Protein AF-A0A822AMG1-F1 (afdb_monomer)

Structure (mmCIF, N/CA/C/O backbone):
data_AF-A0A822AMG1-F1
#
_entry.id   AF-A0A822AMG1-F1
#
loop_
_atom_site.group_PDB
_atom_site.id
_atom_site.type_symbol
_atom_site.label_atom_id
_atom_site.label_alt_id
_atom_site.label_comp_id
_atom_site.label_asym_id
_atom_site.label_entity_id
_atom_site.label_seq_id
_atom_site.pdbx_PDB_ins_code
_atom_site.Cartn_x
_atom_site.Cartn_y
_atom_site.Cartn_z
_atom_site.occupancy
_atom_site.B_iso_or_equiv
_atom_site.auth_seq_id
_atom_site.auth_comp_id
_atom_site.auth_asym_id
_atom_site.auth_atom_id
_atom_site.pdbx_PDB_model_num
ATOM 1 N N . GLU A 1 1 ? -16.770 47.067 -19.781 1.00 32.56 1 GLU A N 1
ATOM 2 C CA . GLU A 1 1 ? -16.637 47.433 -21.204 1.00 32.56 1 GLU A CA 1
ATOM 3 C C . GLU A 1 1 ? -15.926 46.312 -21.953 1.00 32.56 1 GLU A C 1
ATOM 5 O O . GLU A 1 1 ? -15.001 45.724 -21.411 1.00 32.56 1 GLU A O 1
ATOM 10 N N . SER A 1 2 ? -16.459 45.997 -23.138 1.00 27.38 2 SER A N 1
ATOM 11 C CA . SER A 1 2 ? -15.936 45.142 -24.218 1.00 27.38 2 SER A CA 1
ATOM 12 C C . SER A 1 2 ? -15.485 43.704 -23.918 1.00 27.38 2 SER A C 1
ATOM 14 O O . SER A 1 2 ? -14.316 43.423 -23.672 1.00 27.38 2 SER A O 1
ATOM 16 N N . LEU A 1 3 ? -16.433 42.788 -24.149 1.00 31.56 3 LEU A N 1
ATOM 17 C CA . LEU A 1 3 ? -16.215 41.540 -24.885 1.00 31.56 3 LEU A CA 1
ATOM 18 C C . LEU A 1 3 ? -15.601 41.833 -26.266 1.00 31.56 3 LEU A C 1
ATOM 20 O O . LEU A 1 3 ? -16.131 42.688 -26.973 1.00 31.56 3 LEU A O 1
ATOM 24 N N . ASN A 1 4 ? -14.554 41.099 -26.656 1.00 28.36 4 ASN A N 1
ATOM 25 C CA . ASN A 1 4 ? -14.276 40.698 -28.044 1.00 28.36 4 ASN A CA 1
ATOM 26 C C . ASN A 1 4 ? -13.097 39.709 -28.115 1.00 28.36 4 ASN A C 1
ATOM 28 O O . ASN A 1 4 ? -12.000 40.031 -27.671 1.00 28.36 4 ASN A O 1
ATOM 32 N N . GLY A 1 5 ? -13.318 38.546 -28.744 1.00 26.19 5 GLY A N 1
ATOM 33 C CA . GLY A 1 5 ? -12.238 37.749 -29.346 1.00 26.19 5 GLY A CA 1
ATOM 34 C C . GLY A 1 5 ? -12.096 36.288 -28.906 1.00 26.19 5 GLY A C 1
ATOM 35 O O . GLY A 1 5 ? -11.012 35.883 -28.503 1.00 26.19 5 GLY A O 1
ATOM 36 N N . PHE A 1 6 ? -13.148 35.473 -29.030 1.00 30.33 6 PHE A N 1
ATOM 37 C CA . PHE A 1 6 ? -12.982 34.022 -29.162 1.00 30.33 6 PHE A CA 1
ATOM 38 C C . PHE A 1 6 ? -12.288 33.707 -30.493 1.00 30.33 6 PHE A C 1
ATOM 40 O O . PHE A 1 6 ? -12.712 34.201 -31.538 1.00 30.33 6 PHE A O 1
ATOM 47 N N . GLY A 1 7 ? -11.284 32.829 -30.447 1.00 35.44 7 GLY A N 1
ATOM 48 C CA . GLY A 1 7 ? -10.796 32.093 -31.611 1.00 35.44 7 GLY A CA 1
ATOM 49 C C . GLY A 1 7 ? -9.282 32.127 -31.808 1.00 35.44 7 GLY A C 1
ATOM 50 O O . GLY A 1 7 ? -8.781 32.873 -32.642 1.00 35.44 7 GLY A O 1
ATOM 51 N N . SER A 1 8 ? -8.550 31.238 -31.138 1.00 31.98 8 SER A N 1
ATOM 52 C CA . SER A 1 8 ? -7.319 30.700 -31.721 1.00 31.98 8 SER A CA 1
ATOM 53 C C . SER A 1 8 ? -7.193 29.214 -31.391 1.00 31.98 8 SER A C 1
ATOM 55 O O . SER A 1 8 ? -7.257 28.784 -30.243 1.00 31.98 8 SER A O 1
ATOM 57 N N . ASN A 1 9 ? -7.109 28.424 -32.459 1.00 30.86 9 ASN A N 1
ATOM 58 C CA . ASN A 1 9 ? -6.930 26.982 -32.437 1.00 30.86 9 ASN A CA 1
ATOM 59 C C . ASN A 1 9 ? -5.741 26.590 -31.550 1.00 30.86 9 ASN A C 1
ATOM 61 O O . ASN A 1 9 ? -4.617 27.041 -31.776 1.00 30.86 9 ASN A O 1
ATOM 65 N N . ILE A 1 10 ? -5.980 25.686 -30.602 1.00 33.00 10 ILE A N 1
ATOM 66 C CA . ILE A 1 10 ? -4.935 24.977 -29.863 1.00 33.00 10 ILE A CA 1
ATOM 67 C C . ILE A 1 10 ? -4.386 23.889 -30.798 1.00 33.00 10 ILE A C 1
ATOM 69 O O . ILE A 1 10 ? -4.770 22.727 -30.724 1.00 33.00 10 ILE A O 1
ATOM 73 N N . TYR A 1 11 ? -3.523 24.284 -31.734 1.00 30.52 11 TYR A N 1
ATOM 74 C CA . TYR A 1 11 ? -2.562 23.366 -32.347 1.00 30.52 11 TYR A CA 1
ATOM 75 C C . TYR A 1 11 ? -1.271 23.404 -31.520 1.00 30.52 11 TYR A C 1
ATOM 77 O O . TYR A 1 11 ? -0.898 24.480 -31.038 1.00 30.52 11 TYR A O 1
ATOM 85 N N . PRO A 1 12 ? -0.565 22.270 -31.348 1.00 29.86 12 PRO A N 1
ATOM 86 C CA . PRO A 1 12 ? 0.750 22.283 -30.724 1.00 29.86 12 PRO A CA 1
ATOM 87 C C . PRO A 1 12 ? 1.659 23.228 -31.516 1.00 29.86 12 PRO A C 1
ATOM 89 O O . PRO A 1 12 ? 1.780 23.123 -32.738 1.00 29.86 12 PRO A O 1
ATOM 92 N N . LYS A 1 13 ? 2.251 24.204 -30.820 1.00 33.03 13 LYS A N 1
ATOM 93 C CA . LYS A 1 13 ? 3.171 25.169 -31.428 1.00 33.03 13 LYS A CA 1
ATOM 94 C C . LYS A 1 13 ? 4.336 24.408 -32.083 1.00 33.03 13 LYS A C 1
ATOM 96 O O . LYS A 1 13 ? 4.853 23.472 -31.473 1.00 33.03 13 LYS A O 1
ATOM 101 N N . PRO A 1 14 ? 4.766 24.785 -33.299 1.00 33.12 14 PRO A N 1
ATOM 102 C CA . PRO A 1 14 ? 5.894 24.135 -33.951 1.00 33.12 14 PRO A CA 1
ATOM 103 C C . PRO A 1 14 ? 7.179 24.307 -33.128 1.00 33.12 14 PRO A C 1
ATOM 105 O O . PRO A 1 14 ? 7.428 25.374 -32.569 1.00 33.12 14 PRO A O 1
ATOM 108 N N . PHE A 1 15 ? 7.979 23.238 -33.097 1.00 37.53 15 PHE A N 1
ATOM 109 C CA . PHE A 1 15 ? 9.296 23.057 -32.464 1.00 37.53 15 PHE A CA 1
ATOM 110 C C . PHE A 1 15 ? 10.329 24.150 -32.836 1.00 37.53 15 PHE A C 1
ATOM 112 O O . PHE A 1 15 ? 11.282 23.894 -33.569 1.00 37.53 15 PHE A O 1
ATOM 119 N N . LYS A 1 16 ? 10.156 25.393 -32.378 1.00 40.72 16 LYS A N 1
ATOM 120 C CA . LYS A 1 16 ? 11.138 26.475 -32.599 1.00 40.72 16 LYS A CA 1
ATOM 121 C C . LYS A 1 16 ? 11.795 27.012 -31.333 1.00 40.72 16 LYS A C 1
ATOM 123 O O . LYS A 1 16 ? 12.896 27.538 -31.439 1.00 40.72 16 LYS A O 1
ATOM 128 N N . ASP A 1 17 ? 11.202 26.787 -30.163 1.00 35.66 17 ASP A N 1
ATOM 129 C CA . ASP A 1 17 ? 11.677 27.411 -28.918 1.00 35.66 17 ASP A CA 1
ATOM 130 C C . ASP A 1 17 ? 12.359 26.433 -27.942 1.00 35.66 17 ASP A C 1
ATOM 132 O O . ASP A 1 17 ? 12.728 26.810 -26.834 1.00 35.66 17 ASP A O 1
ATOM 136 N N . SER A 1 18 ? 12.577 25.175 -28.337 1.00 36.09 18 SER A N 1
ATOM 137 C CA . SER A 1 18 ? 13.352 24.214 -27.546 1.00 36.09 18 SER A CA 1
ATOM 138 C C . SER A 1 18 ? 14.831 24.266 -27.941 1.00 36.09 18 SER A C 1
ATOM 140 O O . SER A 1 18 ? 15.247 23.654 -28.929 1.00 36.09 18 SER A O 1
ATOM 142 N N . THR A 1 19 ? 15.635 25.000 -27.173 1.00 33.28 19 THR A N 1
ATOM 143 C CA . THR A 1 19 ? 17.098 25.031 -27.299 1.00 33.28 19 THR A CA 1
ATOM 144 C C . THR A 1 19 ? 17.702 23.731 -26.775 1.00 33.28 19 THR A C 1
ATOM 146 O O . THR A 1 19 ? 18.125 23.635 -25.624 1.00 33.28 19 THR A O 1
ATOM 149 N N . PHE A 1 20 ? 17.741 22.709 -27.624 1.00 42.66 20 PHE A N 1
ATOM 150 C CA . PHE A 1 20 ? 18.570 21.534 -27.391 1.00 42.66 20 PHE A CA 1
ATOM 151 C C . PHE A 1 20 ? 20.014 21.868 -27.776 1.00 42.66 20 PHE A C 1
ATOM 153 O O . PHE A 1 20 ? 20.277 22.277 -28.907 1.00 42.66 20 PHE A O 1
ATOM 160 N N . TRP A 1 21 ? 20.959 21.693 -26.852 1.00 41.09 21 TRP A N 1
ATOM 161 C CA . TRP A 1 21 ? 22.372 22.043 -27.058 1.00 41.09 21 TRP A CA 1
ATOM 162 C C . TRP A 1 21 ? 23.033 21.277 -28.221 1.00 41.09 21 TRP A C 1
ATOM 164 O O . TRP A 1 21 ? 23.986 21.766 -28.811 1.00 41.09 21 TRP A O 1
ATOM 174 N N . PHE A 1 22 ? 22.488 20.122 -28.621 1.00 45.12 22 PHE A N 1
ATOM 175 C CA . PHE A 1 22 ? 22.944 19.361 -29.793 1.00 45.12 22 PHE A CA 1
ATOM 176 C C . PHE A 1 22 ? 22.361 19.856 -31.135 1.00 45.12 22 PHE A C 1
ATOM 178 O O . PHE A 1 22 ? 22.780 19.389 -32.190 1.00 45.12 22 PHE A O 1
ATOM 185 N N . ILE A 1 23 ? 21.405 20.799 -31.116 1.00 39.16 23 ILE A N 1
ATOM 186 C CA . ILE A 1 23 ? 20.860 21.491 -32.305 1.00 39.16 23 ILE A CA 1
ATOM 187 C C . ILE A 1 23 ? 21.518 22.872 -32.492 1.00 39.16 23 ILE A C 1
ATOM 189 O O . ILE A 1 23 ? 21.322 23.510 -33.530 1.00 39.16 23 ILE A O 1
ATOM 193 N N . GLN A 1 24 ? 22.335 23.341 -31.537 1.00 37.34 24 GLN A N 1
ATOM 194 C CA . GLN A 1 24 ? 23.147 24.547 -31.721 1.00 37.34 24 GLN A CA 1
ATOM 195 C C . GLN A 1 24 ? 24.214 24.294 -32.793 1.00 37.34 24 GLN A C 1
ATOM 197 O O . GLN A 1 24 ? 25.348 23.917 -32.518 1.00 37.34 24 GLN A O 1
ATOM 202 N N . ASN A 1 25 ? 23.810 24.511 -34.045 1.00 40.53 25 ASN A N 1
ATOM 203 C CA . ASN A 1 25 ? 24.706 24.750 -35.161 1.00 40.53 25 ASN A CA 1
ATOM 204 C C . ASN A 1 25 ? 25.676 25.857 -34.743 1.00 40.53 25 ASN A C 1
ATOM 206 O O . ASN A 1 25 ? 25.241 26.966 -34.420 1.00 40.53 25 ASN A O 1
ATOM 210 N N . SER A 1 26 ? 26.964 25.524 -34.748 1.00 39.38 26 SER A N 1
ATOM 211 C CA . SER A 1 26 ? 28.070 26.451 -34.561 1.00 39.38 26 SER A CA 1
ATOM 212 C C . SER A 1 26 ? 27.891 27.692 -35.438 1.00 39.38 26 SER A C 1
ATOM 214 O O . SER A 1 26 ? 27.369 27.635 -36.557 1.00 39.38 26 SER A O 1
ATOM 216 N N . GLU A 1 27 ? 28.336 28.834 -34.918 1.00 41.59 27 GLU A N 1
ATOM 217 C CA . GLU A 1 27 ? 28.282 30.157 -35.554 1.00 41.59 27 GLU A CA 1
ATOM 218 C C . GLU A 1 27 ? 28.915 30.208 -36.964 1.00 41.59 27 GLU A C 1
ATOM 220 O O . GLU A 1 27 ? 28.645 31.127 -37.733 1.00 41.59 27 GLU A O 1
ATOM 225 N N . GLU A 1 28 ? 29.634 29.161 -37.368 1.00 42.75 28 GLU A N 1
ATOM 226 C CA . GLU A 1 28 ? 30.243 28.960 -38.688 1.00 42.75 28 GLU A CA 1
ATOM 227 C C . GLU A 1 28 ? 29.242 28.910 -39.857 1.00 42.75 28 GLU A C 1
ATOM 229 O O . GLU A 1 28 ? 29.636 29.061 -41.014 1.00 42.75 28 GLU A O 1
ATOM 234 N N . ARG A 1 29 ? 27.936 28.715 -39.608 1.00 40.31 29 ARG A N 1
ATOM 235 C CA . ARG A 1 29 ? 26.927 28.722 -40.688 1.00 40.31 29 ARG A CA 1
ATOM 236 C C . ARG A 1 29 ? 26.403 30.110 -41.063 1.00 40.31 29 ARG A C 1
ATOM 238 O O . ARG A 1 29 ? 25.792 30.226 -42.124 1.00 40.31 29 ARG A O 1
ATOM 245 N N . LYS A 1 30 ? 26.618 31.145 -40.238 1.00 39.34 30 LYS A N 1
ATOM 246 C CA . LYS A 1 30 ? 26.177 32.517 -40.562 1.00 39.34 30 LYS A CA 1
ATOM 247 C C . LYS A 1 30 ? 27.134 33.241 -41.508 1.00 39.34 30 LYS A C 1
ATOM 249 O O . LYS A 1 30 ? 26.650 33.943 -42.385 1.00 39.34 30 LYS A O 1
ATOM 254 N N . GLU A 1 31 ? 28.438 32.974 -41.437 1.00 39.34 31 GLU A N 1
ATOM 255 C CA . GLU A 1 31 ? 29.403 33.529 -42.405 1.00 39.34 31 GLU A CA 1
ATOM 256 C C . GLU A 1 31 ? 29.196 32.992 -43.835 1.00 39.34 31 GLU A C 1
ATOM 258 O O . GLU A 1 31 ? 29.574 33.635 -44.805 1.00 39.34 31 GLU A O 1
ATOM 263 N N . LEU A 1 32 ? 28.538 31.839 -44.003 1.00 39.50 32 LEU A N 1
ATOM 264 C CA . LEU A 1 32 ? 28.356 31.198 -45.314 1.00 39.50 32 LEU A CA 1
ATOM 265 C C . LEU A 1 32 ? 27.082 31.609 -46.072 1.00 39.50 32 LEU A C 1
ATOM 267 O O . LEU A 1 32 ? 26.924 31.220 -47.229 1.00 39.50 32 LEU A O 1
ATOM 271 N N . LEU A 1 33 ? 26.173 32.363 -45.445 1.00 37.38 33 LEU A N 1
ATOM 272 C CA . LEU A 1 33 ? 24.979 32.914 -46.107 1.00 37.38 33 LEU A CA 1
ATOM 273 C C . LEU A 1 33 ? 25.184 34.354 -46.600 1.00 37.38 33 LEU A C 1
ATOM 275 O O . LEU A 1 33 ? 24.430 34.801 -47.461 1.00 37.38 33 LEU A O 1
ATOM 279 N N . GLU A 1 34 ? 26.207 35.057 -46.107 1.00 38.41 34 GLU A N 1
ATOM 280 C CA . GLU A 1 34 ? 26.533 36.420 -46.555 1.00 38.41 34 GLU A CA 1
ATOM 281 C C . GLU A 1 34 ? 27.352 36.442 -47.862 1.00 38.41 34 GLU A C 1
ATOM 283 O O . GLU A 1 34 ? 27.285 37.414 -48.608 1.00 38.41 34 GLU A O 1
ATOM 288 N N . ASP A 1 35 ? 28.018 35.341 -48.231 1.00 35.69 35 ASP A N 1
ATOM 2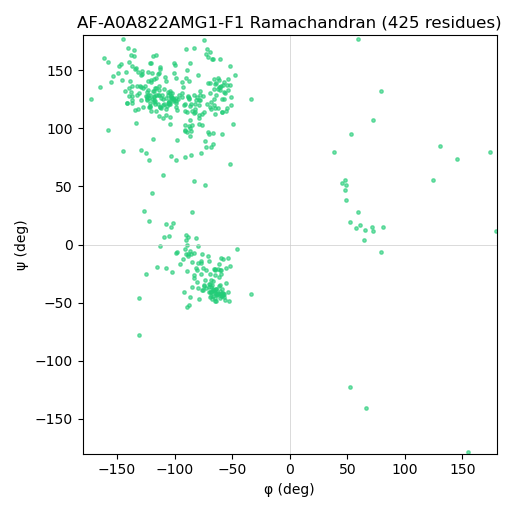89 C CA . ASP A 1 35 ? 28.857 35.262 -49.443 1.00 35.69 35 ASP A CA 1
ATOM 290 C C . ASP A 1 35 ? 28.110 34.836 -50.728 1.00 35.69 35 ASP A C 1
ATOM 292 O O . ASP A 1 35 ? 28.723 34.625 -51.781 1.00 35.69 35 ASP A O 1
ATOM 296 N N . THR A 1 36 ? 26.778 34.708 -50.690 1.00 38.50 36 THR A N 1
ATOM 297 C CA . THR A 1 36 ? 25.970 34.365 -51.882 1.00 38.50 36 THR A CA 1
ATOM 298 C C . THR A 1 36 ? 25.462 35.550 -52.704 1.00 38.50 36 THR A C 1
ATOM 300 O O . THR A 1 36 ? 24.821 35.321 -53.729 1.00 38.50 36 THR A O 1
ATOM 303 N N . ASP A 1 37 ? 25.834 36.784 -52.359 1.00 40.06 37 ASP A N 1
ATOM 304 C CA . ASP A 1 37 ? 25.578 37.968 -53.188 1.00 40.06 37 ASP A CA 1
ATOM 305 C C . ASP A 1 37 ? 26.844 38.415 -53.932 1.00 40.06 37 ASP A C 1
ATOM 307 O O . ASP A 1 37 ? 27.470 39.424 -53.622 1.00 40.06 37 ASP A O 1
ATOM 311 N N . LEU A 1 38 ? 27.206 37.686 -54.989 1.00 35.44 38 LEU A N 1
ATOM 312 C CA . LEU A 1 38 ? 28.063 38.232 -56.045 1.00 35.44 38 LEU A CA 1
ATOM 313 C C . LEU A 1 38 ? 27.372 38.086 -57.400 1.00 35.44 38 LEU A C 1
ATOM 315 O O . LEU A 1 38 ? 27.659 37.198 -58.208 1.00 35.44 38 LEU A O 1
ATOM 319 N N . LEU A 1 39 ? 26.440 39.018 -57.610 1.00 34.44 39 LEU A N 1
ATOM 320 C CA . LEU A 1 39 ? 25.999 39.483 -58.918 1.00 34.44 39 LEU A CA 1
ATOM 321 C C . LEU A 1 39 ? 27.201 39.947 -59.754 1.00 34.44 39 LEU A C 1
ATOM 323 O O . LEU A 1 39 ? 28.180 40.509 -59.265 1.00 34.44 39 LEU A O 1
ATOM 327 N N . GLU A 1 40 ? 27.104 39.651 -61.041 1.00 33.69 40 GLU A N 1
ATOM 328 C CA . GLU A 1 40 ? 28.143 39.769 -62.052 1.00 33.69 40 GLU A CA 1
ATOM 329 C C . GLU A 1 40 ? 28.667 41.202 -62.235 1.00 33.69 40 GLU A C 1
ATOM 331 O O . GLU A 1 40 ? 27.899 42.129 -62.478 1.00 33.69 40 GLU A O 1
ATOM 336 N N . ILE A 1 41 ? 29.996 41.360 -62.267 1.00 34.19 41 ILE A N 1
ATOM 337 C CA . ILE A 1 41 ? 30.632 42.420 -63.057 1.00 34.19 41 ILE A CA 1
ATOM 338 C C . ILE A 1 41 ? 31.511 41.771 -64.126 1.00 34.19 41 ILE A C 1
ATOM 340 O O . ILE A 1 41 ? 32.416 40.968 -63.879 1.00 34.19 41 ILE A O 1
ATOM 344 N N . THR A 1 42 ? 31.154 42.123 -65.351 1.00 42.66 42 THR A N 1
ATOM 345 C CA . THR A 1 42 ? 31.641 41.676 -66.646 1.00 42.66 42 THR A CA 1
ATOM 346 C C . THR A 1 42 ? 33.151 41.854 -66.780 1.00 42.66 42 THR A C 1
ATOM 348 O O . THR A 1 42 ? 33.650 42.970 -66.858 1.00 42.66 42 THR A O 1
ATOM 351 N N . THR A 1 43 ? 33.892 40.753 -66.898 1.00 35.34 43 THR A N 1
ATOM 352 C CA . THR A 1 43 ? 35.219 40.762 -67.530 1.00 35.34 43 THR A CA 1
ATOM 353 C C . THR A 1 43 ? 35.352 39.543 -68.439 1.00 35.34 43 THR A C 1
ATOM 355 O O . THR A 1 43 ? 35.096 38.398 -68.040 1.00 35.34 43 THR A O 1
ATOM 358 N N . GLY A 1 44 ? 35.661 39.826 -69.706 1.00 44.03 44 GLY A N 1
ATOM 359 C CA . GLY A 1 44 ? 35.692 38.879 -70.814 1.00 44.03 44 GLY A CA 1
ATOM 360 C C . GLY A 1 44 ? 36.797 37.838 -70.680 1.00 44.03 44 GLY A C 1
ATOM 361 O O . GLY A 1 44 ? 37.922 38.053 -71.119 1.00 44.03 44 GLY A O 1
ATOM 362 N N . LEU A 1 45 ? 36.444 36.673 -70.138 1.00 41.53 45 LEU A N 1
ATOM 363 C CA . LEU A 1 45 ? 37.189 35.428 -70.316 1.00 41.53 45 LEU A CA 1
ATOM 364 C C . LEU A 1 45 ? 36.241 34.314 -70.793 1.00 41.53 45 LEU A C 1
ATOM 366 O O . LEU A 1 45 ? 35.077 34.311 -70.383 1.00 41.53 45 LEU A O 1
ATOM 370 N N . PRO A 1 46 ? 36.713 33.359 -71.623 1.00 42.25 46 PRO A N 1
ATOM 371 C CA . PRO A 1 46 ? 35.850 32.410 -72.326 1.00 42.25 46 PRO A CA 1
ATOM 372 C C . PRO A 1 46 ? 35.063 31.498 -71.375 1.00 42.25 46 PRO A C 1
ATOM 374 O O . PRO A 1 46 ? 35.619 30.898 -70.450 1.00 42.25 46 PRO A O 1
ATOM 377 N N . SER A 1 47 ? 33.767 31.362 -71.656 1.00 53.66 47 SER A N 1
ATOM 378 C CA . SER A 1 47 ? 32.716 30.782 -70.808 1.00 53.66 47 SER A CA 1
ATOM 379 C C . SER A 1 47 ? 32.904 29.319 -70.374 1.00 53.66 47 SER A C 1
ATOM 381 O O . SER A 1 47 ? 32.217 28.867 -69.464 1.00 53.66 47 SER A O 1
ATOM 383 N N . GLN A 1 48 ? 33.850 28.571 -70.949 1.00 49.19 48 GLN A N 1
ATOM 384 C CA . GLN A 1 48 ? 34.080 27.166 -70.581 1.00 49.19 48 GLN A CA 1
ATOM 385 C C . GLN A 1 48 ? 34.907 27.005 -69.290 1.00 49.19 48 GLN A C 1
ATOM 387 O O . GLN A 1 48 ? 34.561 26.186 -68.441 1.00 49.19 48 GLN A O 1
ATOM 392 N N . LYS A 1 49 ? 35.919 27.853 -69.043 1.00 45.97 49 LYS A N 1
ATOM 393 C CA . LYS A 1 49 ? 36.768 27.743 -67.833 1.00 45.97 49 LYS A CA 1
ATOM 394 C C . LYS A 1 49 ? 36.073 28.200 -66.542 1.00 45.97 49 LYS A C 1
ATOM 396 O O . LYS A 1 49 ? 36.361 27.664 -65.475 1.00 45.97 49 LYS A O 1
ATOM 401 N N . LYS A 1 50 ? 35.142 29.163 -66.616 1.00 44.62 50 LYS A N 1
ATOM 402 C CA . LYS A 1 50 ? 34.369 29.638 -65.446 1.00 44.62 50 LYS A CA 1
ATOM 403 C C . LYS A 1 50 ? 33.365 28.588 -64.949 1.00 44.62 50 LYS A C 1
ATOM 405 O O . LYS A 1 50 ? 33.208 28.440 -63.739 1.00 44.62 50 LYS A O 1
ATOM 410 N N . ASN A 1 51 ? 32.746 27.827 -65.853 1.00 49.78 51 ASN A N 1
ATOM 411 C CA . ASN A 1 51 ? 31.823 26.751 -65.484 1.00 49.78 51 ASN A CA 1
ATOM 412 C C . ASN A 1 51 ? 32.556 25.538 -64.897 1.00 49.78 51 ASN A C 1
ATOM 414 O O . ASN A 1 51 ? 32.095 24.985 -63.902 1.00 49.78 51 ASN A O 1
ATOM 418 N N . GLU A 1 52 ? 33.738 25.192 -65.415 1.00 49.69 52 GLU A N 1
ATOM 419 C CA . GLU A 1 52 ? 34.574 24.132 -64.838 1.00 49.69 52 GLU A CA 1
ATOM 420 C C . GLU A 1 52 ? 35.127 24.484 -63.449 1.00 49.69 52 GLU A C 1
ATOM 422 O O . GLU A 1 52 ? 35.171 23.616 -62.579 1.00 49.69 52 GLU A O 1
ATOM 427 N N . LEU A 1 53 ? 35.527 25.740 -63.196 1.00 50.41 53 LEU A N 1
ATOM 428 C CA . LEU A 1 53 ? 35.968 26.164 -61.859 1.00 50.41 53 LEU A CA 1
ATOM 429 C C . LEU A 1 53 ? 34.813 26.197 -60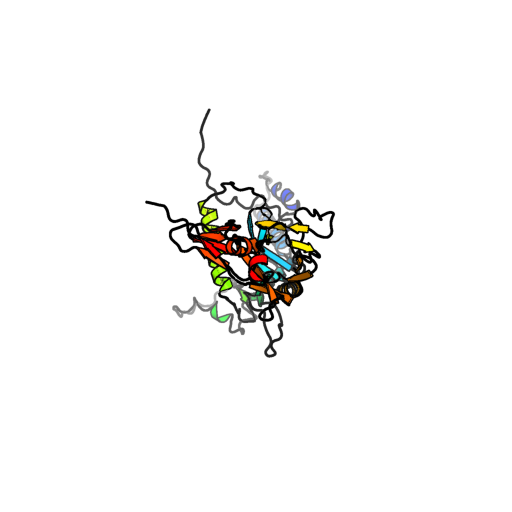.850 1.00 50.41 53 LEU A C 1
ATOM 431 O O . LEU A 1 53 ? 34.995 25.727 -59.728 1.00 50.41 53 LEU A O 1
ATOM 435 N N . LYS A 1 54 ? 33.625 26.676 -61.248 1.00 50.09 54 LYS A N 1
ATOM 436 C CA . LYS A 1 54 ? 32.423 26.648 -60.398 1.00 50.09 54 LYS A CA 1
ATOM 437 C C . LYS A 1 54 ? 31.963 25.211 -60.116 1.00 50.09 54 LYS A C 1
ATOM 439 O O . LYS A 1 54 ? 31.634 24.903 -58.976 1.00 50.09 54 LYS A O 1
ATOM 444 N N . GLN A 1 55 ? 32.012 24.306 -61.100 1.00 52.41 55 GLN A N 1
ATOM 445 C CA . GLN A 1 55 ? 31.714 22.882 -60.893 1.00 52.41 55 GLN A CA 1
ATOM 446 C C . GLN A 1 55 ? 32.771 22.181 -60.032 1.00 52.41 55 GLN A C 1
ATOM 448 O O . GLN A 1 55 ? 32.396 21.445 -59.126 1.00 52.41 55 GLN A O 1
ATOM 453 N N . LYS A 1 56 ? 34.069 22.461 -60.220 1.00 51.34 56 LYS A N 1
ATOM 454 C CA . LYS A 1 56 ? 35.147 21.917 -59.373 1.00 51.34 56 LYS A CA 1
ATOM 455 C C . LYS A 1 56 ? 35.105 22.456 -57.942 1.00 51.34 56 LYS A C 1
ATOM 457 O O . LYS A 1 56 ? 35.415 21.710 -57.024 1.00 51.34 56 LYS A O 1
ATOM 462 N N . GLN A 1 57 ? 34.719 23.713 -57.717 1.00 51.97 57 GLN A N 1
ATOM 463 C CA . GLN A 1 57 ? 34.546 24.277 -56.369 1.00 51.97 57 GLN A CA 1
ATOM 464 C C . GLN A 1 57 ? 33.267 23.771 -55.687 1.00 51.97 57 GLN A C 1
ATOM 466 O O . GLN A 1 57 ? 33.292 23.480 -54.491 1.00 51.97 57 GLN A O 1
ATOM 471 N N . LYS A 1 58 ? 32.177 23.569 -56.439 1.00 49.12 58 LYS A N 1
ATOM 472 C CA . LYS A 1 58 ? 30.949 22.928 -55.941 1.00 49.12 58 LYS A CA 1
ATOM 473 C C . LYS A 1 58 ? 31.178 21.440 -55.634 1.00 49.12 58 LYS A C 1
ATOM 475 O O . LYS A 1 58 ? 30.776 20.971 -54.582 1.00 49.12 58 LYS A O 1
ATOM 480 N N . GLN A 1 59 ? 31.923 20.718 -56.473 1.00 47.75 59 GLN A N 1
ATOM 481 C CA . GLN A 1 59 ? 32.348 19.338 -56.201 1.00 47.75 59 GLN A CA 1
ATOM 482 C C . GLN A 1 59 ? 33.329 19.246 -55.028 1.00 47.75 59 GLN A C 1
ATOM 484 O O . GLN A 1 59 ? 33.186 18.348 -54.211 1.00 47.75 59 GLN A O 1
ATOM 489 N N . LYS A 1 60 ? 34.276 20.185 -54.882 1.00 47.47 60 LYS A N 1
ATOM 490 C CA . LYS A 1 60 ? 35.199 20.225 -53.733 1.00 47.47 60 LYS A CA 1
ATOM 491 C C . LYS A 1 60 ? 34.507 20.578 -52.419 1.00 47.47 60 LYS A C 1
ATOM 493 O O . LYS A 1 60 ? 34.886 20.031 -51.393 1.00 47.47 60 LYS A O 1
ATOM 498 N N . SER A 1 61 ? 33.511 21.465 -52.427 1.00 47.47 61 SER A N 1
ATOM 499 C CA . SER A 1 61 ? 32.703 21.753 -51.233 1.00 47.47 61 SER A CA 1
ATOM 500 C C . SER A 1 61 ? 31.813 20.562 -50.879 1.00 47.47 61 SER A C 1
ATOM 502 O O . SER A 1 61 ? 31.861 20.117 -49.741 1.00 47.47 61 SER A O 1
ATOM 504 N N . ILE A 1 62 ? 31.127 19.946 -51.850 1.00 48.81 62 ILE A N 1
ATOM 505 C CA . ILE A 1 62 ? 30.360 18.702 -51.646 1.00 48.81 62 ILE A CA 1
ATOM 506 C C . ILE A 1 62 ? 31.260 17.563 -51.120 1.00 48.81 62 ILE A C 1
ATOM 508 O O . ILE A 1 62 ? 30.892 16.907 -50.152 1.00 48.81 62 ILE A O 1
ATOM 512 N N . GLN A 1 63 ? 32.471 17.382 -51.660 1.00 46.28 63 GLN A N 1
ATOM 513 C CA . GLN A 1 63 ? 33.461 16.413 -51.155 1.00 46.28 63 GLN A CA 1
ATOM 514 C C . GLN A 1 63 ? 34.000 16.761 -49.759 1.00 46.28 63 GLN A C 1
ATOM 516 O O . GLN A 1 63 ? 34.315 15.868 -48.979 1.00 46.28 63 GLN A O 1
ATOM 521 N N . LYS A 1 64 ? 34.102 18.049 -49.410 1.00 44.34 64 LYS A N 1
ATOM 522 C CA . LYS A 1 64 ? 34.504 18.491 -48.066 1.00 44.34 64 LYS A CA 1
ATOM 523 C C . LYS A 1 64 ? 33.421 18.169 -47.027 1.00 44.34 64 LYS A C 1
ATOM 525 O O . LYS A 1 64 ? 33.764 17.798 -45.911 1.00 44.34 64 LYS A O 1
ATOM 530 N N . TYR A 1 65 ? 32.141 18.234 -47.407 1.00 46.00 65 TYR A N 1
ATOM 531 C CA . TYR A 1 65 ? 31.015 17.830 -46.553 1.00 46.00 65 TYR A CA 1
ATOM 532 C C . TYR A 1 65 ? 30.771 16.312 -46.522 1.00 46.00 65 TYR A C 1
ATOM 534 O O . TYR A 1 65 ? 30.214 15.824 -45.546 1.00 46.00 65 TYR A O 1
ATOM 542 N N . GLN A 1 66 ? 31.228 15.555 -47.527 1.00 49.69 66 GLN A N 1
ATOM 543 C CA . GLN A 1 66 ? 31.197 14.082 -47.516 1.00 49.69 66 GLN A CA 1
ATOM 544 C C . GLN A 1 66 ? 32.176 13.446 -46.511 1.00 49.69 66 GLN A C 1
ATOM 546 O O . GLN A 1 66 ? 32.037 12.268 -46.209 1.00 49.69 66 GLN A O 1
ATOM 551 N N . ASN A 1 67 ? 33.137 14.209 -45.977 1.00 49.25 67 ASN A N 1
ATOM 552 C CA . ASN A 1 67 ? 34.175 13.709 -45.064 1.00 49.25 67 ASN A CA 1
ATOM 553 C C . ASN A 1 67 ? 33.966 14.093 -43.588 1.00 49.25 67 ASN A C 1
ATOM 555 O O . ASN A 1 67 ? 34.848 13.853 -42.766 1.00 49.25 67 ASN A O 1
ATOM 559 N N . LEU A 1 68 ? 32.833 14.701 -43.228 1.00 57.06 68 LEU A N 1
ATOM 560 C CA . LEU A 1 68 ? 32.492 14.931 -41.824 1.00 57.06 68 LEU A CA 1
ATOM 561 C C . LEU A 1 68 ? 31.771 13.689 -41.297 1.00 57.06 68 LEU A C 1
ATOM 563 O O . LEU A 1 68 ? 30.581 13.509 -41.550 1.00 57.06 68 LEU A O 1
ATOM 567 N N . SER A 1 69 ? 32.500 12.831 -40.581 1.00 70.06 69 SER A N 1
ATOM 568 C CA . SER A 1 69 ? 31.913 11.713 -39.842 1.00 70.06 69 SER A CA 1
ATOM 569 C C . SER A 1 69 ? 30.915 12.260 -38.824 1.00 70.06 69 SER A C 1
ATOM 571 O O . SER A 1 69 ? 31.294 12.986 -37.901 1.00 70.06 69 SER A O 1
ATOM 573 N N . GLN A 1 70 ? 29.638 11.947 -39.010 1.00 84.75 70 GLN A N 1
ATOM 574 C CA . GLN A 1 70 ? 28.597 12.299 -38.050 1.00 84.75 70 GLN A CA 1
ATOM 575 C C . GLN A 1 70 ? 28.508 11.175 -37.035 1.00 84.75 70 GLN A C 1
ATOM 577 O O . GLN A 1 70 ? 28.364 10.022 -37.427 1.00 84.75 70 GLN A O 1
ATOM 582 N N . GLN A 1 71 ? 28.599 11.493 -35.749 1.00 86.75 71 GLN A N 1
ATOM 583 C CA . GLN A 1 71 ? 28.502 10.502 -34.686 1.00 86.75 71 GLN A CA 1
ATOM 584 C C . GLN A 1 71 ? 27.758 11.094 -33.491 1.00 86.75 71 GLN A C 1
ATOM 586 O O . GLN A 1 71 ? 28.046 12.206 -33.050 1.00 86.75 71 GLN A O 1
ATOM 591 N N . LEU A 1 72 ? 26.793 10.339 -32.974 1.00 87.94 72 LEU A N 1
ATOM 592 C CA . LEU A 1 72 ? 26.049 10.622 -31.756 1.00 87.94 72 LEU A CA 1
ATOM 593 C C . LEU A 1 72 ? 26.131 9.385 -30.872 1.00 87.94 72 LEU A C 1
ATOM 595 O O . LEU A 1 72 ? 25.655 8.316 -31.245 1.00 87.94 72 LEU A O 1
ATOM 599 N N . ILE A 1 73 ? 26.726 9.552 -29.696 1.00 90.75 73 ILE A N 1
ATOM 600 C CA . ILE A 1 73 ? 26.779 8.522 -28.665 1.00 90.75 73 ILE A CA 1
ATOM 601 C C . ILE A 1 73 ? 25.929 9.009 -27.500 1.00 90.75 73 ILE A C 1
ATOM 603 O O . ILE A 1 73 ? 26.214 10.041 -26.890 1.00 90.75 73 ILE A O 1
ATOM 607 N N . VAL A 1 74 ? 24.879 8.258 -27.199 1.00 91.06 74 VAL A N 1
ATOM 608 C CA . VAL A 1 74 ? 24.006 8.464 -26.050 1.00 91.06 74 VAL A CA 1
ATOM 609 C C . VAL A 1 74 ? 24.254 7.328 -25.073 1.00 91.06 74 VAL A C 1
ATOM 611 O O . VAL A 1 74 ? 24.148 6.156 -25.427 1.00 91.06 74 VAL A O 1
ATOM 614 N N . ASN A 1 75 ? 24.583 7.686 -23.837 1.00 91.75 75 ASN A N 1
ATOM 615 C CA . ASN A 1 75 ? 24.710 6.741 -22.741 1.00 91.75 75 ASN A CA 1
ATOM 616 C C . ASN A 1 75 ? 23.983 7.309 -21.521 1.00 91.75 75 ASN A C 1
ATOM 618 O O . ASN A 1 75 ? 24.472 8.242 -20.877 1.00 91.75 75 ASN A O 1
ATOM 622 N N . PHE A 1 76 ? 22.807 6.759 -21.224 1.00 88.88 76 PHE A N 1
ATOM 623 C CA . PHE A 1 76 ? 22.089 7.050 -19.989 1.00 88.88 76 PHE A CA 1
ATOM 624 C C . PHE A 1 76 ? 22.094 5.813 -19.103 1.00 88.88 76 PHE A C 1
ATOM 626 O O . PHE A 1 76 ? 21.680 4.729 -19.509 1.00 88.88 76 PHE A O 1
ATOM 633 N N . LYS A 1 77 ? 22.505 6.001 -17.846 1.00 85.69 77 LYS A N 1
ATOM 634 C CA . LYS A 1 77 ? 22.448 4.930 -16.845 1.00 85.69 77 LYS A CA 1
ATOM 635 C C . LYS A 1 77 ? 21.006 4.521 -16.553 1.00 85.69 77 LYS A C 1
ATOM 637 O O . LYS A 1 77 ? 20.714 3.331 -16.502 1.00 85.69 77 LYS A O 1
ATOM 642 N N . ILE A 1 78 ? 20.135 5.511 -16.355 1.00 85.25 78 ILE A N 1
ATOM 643 C CA . ILE A 1 78 ? 18.724 5.313 -16.037 1.00 85.25 78 ILE A CA 1
ATOM 644 C C . ILE A 1 78 ? 17.897 6.534 -16.454 1.00 85.25 78 ILE A C 1
ATOM 646 O O . ILE A 1 78 ? 18.326 7.673 -16.262 1.00 85.25 78 ILE A O 1
ATOM 650 N N . ILE A 1 79 ? 16.712 6.292 -17.005 1.00 87.25 79 ILE A N 1
ATOM 651 C CA . ILE A 1 79 ? 15.622 7.258 -17.141 1.00 87.25 79 ILE A CA 1
ATOM 652 C C . ILE A 1 79 ? 14.422 6.654 -16.427 1.00 87.25 79 ILE A C 1
ATOM 654 O O . ILE A 1 79 ? 14.016 5.535 -16.731 1.00 87.25 79 ILE A O 1
ATOM 658 N N . GLN A 1 80 ? 13.848 7.400 -15.493 1.00 84.88 80 GLN A N 1
ATOM 659 C CA . GLN A 1 80 ? 12.711 6.935 -14.723 1.00 84.88 80 GLN A CA 1
ATOM 660 C C . GLN A 1 80 ? 11.549 7.905 -14.870 1.00 84.88 80 GLN A C 1
ATOM 662 O O . GLN A 1 80 ? 11.703 9.111 -14.676 1.00 84.88 80 GLN A O 1
ATOM 667 N N . ILE A 1 81 ? 10.389 7.366 -15.220 1.00 87.12 81 ILE A N 1
ATOM 668 C CA . ILE A 1 81 ? 9.150 8.113 -15.393 1.00 87.12 81 ILE A CA 1
ATOM 669 C C . ILE A 1 81 ? 8.132 7.514 -14.430 1.00 87.12 81 ILE A C 1
ATOM 671 O O . ILE A 1 81 ? 7.844 6.322 -14.493 1.00 87.12 81 ILE A O 1
ATOM 675 N N . GLN A 1 82 ? 7.596 8.342 -13.538 1.00 85.31 82 GLN A N 1
ATOM 676 C CA . GLN A 1 82 ? 6.568 7.949 -12.581 1.00 85.31 82 GLN A CA 1
ATOM 677 C C . GLN A 1 82 ? 5.287 8.724 -12.871 1.00 85.31 82 GLN A C 1
ATOM 679 O O . GLN A 1 82 ? 5.307 9.948 -12.995 1.00 85.31 82 GLN A O 1
ATOM 684 N N . LEU A 1 83 ? 4.181 7.996 -12.995 1.00 85.31 83 LEU A N 1
ATOM 685 C CA . LEU A 1 83 ? 2.843 8.563 -13.022 1.00 85.31 83 LEU A CA 1
ATOM 686 C C . LEU A 1 83 ? 2.281 8.538 -11.603 1.00 85.31 83 LEU A C 1
ATOM 688 O O . LEU A 1 83 ? 2.219 7.475 -10.976 1.00 85.31 83 LEU A O 1
ATOM 692 N N . GLU A 1 84 ? 1.828 9.696 -11.141 1.00 82.25 84 GLU A N 1
ATOM 693 C CA . GLU A 1 84 ? 1.182 9.863 -9.846 1.00 82.25 84 GLU A CA 1
ATOM 694 C C . GLU A 1 84 ? -0.264 10.316 -10.018 1.00 82.25 84 GLU A C 1
ATOM 696 O O . GLU A 1 84 ? -0.584 11.096 -10.917 1.00 82.25 84 GLU A O 1
ATOM 701 N N . LEU A 1 85 ? -1.135 9.818 -9.145 1.00 78.38 85 LEU A N 1
ATOM 702 C CA . LEU A 1 85 ? -2.500 10.307 -8.988 1.00 78.38 85 LEU A CA 1
ATOM 703 C C . LEU A 1 85 ? -2.604 11.080 -7.679 1.00 78.38 85 LEU A C 1
ATOM 705 O O . LEU A 1 85 ? -2.026 10.677 -6.671 1.00 78.38 85 LEU A O 1
ATOM 709 N N . GLY A 1 86 ? -3.351 12.174 -7.693 1.00 71.12 86 GLY A N 1
ATOM 710 C CA . GLY A 1 86 ? -3.641 12.958 -6.502 1.00 71.12 86 GLY A CA 1
ATOM 711 C C . GLY A 1 86 ? -3.967 14.408 -6.825 1.00 71.12 86 GLY A C 1
ATOM 712 O O . GLY A 1 86 ? -3.993 14.826 -7.986 1.00 71.12 86 GLY A O 1
ATOM 713 N N . LYS A 1 87 ? -4.215 15.185 -5.771 1.00 65.31 87 LYS A N 1
ATOM 714 C CA . LYS A 1 87 ? -4.511 16.620 -5.845 1.00 65.31 87 LYS A CA 1
ATOM 715 C C . LYS A 1 87 ? -3.658 17.364 -4.818 1.00 65.31 87 LYS A C 1
ATOM 717 O O . LYS A 1 87 ? -3.684 17.013 -3.638 1.00 65.31 87 LYS A O 1
ATOM 722 N N . GLY A 1 88 ? -2.959 18.411 -5.260 1.00 65.62 88 GLY A N 1
ATOM 723 C CA . GLY A 1 88 ? -2.036 19.180 -4.417 1.00 65.62 88 GLY A CA 1
ATOM 724 C C . GLY A 1 88 ? -0.829 18.342 -3.989 1.00 65.62 88 GLY A C 1
ATOM 725 O O . GLY A 1 88 ? -0.351 17.524 -4.767 1.00 65.62 88 GLY A O 1
ATOM 726 N N . ASP A 1 89 ? -0.391 18.507 -2.741 1.00 59.91 89 ASP A N 1
ATOM 727 C CA . ASP A 1 89 ? 0.784 17.817 -2.176 1.00 59.91 89 ASP A CA 1
ATOM 728 C C . ASP A 1 89 ? 0.502 16.367 -1.736 1.00 59.91 89 ASP A C 1
ATOM 730 O O . ASP A 1 89 ? 1.387 15.658 -1.260 1.00 59.91 89 ASP A O 1
ATOM 734 N N . ALA A 1 90 ? -0.744 15.906 -1.873 1.00 62.97 90 ALA A N 1
ATOM 735 C CA . ALA A 1 90 ? -1.135 14.531 -1.593 1.00 62.97 90 ALA A CA 1
ATOM 736 C C . ALA A 1 90 ? -1.195 13.733 -2.901 1.00 62.97 90 ALA A C 1
ATOM 738 O O . ALA A 1 90 ? -2.283 13.428 -3.398 1.00 62.97 90 ALA A O 1
ATOM 739 N N . THR A 1 91 ? -0.027 13.419 -3.461 1.00 71.00 91 THR A N 1
ATOM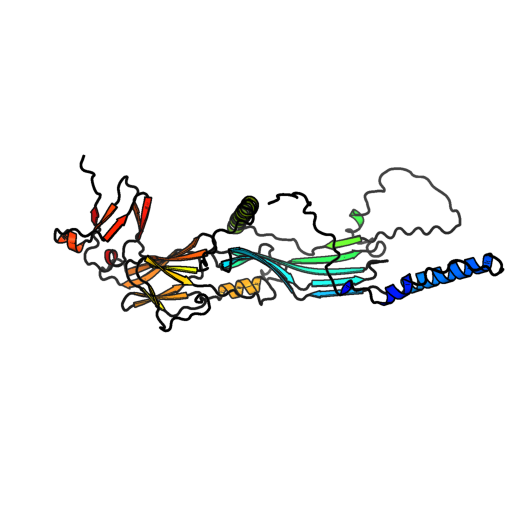 740 C CA . THR A 1 91 ? 0.111 12.545 -4.630 1.00 71.00 91 THR A CA 1
ATOM 741 C C . THR A 1 91 ? 0.533 11.139 -4.227 1.00 71.00 91 THR A C 1
ATOM 743 O O . THR A 1 91 ? 1.067 10.886 -3.144 1.00 71.00 91 THR A O 1
ATOM 746 N N . ARG A 1 92 ? 0.219 10.177 -5.090 1.00 73.56 92 ARG A N 1
ATOM 747 C CA . ARG A 1 92 ? 0.491 8.764 -4.875 1.00 73.56 92 ARG A CA 1
ATOM 748 C C . ARG A 1 92 ? 1.000 8.133 -6.166 1.00 73.56 92 ARG A C 1
ATOM 750 O O . ARG A 1 92 ? 0.343 8.291 -7.197 1.00 73.56 92 ARG A O 1
ATOM 757 N N . PRO A 1 93 ? 2.103 7.370 -6.127 1.00 75.75 93 PRO A N 1
ATOM 758 C CA . PRO A 1 93 ? 2.589 6.645 -7.292 1.00 75.75 93 PRO A CA 1
ATOM 759 C C . PRO A 1 93 ? 1.575 5.607 -7.760 1.00 75.75 93 PRO A C 1
ATOM 761 O O . PRO A 1 93 ? 0.913 4.954 -6.955 1.00 75.75 93 PRO A O 1
ATOM 764 N N . VAL A 1 94 ? 1.475 5.447 -9.077 1.00 84.56 94 VAL A N 1
ATOM 765 C CA . VAL A 1 94 ? 0.544 4.506 -9.712 1.00 84.56 94 VAL A CA 1
ATOM 766 C C . VAL A 1 94 ? 1.250 3.644 -10.742 1.00 84.56 94 VAL A C 1
ATOM 768 O O . VAL A 1 94 ? 1.082 2.427 -10.732 1.00 84.56 94 VAL A O 1
ATOM 771 N N . VAL A 1 95 ? 2.075 4.253 -11.591 1.00 87.12 95 VAL A N 1
ATOM 772 C CA . VAL A 1 95 ? 2.856 3.546 -12.613 1.00 87.12 95 VAL A CA 1
ATOM 773 C C . VAL A 1 95 ? 4.290 4.045 -12.568 1.00 87.12 95 VAL A C 1
ATOM 775 O O . VAL A 1 95 ? 4.511 5.251 -12.499 1.00 87.12 95 VAL A O 1
ATOM 778 N N . ALA A 1 96 ? 5.257 3.139 -12.652 1.00 87.12 96 ALA A N 1
ATOM 779 C CA . ALA A 1 96 ? 6.660 3.479 -12.830 1.00 87.12 96 ALA A CA 1
ATOM 780 C C . ALA A 1 96 ? 7.212 2.759 -14.056 1.00 87.12 96 ALA A C 1
ATOM 782 O O . ALA A 1 96 ? 7.099 1.541 -14.191 1.00 87.12 96 ALA A O 1
ATOM 783 N N . LEU A 1 97 ? 7.826 3.542 -14.931 1.00 88.88 97 LEU A N 1
ATOM 784 C CA . LEU A 1 97 ? 8.585 3.107 -16.087 1.00 88.88 97 LEU A CA 1
ATOM 785 C C . LEU A 1 97 ? 10.061 3.391 -15.809 1.00 88.88 97 LEU A C 1
ATOM 787 O O . LEU A 1 97 ? 10.448 4.541 -15.594 1.00 88.88 97 LEU A O 1
ATOM 791 N N . CYS A 1 98 ? 10.878 2.347 -15.828 1.00 88.12 98 CYS A N 1
ATOM 792 C CA . CYS A 1 98 ? 12.322 2.437 -15.689 1.00 88.12 98 CYS A CA 1
ATOM 793 C C . CYS A 1 98 ? 12.967 1.977 -16.998 1.00 88.12 98 CYS A C 1
ATOM 795 O O . CYS A 1 98 ? 12.748 0.859 -17.463 1.00 88.12 98 CYS A O 1
ATOM 797 N N . LEU A 1 99 ? 13.744 2.871 -17.602 1.00 89.44 99 LEU A N 1
ATOM 798 C CA . LEU A 1 99 ? 14.612 2.575 -18.729 1.00 89.44 99 LEU A CA 1
ATOM 799 C C . LEU A 1 99 ? 16.048 2.582 -18.223 1.00 89.44 99 LEU A C 1
ATOM 801 O O . LEU A 1 99 ? 16.535 3.621 -17.780 1.00 89.44 99 LEU A O 1
ATOM 805 N N . SER A 1 100 ? 16.730 1.449 -18.279 1.00 88.31 100 SER A N 1
ATOM 806 C CA . SER A 1 100 ? 18.100 1.308 -17.789 1.00 88.31 100 SER A CA 1
ATOM 807 C C . SER A 1 100 ? 19.053 0.905 -18.909 1.00 88.31 100 SER A C 1
ATOM 809 O O . SER A 1 100 ? 18.637 0.486 -19.992 1.00 88.31 100 SER A O 1
ATOM 811 N N . ASN A 1 101 ? 20.350 1.110 -18.661 1.00 87.62 101 ASN A N 1
ATOM 812 C CA . ASN A 1 101 ? 21.434 0.732 -19.570 1.00 87.62 101 ASN A CA 1
ATOM 813 C C . ASN A 1 101 ? 21.186 1.173 -21.028 1.00 87.62 101 ASN A C 1
ATOM 815 O O . ASN A 1 101 ? 21.303 0.381 -21.964 1.00 87.62 101 ASN A O 1
ATOM 819 N N . ILE A 1 102 ? 20.782 2.434 -21.206 1.00 90.06 102 ILE A N 1
ATOM 820 C CA . ILE A 1 102 ? 20.453 2.987 -22.517 1.00 90.06 102 ILE A CA 1
ATOM 821 C C . ILE A 1 102 ? 21.762 3.330 -23.210 1.00 90.06 102 ILE A C 1
ATOM 823 O O . ILE A 1 102 ? 22.431 4.301 -22.847 1.00 90.06 102 ILE A O 1
ATOM 827 N N . VAL A 1 103 ? 22.098 2.556 -24.231 1.00 92.81 103 VAL A N 1
ATOM 828 C CA . VAL A 1 103 ? 23.239 2.807 -25.106 1.00 92.81 103 VAL A CA 1
ATOM 829 C C . VAL A 1 103 ? 22.695 3.014 -26.509 1.00 92.81 103 VAL A C 1
ATOM 831 O O . VAL A 1 103 ? 21.928 2.194 -27.007 1.00 92.81 103 VAL A O 1
ATOM 834 N N . ALA A 1 104 ? 23.055 4.116 -27.154 1.00 92.19 104 ALA A N 1
ATOM 835 C CA . ALA A 1 104 ? 22.758 4.335 -28.561 1.00 92.19 104 ALA A CA 1
ATOM 836 C C . ALA A 1 104 ? 23.954 4.989 -29.245 1.00 92.19 104 ALA A C 1
ATOM 838 O O . ALA A 1 104 ? 24.458 6.016 -28.796 1.00 92.19 104 ALA A O 1
ATOM 839 N N . GLN A 1 105 ? 24.386 4.395 -30.343 1.00 92.12 105 GLN A N 1
ATOM 840 C CA . GLN A 1 105 ? 25.421 4.897 -31.222 1.00 92.12 105 GLN A CA 1
ATOM 841 C C . GLN A 1 105 ? 24.795 5.071 -32.599 1.00 92.12 105 GLN A C 1
ATOM 843 O O . GLN A 1 105 ? 24.340 4.108 -33.217 1.00 92.12 105 GLN A O 1
ATOM 848 N N . ILE A 1 106 ? 24.727 6.323 -33.040 1.00 90.25 106 ILE A N 1
ATOM 849 C CA . ILE A 1 106 ? 24.189 6.697 -34.340 1.00 90.25 106 ILE A CA 1
ATOM 850 C C . ILE A 1 106 ? 25.303 7.356 -35.137 1.00 90.25 106 ILE A C 1
ATOM 852 O O . ILE A 1 106 ? 25.887 8.343 -34.696 1.00 90.25 106 ILE A O 1
ATOM 856 N N . GLU A 1 107 ? 25.585 6.828 -36.317 1.00 88.94 107 GLU A N 1
ATOM 857 C CA . GLU A 1 107 ? 26.644 7.305 -37.197 1.00 88.94 107 GLU A CA 1
ATOM 858 C C . GLU A 1 107 ? 26.081 7.691 -38.557 1.00 88.94 107 GLU A C 1
ATOM 860 O O . GLU A 1 107 ? 25.109 7.104 -39.023 1.00 88.94 107 GLU A O 1
ATOM 865 N N . ASN A 1 108 ? 26.694 8.685 -39.202 1.00 84.25 108 ASN A N 1
ATOM 866 C CA . ASN A 1 108 ? 26.446 9.049 -40.597 1.00 84.25 108 ASN A CA 1
ATOM 867 C C . ASN A 1 108 ? 24.950 9.203 -40.947 1.00 84.25 108 ASN A C 1
ATOM 869 O O . ASN A 1 108 ? 24.517 8.830 -42.034 1.00 84.25 108 ASN A O 1
ATOM 873 N N . TRP A 1 109 ? 24.147 9.771 -40.036 1.00 82.12 109 TRP A N 1
ATOM 874 C CA . TRP A 1 109 ? 22.681 9.854 -40.160 1.00 82.12 109 TRP A CA 1
ATOM 875 C C . TRP A 1 109 ? 22.183 10.618 -41.393 1.00 82.12 109 TRP A C 1
ATOM 877 O O . TRP A 1 109 ? 21.037 10.439 -41.797 1.00 82.12 109 TRP A O 1
ATOM 887 N N . SER A 1 110 ? 23.009 11.488 -41.983 1.00 75.56 110 SER A N 1
ATOM 888 C CA . SER A 1 110 ? 22.659 12.232 -43.203 1.00 75.56 110 SER A CA 1
ATOM 889 C C . SER A 1 110 ? 23.008 11.511 -44.505 1.00 75.56 110 SER A C 1
ATOM 891 O O . SER A 1 110 ? 22.609 11.975 -45.573 1.00 75.56 110 SER A O 1
ATOM 893 N N . THR A 1 111 ? 23.763 10.414 -44.434 1.00 76.56 111 THR A N 1
ATOM 894 C CA . THR A 1 111 ? 24.263 9.691 -45.605 1.00 76.56 111 THR A CA 1
ATOM 895 C C . THR A 1 111 ? 23.990 8.202 -45.480 1.00 76.56 111 THR A C 1
ATOM 897 O O . THR A 1 111 ? 23.052 7.699 -46.090 1.00 76.56 111 THR A O 1
ATOM 900 N N . ASP A 1 112 ? 24.796 7.507 -44.686 1.00 76.94 112 ASP A N 1
ATOM 901 C CA . ASP A 1 112 ? 24.800 6.061 -44.577 1.00 76.94 112 ASP A CA 1
ATOM 902 C C . ASP A 1 112 ? 24.540 5.638 -43.130 1.00 76.94 112 ASP A C 1
ATOM 904 O O . ASP A 1 112 ? 25.446 5.190 -42.431 1.00 76.94 112 ASP A O 1
ATOM 908 N N . ILE A 1 113 ? 23.289 5.799 -42.682 1.00 83.19 113 ILE A N 1
ATOM 909 C CA . ILE A 1 113 ? 22.940 5.706 -41.261 1.00 83.19 113 ILE A CA 1
ATOM 910 C C . ILE A 1 113 ? 23.396 4.374 -40.639 1.00 83.19 113 ILE A C 1
ATOM 912 O O . ILE A 1 113 ? 23.027 3.291 -41.093 1.00 83.19 113 ILE A O 1
ATOM 916 N N . LEU A 1 114 ? 24.297 4.505 -39.668 1.00 86.00 114 LEU A N 1
ATOM 917 C CA . LEU A 1 114 ? 24.723 3.591 -38.614 1.00 86.00 114 LEU A CA 1
ATOM 918 C C . LEU A 1 114 ? 23.784 3.655 -37.418 1.00 86.00 114 LEU A C 1
ATOM 920 O O . LEU A 1 114 ? 23.791 4.701 -36.788 1.00 86.00 114 LEU A O 1
ATOM 924 N N . VAL A 1 115 ? 23.008 2.635 -37.061 1.00 89.75 115 VAL A N 1
ATOM 925 C CA . VAL A 1 115 ? 22.334 2.594 -35.747 1.00 89.75 115 VAL A CA 1
ATOM 926 C C . VAL A 1 115 ? 22.720 1.319 -35.027 1.00 89.75 115 VAL A C 1
ATOM 928 O O . VAL A 1 115 ? 22.529 0.233 -35.568 1.00 89.75 115 VAL A O 1
ATOM 931 N N . ASN A 1 116 ? 23.229 1.467 -33.809 1.00 90.88 116 ASN A N 1
ATOM 932 C CA . ASN A 1 116 ? 23.339 0.397 -32.832 1.00 90.88 116 ASN A CA 1
ATOM 933 C C . ASN A 1 116 ? 22.855 0.927 -31.481 1.00 90.88 116 ASN A C 1
ATOM 935 O O . ASN A 1 116 ? 23.430 1.867 -30.933 1.00 90.88 116 ASN A O 1
ATOM 939 N N . SER A 1 117 ? 21.771 0.370 -30.958 1.00 92.88 117 SER A N 1
ATOM 940 C CA . SER A 1 117 ? 21.211 0.775 -29.679 1.00 92.88 117 SER A CA 1
ATOM 941 C C . SER A 1 117 ? 20.675 -0.412 -28.895 1.00 92.88 117 SER A C 1
ATOM 943 O O . SER A 1 117 ? 20.180 -1.376 -29.468 1.00 92.88 117 SER A O 1
ATOM 945 N N . SER A 1 118 ? 20.758 -0.313 -27.573 1.00 93.31 118 SER A N 1
ATOM 946 C CA . SER A 1 118 ? 20.196 -1.250 -26.614 1.00 93.31 118 SER A CA 1
ATOM 947 C C . SER A 1 118 ? 19.551 -0.469 -25.475 1.00 93.31 118 SER A C 1
ATOM 949 O O . SER A 1 118 ? 20.131 0.496 -24.972 1.00 93.31 118 SER A O 1
ATOM 951 N N . VAL A 1 119 ? 18.364 -0.896 -25.054 1.00 92.38 119 VAL A N 1
ATOM 952 C CA . VAL A 1 119 ? 17.654 -0.347 -23.896 1.00 92.38 119 VAL A CA 1
ATOM 953 C C . VAL A 1 119 ? 17.005 -1.465 -23.094 1.00 92.38 119 VAL A C 1
ATOM 955 O O . VAL A 1 119 ? 16.360 -2.352 -23.655 1.00 92.38 119 VAL A O 1
ATOM 958 N N . GLN A 1 120 ? 17.166 -1.404 -21.775 1.00 91.44 120 GLN A N 1
ATOM 959 C CA . GLN A 1 120 ? 16.447 -2.246 -20.829 1.00 91.44 120 GLN A CA 1
ATOM 960 C C . GLN A 1 120 ? 15.189 -1.529 -20.352 1.00 91.44 120 GLN A C 1
ATOM 962 O O . GLN A 1 120 ? 15.227 -0.341 -20.037 1.00 91.44 120 GLN A O 1
ATOM 967 N N . LEU A 1 121 ? 14.081 -2.259 -20.309 1.00 90.62 121 LEU A N 1
ATOM 968 C CA . LEU A 1 121 ? 12.750 -1.767 -20.002 1.00 90.62 121 LEU A CA 1
ATOM 969 C C . LEU A 1 121 ? 12.168 -2.547 -18.822 1.00 90.62 121 LEU A C 1
ATOM 971 O O . LEU A 1 121 ? 12.048 -3.771 -18.857 1.00 90.62 121 LEU A O 1
ATOM 975 N N . GLU A 1 122 ? 11.730 -1.809 -17.810 1.00 89.50 122 GLU A N 1
ATOM 976 C CA . GLU A 1 122 ? 10.938 -2.319 -16.700 1.00 89.50 122 GLU A CA 1
ATOM 977 C C . GLU A 1 122 ? 9.700 -1.434 -16.533 1.00 89.50 122 GLU A C 1
ATOM 979 O O . GLU A 1 122 ? 9.780 -0.203 -16.556 1.00 89.50 122 GLU A O 1
ATOM 984 N N . LEU A 1 123 ? 8.547 -2.062 -16.336 1.00 89.50 123 LEU A N 1
ATOM 985 C CA . LEU A 1 123 ? 7.293 -1.374 -16.065 1.00 89.50 123 LEU A CA 1
ATOM 986 C C . LEU A 1 123 ? 6.646 -2.025 -14.851 1.00 89.50 123 LEU A C 1
ATOM 988 O O . LEU A 1 123 ? 6.507 -3.247 -14.815 1.00 89.50 123 LEU A O 1
ATOM 992 N N . ALA A 1 124 ? 6.228 -1.217 -13.882 1.00 86.94 124 ALA A N 1
ATOM 993 C CA . ALA A 1 124 ? 5.567 -1.685 -12.674 1.00 86.94 124 ALA A CA 1
ATOM 994 C C . ALA A 1 124 ? 4.370 -0.810 -12.309 1.00 86.94 124 ALA A C 1
ATOM 996 O O . ALA A 1 124 ? 4.325 0.386 -12.612 1.00 86.94 124 ALA A O 1
ATOM 997 N N . LEU A 1 125 ? 3.417 -1.422 -11.614 1.00 86.25 125 LEU A N 1
ATOM 998 C CA . LEU A 1 125 ? 2.297 -0.741 -10.979 1.00 86.25 125 LEU A CA 1
ATOM 999 C C . LEU A 1 125 ? 2.462 -0.737 -9.476 1.00 86.25 125 LEU A C 1
ATOM 1001 O O . LEU A 1 125 ? 2.938 -1.704 -8.885 1.00 86.25 125 LEU A O 1
ATOM 1005 N N . PHE A 1 126 ? 2.031 0.349 -8.854 1.00 81.19 126 PHE A N 1
ATOM 1006 C CA . PHE A 1 126 ? 2.014 0.433 -7.408 1.00 81.19 126 PHE A CA 1
ATOM 1007 C C . PHE A 1 126 ? 0.755 -0.248 -6.861 1.00 81.19 126 PHE A C 1
ATOM 1009 O O . PHE A 1 126 ? -0.366 0.214 -7.079 1.00 81.19 126 PHE A O 1
ATOM 1016 N N . ASN A 1 127 ? 0.936 -1.353 -6.137 1.00 80.94 127 ASN A N 1
ATOM 1017 C CA . ASN A 1 127 ? -0.128 -1.993 -5.381 1.00 80.94 127 ASN A CA 1
ATOM 1018 C C . ASN A 1 127 ? -0.236 -1.355 -3.999 1.00 80.94 127 ASN A C 1
ATOM 1020 O O . ASN A 1 127 ? 0.368 -1.775 -3.015 1.00 80.94 127 ASN A O 1
ATOM 1024 N N . ASP A 1 128 ? -1.113 -0.377 -3.950 1.00 76.00 128 ASP A N 1
ATOM 1025 C CA . ASP A 1 128 ? -1.735 0.234 -2.790 1.00 76.00 128 ASP A CA 1
ATOM 1026 C C . ASP A 1 128 ? -2.029 -0.653 -1.577 1.00 76.00 128 ASP A C 1
ATOM 1028 O O . ASP A 1 128 ? -1.818 -0.238 -0.436 1.00 76.00 128 ASP A O 1
ATOM 1032 N N . HIS A 1 129 ? -2.536 -1.866 -1.799 1.00 77.94 129 HIS A N 1
ATOM 1033 C CA . HIS A 1 129 ? -2.938 -2.744 -0.708 1.00 77.94 129 HIS A CA 1
ATOM 1034 C C . HIS A 1 129 ? -1.742 -3.363 0.012 1.00 77.94 129 HIS A C 1
ATOM 1036 O O . HIS A 1 129 ? -1.775 -3.566 1.231 1.00 77.94 129 HIS A O 1
ATOM 1042 N N . LEU A 1 130 ? -0.688 -3.644 -0.754 1.00 75.00 130 LEU A N 1
ATOM 1043 C CA . LEU A 1 130 ? 0.577 -4.206 -0.284 1.00 75.00 130 LEU A CA 1
ATOM 1044 C C . LEU A 1 130 ? 1.652 -3.134 -0.059 1.00 75.00 130 LEU A C 1
ATOM 1046 O O . LEU A 1 130 ? 2.734 -3.455 0.424 1.00 75.00 130 LEU A O 1
ATOM 1050 N N . LEU A 1 131 ? 1.353 -1.889 -0.442 1.00 74.94 131 LEU A N 1
ATOM 1051 C CA . LEU A 1 131 ? 2.289 -0.780 -0.618 1.00 74.94 131 LEU A CA 1
ATOM 1052 C C . LEU A 1 131 ? 3.485 -1.101 -1.524 1.00 74.94 131 LEU A C 1
ATOM 1054 O O . LEU A 1 131 ? 4.480 -0.391 -1.461 1.00 74.94 131 LEU A O 1
ATOM 1058 N N . ALA A 1 132 ? 3.407 -2.135 -2.362 1.00 76.50 132 ALA A N 1
ATOM 1059 C CA . ALA A 1 132 ? 4.537 -2.688 -3.105 1.00 76.50 132 ALA A CA 1
ATOM 1060 C C . ALA A 1 132 ? 4.410 -2.465 -4.615 1.00 76.50 132 ALA A C 1
ATOM 1062 O O . ALA A 1 132 ? 3.309 -2.395 -5.150 1.00 76.50 132 ALA A O 1
ATOM 1063 N N . TRP A 1 133 ? 5.546 -2.393 -5.306 1.00 80.56 133 TRP A N 1
ATOM 1064 C CA . TRP A 1 133 ? 5.580 -2.361 -6.767 1.00 80.56 133 TRP A CA 1
ATOM 1065 C C . TRP A 1 133 ? 5.444 -3.774 -7.333 1.00 80.56 133 TRP A C 1
ATOM 1067 O O . TRP A 1 133 ? 6.238 -4.655 -7.006 1.00 80.56 133 TRP A O 1
ATOM 1077 N N . GLU A 1 134 ? 4.452 -3.977 -8.193 1.00 82.00 134 GLU A N 1
ATOM 1078 C CA . GLU A 1 134 ? 4.220 -5.222 -8.921 1.00 82.00 134 GLU A CA 1
ATOM 1079 C C . GLU A 1 134 ? 4.699 -5.062 -10.372 1.00 82.00 134 GLU A C 1
ATOM 1081 O O . GLU A 1 134 ? 4.288 -4.107 -11.041 1.00 82.00 134 GLU A O 1
ATOM 1086 N N . PRO A 1 135 ? 5.567 -5.955 -10.882 1.00 85.00 135 PRO A N 1
ATOM 1087 C CA . PRO A 1 135 ? 6.049 -5.870 -12.255 1.00 85.00 135 PRO A CA 1
ATOM 1088 C C . PRO A 1 135 ? 4.910 -6.166 -13.238 1.00 85.00 135 PRO A C 1
ATOM 1090 O O . PRO A 1 135 ? 4.302 -7.232 -13.199 1.00 85.00 135 PRO A O 1
ATOM 1093 N N . LEU A 1 136 ? 4.642 -5.219 -14.139 1.00 88.50 136 LEU A N 1
ATOM 1094 C CA . LEU A 1 136 ? 3.791 -5.440 -15.308 1.00 88.50 136 LEU A CA 1
ATOM 1095 C C . LEU A 1 136 ? 4.556 -6.163 -16.401 1.00 88.50 136 LEU A C 1
ATOM 1097 O O . LEU A 1 136 ? 4.036 -7.099 -16.994 1.00 88.50 136 LEU A O 1
ATOM 1101 N N . ILE A 1 137 ? 5.773 -5.699 -16.677 1.00 90.00 137 ILE A N 1
ATOM 1102 C CA . ILE A 1 137 ? 6.711 -6.393 -17.553 1.00 90.00 137 ILE A CA 1
ATOM 1103 C C . ILE A 1 137 ? 7.536 -7.301 -16.658 1.00 90.00 137 ILE A C 1
ATOM 1105 O O . ILE A 1 137 ? 8.255 -6.817 -15.780 1.00 90.00 137 ILE A O 1
ATOM 1109 N N . GLU A 1 138 ? 7.402 -8.608 -16.854 1.00 86.06 138 GLU A N 1
ATOM 1110 C CA . GLU A 1 138 ? 8.162 -9.563 -16.062 1.00 86.06 138 GLU A CA 1
ATOM 1111 C C . GLU A 1 138 ? 9.642 -9.523 -16.458 1.00 86.06 138 GLU A C 1
ATOM 1113 O O . GLU A 1 138 ? 9.967 -9.426 -17.649 1.00 86.06 138 GLU A O 1
ATOM 1118 N N . PRO A 1 139 ? 10.560 -9.601 -15.480 1.00 83.44 139 PRO A N 1
ATOM 1119 C CA . PRO A 1 139 ? 11.971 -9.741 -15.788 1.00 83.44 139 PRO A CA 1
ATOM 1120 C C . PRO A 1 139 ? 12.234 -11.102 -16.439 1.00 83.44 139 PRO A C 1
ATOM 1122 O O . PRO A 1 139 ? 11.471 -12.052 -16.267 1.00 83.44 139 PRO A O 1
ATOM 1125 N N . ILE A 1 140 ? 13.352 -11.223 -17.151 1.00 83.50 140 ILE A N 1
ATOM 1126 C CA . ILE A 1 140 ? 13.766 -12.511 -17.703 1.00 83.50 140 ILE A CA 1
ATOM 1127 C C . ILE A 1 140 ? 14.319 -13.375 -16.574 1.00 83.50 140 ILE A C 1
ATOM 1129 O O . ILE A 1 140 ? 15.203 -12.957 -15.820 1.00 83.50 140 ILE A O 1
ATOM 1133 N N . ILE A 1 141 ? 13.787 -14.589 -16.465 1.00 81.75 141 ILE A N 1
ATOM 1134 C CA . ILE A 1 141 ? 14.127 -15.557 -15.425 1.00 81.75 141 ILE A CA 1
ATOM 1135 C C . ILE A 1 141 ? 14.768 -16.778 -16.090 1.00 81.75 141 ILE A C 1
ATOM 1137 O O . ILE A 1 141 ? 14.266 -17.277 -17.095 1.00 81.75 141 ILE A O 1
ATOM 1141 N N . ASP A 1 142 ? 15.875 -17.257 -15.524 1.00 79.62 142 ASP A N 1
ATOM 1142 C CA . ASP A 1 142 ? 16.532 -18.500 -15.940 1.00 79.62 142 ASP A CA 1
ATOM 1143 C C . ASP A 1 142 ? 15.682 -19.737 -15.589 1.00 79.62 142 ASP A C 1
ATOM 1145 O O . ASP A 1 142 ? 14.824 -19.688 -14.705 1.00 79.62 142 ASP A O 1
ATOM 1149 N N . GLU A 1 143 ? 16.007 -20.900 -16.156 1.00 78.56 143 GLU A N 1
ATOM 1150 C CA . GLU A 1 143 ? 15.383 -22.201 -15.849 1.00 78.56 143 GLU A CA 1
ATOM 1151 C C . GLU A 1 143 ? 15.439 -22.561 -14.349 1.00 78.56 143 GLU A C 1
ATOM 1153 O O . GLU A 1 143 ? 14.667 -23.381 -13.854 1.00 78.56 143 GLU A O 1
ATOM 1158 N N . ARG A 1 144 ? 16.350 -21.925 -13.603 1.00 78.19 144 ARG A N 1
ATOM 1159 C CA . ARG A 1 144 ? 16.540 -22.089 -12.154 1.00 78.19 144 ARG A CA 1
ATOM 1160 C C . ARG A 1 144 ? 15.692 -21.139 -11.299 1.00 78.19 144 ARG A C 1
ATOM 1162 O O . ARG A 1 144 ? 15.814 -21.177 -10.077 1.00 78.19 144 ARG A O 1
ATOM 1169 N N . GLY A 1 145 ? 14.883 -20.270 -11.907 1.00 72.25 145 GLY A N 1
ATOM 1170 C CA . GLY A 1 145 ? 14.074 -19.277 -11.193 1.00 72.25 145 GLY A CA 1
ATOM 1171 C C . GLY A 1 145 ? 14.837 -18.013 -10.774 1.00 72.25 145 GLY A C 1
ATOM 1172 O O . GLY A 1 145 ? 14.356 -17.264 -9.929 1.00 72.25 145 GLY A O 1
ATOM 1173 N N . ILE A 1 146 ? 16.032 -17.774 -11.326 1.00 74.06 146 ILE A N 1
ATOM 1174 C CA . ILE A 1 146 ? 16.873 -16.614 -10.990 1.00 74.06 146 ILE A CA 1
ATOM 1175 C C . ILE A 1 146 ? 16.640 -15.506 -12.020 1.00 74.06 146 ILE A C 1
ATOM 1177 O O . ILE A 1 146 ? 16.749 -15.755 -13.218 1.00 74.06 146 ILE A O 1
ATOM 1181 N N . VAL A 1 147 ? 16.352 -14.287 -11.554 1.00 74.69 147 VAL A N 1
ATOM 1182 C CA . VAL A 1 147 ? 16.225 -13.097 -12.411 1.00 74.69 147 VAL A CA 1
ATOM 1183 C C . VAL A 1 147 ? 17.577 -12.787 -13.057 1.00 74.69 147 VAL A C 1
ATOM 1185 O O . VAL A 1 147 ? 18.545 -12.503 -12.352 1.00 74.69 147 VAL A O 1
ATOM 1188 N N . GLN A 1 148 ? 17.646 -12.851 -14.386 1.00 72.19 148 GLN A N 1
ATOM 1189 C CA . GLN A 1 148 ? 18.868 -12.598 -15.151 1.00 72.19 148 GLN A CA 1
ATOM 1190 C C . GLN A 1 148 ? 19.009 -11.123 -15.519 1.00 72.19 148 GLN A C 1
ATOM 1192 O O . GLN A 1 148 ? 20.036 -10.506 -15.234 1.00 72.19 148 GLN A O 1
ATOM 1197 N N . CYS A 1 149 ? 17.982 -10.550 -16.147 1.00 76.94 149 CYS A N 1
ATOM 1198 C CA . CYS A 1 149 ? 17.993 -9.161 -16.589 1.00 76.94 149 CYS A CA 1
ATOM 1199 C C . CYS A 1 149 ? 16.573 -8.625 -16.856 1.00 76.94 149 CYS A C 1
ATOM 1201 O O . CYS A 1 149 ? 15.634 -9.403 -17.061 1.00 76.94 149 CYS A O 1
ATOM 1203 N N . PRO A 1 150 ? 16.397 -7.291 -16.867 1.00 86.38 150 PRO A N 1
ATOM 1204 C CA . PRO A 1 150 ? 15.202 -6.654 -17.411 1.00 86.38 150 PRO A CA 1
ATOM 1205 C C . PRO A 1 150 ? 14.991 -6.949 -18.898 1.00 86.38 150 PRO A C 1
ATOM 1207 O O . PRO A 1 150 ? 15.940 -7.252 -19.628 1.00 86.38 150 PRO A O 1
ATOM 1210 N N . TRP A 1 151 ? 13.755 -6.784 -19.375 1.00 91.31 151 TRP A N 1
ATOM 1211 C CA . TRP A 1 151 ? 13.440 -6.998 -20.785 1.00 91.31 151 TRP A CA 1
ATOM 1212 C C . TRP A 1 151 ? 14.185 -5.999 -21.678 1.00 91.31 151 TRP A C 1
ATOM 1214 O O . TRP A 1 151 ? 14.172 -4.799 -21.420 1.00 91.31 151 TRP A O 1
ATOM 1224 N N . THR A 1 152 ? 14.874 -6.495 -22.707 1.00 91.12 152 THR A N 1
ATOM 1225 C CA . THR A 1 152 ? 15.815 -5.699 -23.509 1.00 91.12 152 THR A CA 1
ATOM 1226 C C . THR A 1 152 ? 15.362 -5.610 -24.962 1.00 91.12 152 THR A C 1
ATOM 1228 O O . THR A 1 152 ? 15.051 -6.627 -25.586 1.00 91.12 152 THR A O 1
ATOM 1231 N N . ILE A 1 153 ? 15.374 -4.392 -25.506 1.00 92.50 153 ILE A N 1
ATOM 1232 C CA . ILE A 1 153 ? 15.205 -4.123 -26.937 1.00 92.50 153 ILE A CA 1
ATOM 1233 C C . ILE A 1 153 ? 16.540 -3.665 -27.507 1.00 92.50 153 ILE A C 1
ATOM 1235 O O . ILE A 1 153 ? 17.176 -2.761 -26.961 1.00 92.50 153 ILE A O 1
ATOM 1239 N N . THR A 1 154 ? 16.914 -4.237 -28.647 1.00 92.94 154 THR A N 1
ATOM 1240 C CA . THR A 1 154 ? 18.045 -3.797 -29.458 1.00 92.94 154 THR A CA 1
ATOM 1241 C C . THR A 1 154 ? 17.570 -3.251 -30.802 1.00 92.94 154 THR A C 1
ATOM 1243 O O . THR A 1 154 ? 16.543 -3.655 -31.351 1.00 92.94 154 THR A O 1
ATOM 1246 N N . CYS A 1 155 ? 18.298 -2.272 -31.321 1.00 91.56 155 CYS A N 1
ATOM 1247 C CA . CYS A 1 155 ? 18.047 -1.639 -32.603 1.00 91.56 155 CYS A CA 1
ATOM 1248 C C . CYS A 1 155 ? 19.362 -1.592 -33.375 1.00 91.56 155 CYS A C 1
ATOM 1250 O O . CYS A 1 155 ? 20.312 -0.949 -32.933 1.00 91.56 155 CYS A O 1
ATOM 1252 N N . GLU A 1 156 ? 19.416 -2.279 -34.510 1.00 90.44 156 GLU A N 1
ATOM 1253 C CA . GLU A 1 156 ? 20.618 -2.423 -35.330 1.00 90.44 156 GLU A CA 1
ATOM 1254 C C . GLU A 1 156 ? 20.316 -2.129 -36.802 1.00 90.44 156 GLU A C 1
ATOM 1256 O O . GLU A 1 156 ? 19.208 -2.360 -37.288 1.00 90.44 156 GLU A O 1
ATOM 1261 N N . THR A 1 157 ? 21.295 -1.599 -37.531 1.00 86.69 157 THR A N 1
ATOM 1262 C CA . THR A 1 157 ? 21.186 -1.434 -38.987 1.00 86.69 157 THR A CA 1
ATOM 1263 C C . THR A 1 157 ? 21.729 -2.665 -39.690 1.00 86.69 157 THR A C 1
ATOM 1265 O O . THR A 1 157 ? 22.909 -2.971 -39.559 1.00 86.69 157 THR A O 1
ATOM 1268 N N . LEU A 1 158 ? 20.881 -3.316 -40.480 1.00 78.75 158 LEU A N 1
ATOM 1269 C CA . LEU A 1 158 ? 21.245 -4.454 -41.317 1.00 78.75 158 LEU A CA 1
ATOM 1270 C C . LEU A 1 158 ? 21.598 -3.957 -42.724 1.00 78.75 158 LEU A C 1
ATOM 1272 O O . LEU A 1 158 ? 20.938 -3.053 -43.258 1.00 78.75 158 LEU A O 1
ATOM 1276 N N . GLN A 1 159 ? 22.641 -4.538 -43.320 1.00 67.38 159 GLN A N 1
ATOM 1277 C CA . GLN A 1 159 ? 23.073 -4.229 -44.686 1.00 67.38 159 GLN A CA 1
ATOM 1278 C C . GLN A 1 159 ? 22.877 -5.436 -45.610 1.00 67.38 159 GLN A C 1
ATOM 1280 O O . GLN A 1 159 ? 23.251 -6.558 -45.278 1.00 67.38 159 GLN A O 1
ATOM 1285 N N . ASP A 1 160 ? 22.361 -5.175 -46.816 1.00 55.47 160 ASP A N 1
ATOM 1286 C CA . ASP A 1 160 ? 21.944 -6.165 -47.828 1.00 55.47 160 ASP A CA 1
ATOM 1287 C C . ASP A 1 160 ? 22.985 -7.244 -48.207 1.00 55.47 160 ASP A C 1
ATOM 1289 O O . ASP A 1 160 ? 22.612 -8.253 -48.798 1.00 55.47 160 ASP A O 1
ATOM 1293 N N . LYS A 1 161 ? 24.285 -7.059 -47.931 1.00 50.88 161 LYS A N 1
ATOM 1294 C CA . LYS A 1 161 ? 25.352 -7.933 -48.463 1.00 50.88 161 LYS A CA 1
ATOM 1295 C C . LYS A 1 161 ? 26.001 -8.884 -47.460 1.00 50.88 161 LYS A C 1
ATOM 1297 O O . LYS A 1 161 ? 26.602 -9.863 -47.891 1.00 50.88 161 LYS A O 1
ATOM 1302 N N . GLU A 1 162 ? 25.897 -8.621 -46.163 1.00 48.44 162 GLU A N 1
ATOM 1303 C CA . GLU A 1 162 ? 26.511 -9.472 -45.128 1.00 48.44 162 GLU A CA 1
ATOM 1304 C C . GLU A 1 162 ? 25.472 -10.387 -44.454 1.00 48.44 162 GLU A C 1
ATOM 1306 O O . GLU A 1 162 ? 25.804 -11.500 -44.046 1.00 48.44 162 GLU A O 1
ATOM 1311 N N . ASP A 1 163 ? 24.191 -9.997 -44.488 1.00 51.69 163 ASP A N 1
ATOM 1312 C CA . ASP A 1 163 ? 23.085 -10.684 -43.807 1.00 51.69 163 ASP A CA 1
ATOM 1313 C C . ASP A 1 163 ? 22.138 -11.447 -44.758 1.00 51.69 163 ASP A C 1
ATOM 1315 O O . ASP A 1 163 ? 21.027 -11.819 -44.381 1.00 51.69 163 ASP A O 1
ATOM 1319 N N . GLU A 1 164 ? 22.549 -11.731 -46.000 1.00 47.09 164 GLU A N 1
ATOM 1320 C CA . GLU A 1 164 ? 21.739 -12.504 -46.971 1.00 47.09 164 GLU A CA 1
ATOM 1321 C C . GLU A 1 164 ? 21.502 -13.967 -46.509 1.00 47.09 164 GLU A C 1
ATOM 1323 O O . GLU A 1 164 ? 20.538 -14.639 -46.904 1.00 47.09 164 GLU A O 1
ATOM 1328 N N . ASN A 1 165 ? 22.371 -14.450 -45.612 1.00 48.50 165 ASN A N 1
ATOM 1329 C CA . ASN A 1 165 ? 22.246 -15.734 -44.924 1.00 48.50 165 ASN A CA 1
ATOM 1330 C C . ASN A 1 165 ? 21.442 -15.660 -43.614 1.00 48.50 165 ASN A C 1
ATOM 1332 O O . ASN A 1 165 ? 21.130 -16.719 -43.067 1.00 48.50 165 ASN A O 1
ATOM 1336 N N . ASP A 1 166 ? 21.070 -14.469 -43.121 1.00 52.91 166 ASP A N 1
ATOM 1337 C CA . ASP A 1 166 ? 20.117 -14.352 -42.014 1.00 52.91 166 ASP A CA 1
ATOM 1338 C C . ASP A 1 166 ? 18.704 -14.618 -42.577 1.00 52.91 166 ASP A C 1
ATOM 1340 O O . ASP A 1 166 ? 18.179 -13.823 -43.370 1.00 52.91 166 ASP A O 1
ATOM 1344 N N . PRO A 1 167 ? 18.039 -15.733 -42.208 1.00 53.41 167 PRO A N 1
ATOM 1345 C CA . PRO A 1 167 ? 16.691 -16.047 -42.684 1.00 53.41 167 PRO A CA 1
ATOM 1346 C C . PRO A 1 167 ? 15.657 -14.955 -42.352 1.00 53.41 167 PRO A C 1
ATOM 1348 O O . PRO A 1 167 ? 14.554 -14.981 -42.900 1.00 53.41 167 PRO A O 1
ATOM 1351 N N . LYS A 1 168 ? 15.993 -13.991 -41.484 1.00 51.44 168 LYS A N 1
ATOM 1352 C CA . LYS A 1 168 ? 15.120 -12.897 -41.041 1.00 51.44 168 LYS A CA 1
ATOM 1353 C C . LYS A 1 168 ? 15.087 -11.700 -42.004 1.00 51.44 168 LYS A C 1
ATOM 1355 O O . LYS A 1 168 ? 14.053 -11.041 -42.082 1.00 51.44 168 LYS A O 1
ATOM 1360 N N . CYS A 1 169 ? 16.135 -11.465 -42.801 1.00 48.00 169 CYS A N 1
ATOM 1361 C CA . CYS A 1 169 ? 16.159 -10.412 -43.836 1.00 48.00 169 CYS A CA 1
ATOM 1362 C C . CYS A 1 169 ? 15.334 -10.787 -45.082 1.00 48.00 169 CYS A C 1
ATOM 1364 O O . CYS A 1 169 ? 14.875 -9.921 -45.827 1.00 48.00 169 CYS A O 1
ATOM 1366 N N . ARG A 1 170 ? 15.070 -12.088 -45.277 1.00 50.44 170 ARG A N 1
ATOM 1367 C CA . ARG A 1 170 ? 14.307 -12.620 -46.420 1.00 50.44 170 ARG A CA 1
ATOM 1368 C C . ARG A 1 170 ? 12.839 -12.189 -46.460 1.00 50.44 170 ARG A C 1
ATOM 1370 O O . ARG A 1 170 ? 12.265 -12.169 -47.545 1.00 50.44 170 ARG A O 1
ATOM 1377 N N . TYR A 1 171 ? 12.220 -11.870 -45.321 1.00 50.38 171 TYR A N 1
ATOM 1378 C CA . TYR A 1 171 ? 10.785 -11.556 -45.268 1.00 50.38 171 TYR A CA 1
ATOM 1379 C C . TYR A 1 171 ? 10.458 -10.104 -45.642 1.00 50.38 171 TYR A C 1
ATOM 1381 O O . TYR A 1 171 ? 9.395 -9.855 -46.195 1.00 50.38 171 TYR A O 1
ATOM 1389 N N . LEU A 1 172 ? 11.365 -9.150 -45.408 1.00 51.03 172 LEU A N 1
ATOM 1390 C CA . LEU A 1 172 ? 11.116 -7.719 -45.662 1.00 51.03 172 LEU A CA 1
ATOM 1391 C C . LEU A 1 172 ? 11.406 -7.286 -47.111 1.00 51.03 172 LEU A C 1
ATOM 1393 O O . LEU A 1 172 ? 11.117 -6.152 -47.498 1.00 51.03 172 LEU A O 1
ATOM 1397 N N . LEU A 1 173 ? 11.999 -8.181 -47.904 1.00 52.03 173 LEU A N 1
ATOM 1398 C CA . LEU A 1 173 ? 12.442 -7.922 -49.277 1.00 52.03 173 LEU A CA 1
ATOM 1399 C C . LEU A 1 173 ? 11.646 -8.713 -50.330 1.00 52.03 173 LEU A C 1
ATOM 1401 O O . LEU A 1 173 ? 11.931 -8.588 -51.519 1.00 52.03 173 LEU A O 1
ATOM 1405 N N . ARG A 1 174 ? 10.679 -9.549 -49.920 1.00 47.53 174 ARG A N 1
ATOM 1406 C CA . ARG A 1 174 ? 9.985 -10.475 -50.834 1.00 47.53 174 ARG A CA 1
ATOM 1407 C C . ARG A 1 174 ? 8.743 -9.888 -51.512 1.00 47.53 174 ARG A C 1
ATOM 1409 O O . ARG A 1 174 ? 8.397 -10.332 -52.606 1.00 47.53 174 ARG A O 1
ATOM 1416 N N . ASP A 1 175 ? 8.127 -8.862 -50.941 1.00 47.62 175 ASP A N 1
ATOM 1417 C CA . ASP A 1 175 ? 6.938 -8.241 -51.525 1.00 47.62 175 ASP A CA 1
ATOM 1418 C C . ASP A 1 175 ? 7.341 -7.171 -52.546 1.00 47.62 175 ASP A C 1
ATOM 1420 O O . ASP A 1 175 ? 7.347 -5.995 -52.214 1.00 47.62 175 ASP A O 1
ATOM 1424 N N . GLU A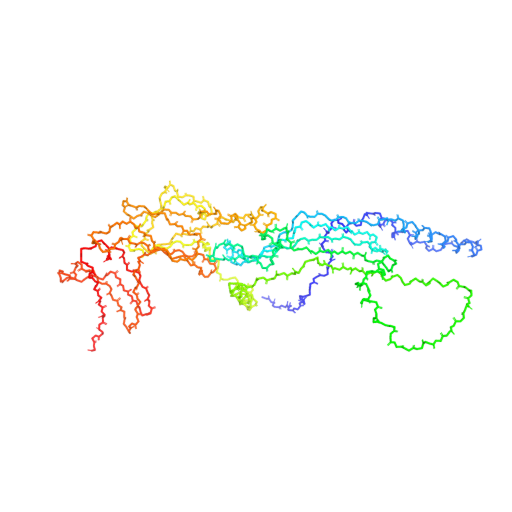 1 176 ? 7.752 -7.596 -53.752 1.00 47.44 176 GLU A N 1
ATOM 1425 C CA . GLU A 1 176 ? 7.594 -6.838 -55.021 1.00 47.44 176 GLU A CA 1
ATOM 1426 C C . GLU A 1 176 ? 8.179 -7.529 -56.278 1.00 47.44 176 GLU A C 1
ATOM 1428 O O . GLU A 1 176 ? 8.254 -6.916 -57.341 1.00 47.44 176 GLU A O 1
ATOM 1433 N N . LYS A 1 177 ? 8.571 -8.815 -56.234 1.00 44.28 177 LYS A N 1
ATOM 1434 C CA . LYS A 1 177 ? 9.050 -9.535 -57.442 1.00 44.28 177 LYS A CA 1
ATOM 1435 C C . LYS A 1 177 ? 8.289 -10.803 -57.819 1.00 44.28 177 LYS A C 1
ATOM 1437 O O . LYS A 1 177 ? 8.776 -11.570 -58.640 1.00 44.28 177 LYS A O 1
ATOM 1442 N N . ASP A 1 178 ? 7.060 -10.956 -57.338 1.00 39.34 178 ASP A N 1
ATOM 1443 C CA . ASP A 1 178 ? 6.132 -11.972 -57.846 1.00 39.34 178 ASP A CA 1
ATOM 1444 C C . ASP A 1 178 ? 4.977 -11.317 -58.624 1.00 39.34 178 ASP A C 1
ATOM 1446 O O . ASP A 1 178 ? 3.804 -11.451 -58.291 1.00 39.34 178 ASP A O 1
ATOM 1450 N N . SER A 1 179 ? 5.305 -10.585 -59.696 1.00 36.91 179 SER A N 1
ATOM 1451 C CA . SER A 1 179 ? 4.401 -10.440 -60.848 1.00 36.91 179 SER A CA 1
ATOM 1452 C C . SER A 1 179 ? 5.138 -10.051 -62.141 1.00 36.91 179 SER A C 1
ATOM 1454 O O . SER A 1 179 ? 5.359 -8.891 -62.461 1.00 36.91 179 SER A O 1
ATOM 1456 N N . SER A 1 180 ? 5.394 -11.083 -62.950 1.00 34.31 180 SER A N 1
ATOM 1457 C CA . SER A 1 180 ? 5.455 -11.087 -64.424 1.00 34.31 180 SER A CA 1
ATOM 1458 C C . SER A 1 180 ? 6.696 -10.575 -65.190 1.00 34.31 180 SER A C 1
ATOM 1460 O O . SER A 1 180 ? 7.159 -9.453 -65.039 1.00 34.31 180 SER A O 1
ATOM 1462 N N . SER A 1 181 ? 7.105 -11.427 -66.150 1.00 29.39 181 SER A N 1
ATOM 1463 C CA . SER A 1 181 ? 8.058 -11.261 -67.272 1.00 29.39 181 SER A CA 1
ATOM 1464 C C . SER A 1 181 ? 9.548 -11.192 -66.885 1.00 29.39 181 SER A C 1
ATOM 1466 O O . SER A 1 181 ? 10.006 -10.257 -66.255 1.00 29.39 181 SER A O 1
ATOM 1468 N N . SER A 1 182 ? 10.391 -12.205 -67.121 1.00 37.12 182 SER A N 1
ATOM 1469 C CA . SER A 1 182 ? 10.732 -12.806 -68.420 1.00 37.12 182 SER A CA 1
ATOM 1470 C C . SER A 1 182 ? 10.849 -11.765 -69.527 1.00 37.12 182 SER A C 1
ATOM 1472 O O . SER A 1 182 ? 9.932 -11.659 -70.323 1.00 37.12 182 SER A O 1
ATOM 1474 N N . GLU A 1 183 ? 11.970 -11.048 -69.612 1.00 30.75 183 GLU A N 1
ATOM 1475 C CA . GLU A 1 183 ? 12.600 -10.770 -70.905 1.00 30.75 183 GLU A CA 1
ATOM 1476 C C . GLU A 1 183 ? 14.039 -10.270 -70.751 1.00 30.75 183 GLU A C 1
ATOM 1478 O O . GLU A 1 183 ? 14.384 -9.457 -69.900 1.00 30.75 183 GLU A O 1
ATOM 1483 N N . LYS A 1 184 ? 14.900 -10.836 -71.594 1.00 38.25 184 LYS A N 1
ATOM 1484 C CA . LYS A 1 184 ? 16.305 -10.480 -71.752 1.00 38.25 184 LYS A CA 1
ATOM 1485 C C . LYS A 1 184 ? 16.399 -9.063 -72.324 1.00 38.25 184 LYS A C 1
ATOM 1487 O O . LYS A 1 184 ? 15.949 -8.851 -73.447 1.00 38.25 184 LYS A O 1
ATOM 1492 N N . SER A 1 185 ? 17.112 -8.156 -71.666 1.00 32.38 185 SER A N 1
ATOM 1493 C CA . SER A 1 185 ? 17.679 -6.980 -72.334 1.00 32.38 185 SER A CA 1
ATOM 1494 C C . SER A 1 185 ? 19.191 -6.952 -72.158 1.00 32.38 185 SER A C 1
ATOM 1496 O O . SER A 1 185 ? 19.725 -6.943 -71.053 1.00 32.38 185 SER A O 1
ATOM 1498 N N . LYS A 1 186 ? 19.825 -7.017 -73.324 1.00 31.23 186 LYS A N 1
ATOM 1499 C CA . LYS A 1 186 ? 21.243 -7.095 -73.641 1.00 31.23 186 LYS A CA 1
ATOM 1500 C C . LYS A 1 186 ? 22.089 -6.016 -72.967 1.00 31.23 186 LYS A C 1
ATOM 1502 O O . LYS A 1 186 ? 21.636 -4.903 -72.727 1.00 31.23 186 LYS A O 1
ATOM 1507 N N . GLU A 1 187 ? 23.352 -6.382 -72.796 1.00 39.75 187 GLU A N 1
ATOM 1508 C CA . GLU A 1 187 ? 24.514 -5.514 -72.650 1.00 39.75 187 GLU A CA 1
ATOM 1509 C C . GLU A 1 187 ? 24.387 -4.228 -73.481 1.00 39.75 187 GLU A C 1
ATOM 1511 O O . GLU A 1 187 ? 24.185 -4.254 -74.698 1.00 39.75 187 GLU A O 1
ATOM 1516 N N . THR A 1 188 ? 24.527 -3.083 -72.822 1.00 32.44 188 THR A N 1
ATOM 1517 C CA . THR A 1 188 ? 24.997 -1.852 -73.455 1.00 32.44 188 THR A CA 1
ATOM 1518 C C . THR A 1 188 ? 25.903 -1.150 -72.454 1.00 32.44 188 THR A C 1
ATOM 1520 O O . THR A 1 188 ? 25.523 -0.885 -71.315 1.00 32.44 188 THR A O 1
ATOM 1523 N N . GLU A 1 189 ? 27.140 -0.933 -72.883 1.00 39.91 189 GLU A N 1
ATOM 1524 C CA . GLU A 1 189 ? 28.180 -0.187 -72.191 1.00 39.91 189 GLU A CA 1
ATOM 1525 C C . GLU A 1 189 ? 27.698 1.237 -71.879 1.00 39.91 189 GLU A C 1
ATOM 1527 O O . GLU A 1 189 ? 27.198 1.936 -72.759 1.00 39.91 189 GLU A O 1
ATOM 1532 N N . GLY A 1 190 ? 27.860 1.677 -70.628 1.00 32.59 190 GLY A N 1
ATOM 1533 C CA . GLY A 1 190 ? 27.564 3.055 -70.232 1.00 32.59 190 GLY A CA 1
ATOM 1534 C C . GLY A 1 190 ? 27.000 3.198 -68.821 1.00 32.59 190 GLY A C 1
ATOM 1535 O O . GLY A 1 190 ? 25.822 3.480 -68.658 1.00 32.59 190 GLY A O 1
ATOM 1536 N N . GLY A 1 191 ? 27.854 3.033 -67.805 1.00 39.44 191 GLY A N 1
ATOM 1537 C CA . GLY A 1 191 ? 27.736 3.713 -66.505 1.00 39.44 191 GLY A CA 1
ATOM 1538 C C . GLY A 1 191 ? 26.378 3.683 -65.792 1.00 39.44 191 GLY A C 1
ATOM 1539 O O . GLY A 1 191 ? 25.896 4.731 -65.373 1.00 39.44 191 GLY A O 1
ATOM 1540 N N . GLY A 1 192 ? 25.771 2.510 -65.615 1.00 31.31 192 GLY A N 1
ATOM 1541 C CA . GLY A 1 192 ? 24.616 2.347 -64.732 1.00 31.31 192 GLY A CA 1
ATOM 1542 C C . GLY A 1 192 ? 25.071 2.063 -63.304 1.00 31.31 192 GLY A C 1
ATOM 1543 O O . GLY A 1 192 ? 25.454 0.936 -62.997 1.00 31.31 192 GLY A O 1
ATOM 1544 N N . ALA A 1 193 ? 25.032 3.062 -62.422 1.00 37.19 193 ALA A N 1
ATOM 1545 C CA . ALA A 1 193 ? 25.119 2.829 -60.983 1.00 37.19 193 ALA A CA 1
ATOM 1546 C C . ALA A 1 193 ? 23.832 2.124 -60.527 1.00 37.19 193 ALA A C 1
ATOM 1548 O O . ALA A 1 193 ? 22.874 2.766 -60.109 1.00 37.19 193 ALA A O 1
ATOM 1549 N N . ASN A 1 194 ? 23.791 0.798 -60.668 1.00 46.06 194 ASN A N 1
ATOM 1550 C CA . ASN A 1 194 ? 22.788 -0.029 -60.012 1.00 46.06 194 ASN A CA 1
ATOM 1551 C C . ASN A 1 194 ? 23.152 -0.084 -58.524 1.00 46.06 194 ASN A C 1
ATOM 1553 O O . ASN A 1 194 ? 23.975 -0.896 -58.098 1.00 46.06 194 ASN A O 1
ATOM 1557 N N . ILE A 1 195 ? 22.635 0.885 -57.779 1.00 39.72 195 ILE A N 1
ATOM 1558 C CA . ILE A 1 195 ? 22.818 1.014 -56.342 1.00 39.72 195 ILE A CA 1
ATOM 1559 C C . ILE A 1 195 ? 21.427 1.201 -55.732 1.00 39.72 195 ILE A C 1
ATOM 1561 O O . ILE A 1 195 ? 21.013 2.317 -55.444 1.00 39.72 195 ILE A O 1
ATOM 1565 N N . ASP A 1 196 ? 20.712 0.096 -55.545 1.00 49.81 196 ASP A N 1
ATOM 1566 C CA . ASP A 1 196 ? 19.679 0.009 -54.515 1.00 49.81 196 ASP A CA 1
ATOM 1567 C C . ASP A 1 196 ? 20.325 -0.683 -53.312 1.00 49.81 196 ASP A C 1
ATOM 1569 O O . ASP A 1 196 ? 20.360 -1.908 -53.227 1.00 49.81 196 ASP A O 1
ATOM 1573 N N . PHE A 1 197 ? 20.924 0.103 -52.414 1.00 53.09 197 PHE A N 1
ATOM 1574 C CA . PHE A 1 197 ? 21.254 -0.374 -51.071 1.00 53.09 197 PHE A CA 1
ATOM 1575 C C . PHE A 1 197 ? 20.062 -0.045 -50.180 1.00 53.09 197 PHE A C 1
ATOM 1577 O O . PHE A 1 197 ? 19.872 1.114 -49.797 1.00 53.09 197 PHE A O 1
ATOM 1584 N N . LYS A 1 198 ? 19.235 -1.042 -49.857 1.00 63.53 198 LYS A N 1
ATOM 1585 C CA . LYS A 1 198 ? 18.115 -0.847 -48.940 1.00 63.53 198 LYS A CA 1
ATOM 1586 C C . LYS A 1 198 ? 18.622 -1.118 -47.529 1.00 63.53 198 LYS A C 1
ATOM 1588 O O . LYS A 1 198 ? 18.700 -2.253 -47.079 1.00 63.53 198 LYS A O 1
ATOM 1593 N N . LYS A 1 199 ? 18.982 -0.059 -46.803 1.00 70.00 199 LYS A N 1
ATOM 1594 C CA . LYS A 1 199 ? 19.272 -0.188 -45.371 1.00 70.00 199 LYS A CA 1
ATOM 1595 C C . LYS A 1 199 ? 17.991 -0.482 -44.602 1.00 70.00 199 LYS A C 1
ATOM 1597 O O . LYS A 1 199 ? 16.995 0.226 -44.751 1.00 70.00 199 LYS A O 1
ATOM 1602 N N . VAL A 1 200 ? 18.035 -1.508 -43.759 1.00 78.12 200 VAL A N 1
ATOM 1603 C CA . VAL A 1 200 ? 16.918 -1.891 -42.894 1.00 78.12 200 VAL A CA 1
ATOM 1604 C C . VAL A 1 200 ? 17.325 -1.639 -41.450 1.00 78.12 200 VAL A C 1
ATOM 1606 O O . VAL A 1 200 ? 18.276 -2.236 -40.954 1.00 78.12 200 VAL A O 1
ATOM 1609 N N . ILE A 1 201 ? 16.599 -0.756 -40.766 1.00 84.12 201 ILE A N 1
ATOM 1610 C CA . ILE A 1 201 ? 16.720 -0.608 -39.314 1.00 84.12 201 ILE A CA 1
ATOM 1611 C C . ILE A 1 201 ? 15.854 -1.691 -38.683 1.00 84.12 201 ILE A C 1
ATOM 1613 O O . ILE A 1 201 ? 14.636 -1.718 -38.865 1.00 84.12 201 ILE A O 1
ATOM 1617 N N . SER A 1 202 ? 16.500 -2.594 -37.966 1.00 85.06 202 SER A N 1
ATOM 1618 C CA . SER A 1 202 ? 15.877 -3.748 -37.352 1.00 85.06 202 SER A CA 1
ATOM 1619 C C . SER A 1 202 ? 15.769 -3.544 -35.849 1.00 85.06 202 SER A C 1
ATOM 1621 O O . SER A 1 202 ? 16.776 -3.428 -35.155 1.00 85.06 202 SER A O 1
ATOM 1623 N N . ILE A 1 203 ? 14.537 -3.544 -35.346 1.00 89.62 203 ILE A N 1
ATOM 1624 C CA . ILE A 1 203 ? 14.236 -3.524 -33.914 1.00 89.62 203 ILE A CA 1
ATOM 1625 C C . ILE A 1 203 ? 13.936 -4.958 -33.491 1.00 89.62 203 ILE A C 1
ATOM 1627 O O . ILE A 1 203 ? 13.048 -5.603 -34.055 1.00 89.62 203 ILE A O 1
ATOM 1631 N N . ARG A 1 204 ? 14.699 -5.476 -32.531 1.00 86.44 204 ARG A N 1
ATOM 1632 C CA . ARG A 1 204 ? 14.646 -6.875 -32.102 1.00 86.44 204 ARG A CA 1
ATOM 1633 C C . ARG A 1 204 ? 14.616 -6.956 -30.579 1.00 86.44 204 ARG A C 1
ATOM 1635 O O . ARG A 1 204 ? 15.128 -6.092 -29.877 1.00 86.44 204 ARG A O 1
ATOM 1642 N N . ALA A 1 205 ? 14.003 -8.018 -30.080 1.00 89.88 205 ALA A N 1
ATOM 1643 C CA . ALA A 1 205 ? 14.096 -8.429 -28.688 1.00 89.88 205 ALA A CA 1
ATOM 1644 C C . ALA A 1 205 ? 14.558 -9.885 -28.674 1.00 89.88 205 ALA A C 1
ATOM 1646 O O . ALA A 1 205 ? 14.085 -10.696 -29.474 1.00 89.88 205 ALA A O 1
ATOM 1647 N N . GLU A 1 206 ? 15.495 -10.216 -27.792 1.00 84.50 206 GLU A N 1
ATOM 1648 C CA . GLU A 1 206 ? 16.034 -11.578 -27.699 1.00 84.50 206 GLU A CA 1
ATOM 1649 C C . GLU A 1 206 ? 15.071 -12.530 -26.987 1.00 84.50 206 GLU A C 1
ATOM 1651 O O . GLU A 1 206 ? 15.119 -13.745 -27.190 1.00 84.50 206 GLU A O 1
ATOM 1656 N N . HIS A 1 207 ? 14.199 -11.992 -26.135 1.00 87.56 207 HIS A N 1
ATOM 1657 C CA . HIS A 1 207 ? 13.343 -12.761 -25.240 1.00 87.56 207 HIS A CA 1
ATOM 1658 C C . HIS A 1 207 ? 11.881 -12.334 -25.387 1.00 87.56 207 HIS A C 1
ATOM 1660 O O . HIS A 1 207 ? 11.579 -11.180 -25.709 1.00 87.56 207 HIS A O 1
ATOM 1666 N N . LEU A 1 208 ? 10.965 -13.280 -25.158 1.00 89.00 208 LEU A N 1
ATOM 1667 C CA . LEU A 1 208 ? 9.529 -13.010 -25.178 1.00 89.00 208 LEU A CA 1
ATOM 1668 C C . LEU A 1 208 ? 9.176 -11.974 -24.107 1.00 89.00 208 LEU A C 1
ATOM 1670 O O . LEU A 1 208 ? 9.651 -12.048 -22.975 1.00 89.00 208 LEU A O 1
ATOM 1674 N N . LEU A 1 209 ? 8.339 -11.009 -24.482 1.00 90.31 209 LEU A N 1
ATOM 1675 C CA . LEU A 1 209 ? 7.803 -10.032 -23.546 1.00 90.31 209 LEU A CA 1
ATOM 1676 C C . LEU A 1 209 ? 6.656 -10.673 -22.762 1.00 90.31 209 LEU A C 1
ATOM 1678 O O . LEU A 1 209 ? 5.549 -10.817 -23.285 1.00 90.31 209 LEU A O 1
ATOM 1682 N N . ASN A 1 210 ? 6.920 -11.033 -21.512 1.00 89.31 210 ASN A N 1
ATOM 1683 C CA . ASN A 1 210 ? 5.896 -11.523 -20.601 1.00 89.31 210 ASN A CA 1
ATOM 1684 C C . ASN A 1 210 ? 5.259 -10.344 -19.864 1.00 89.31 210 ASN A C 1
ATOM 1686 O O . ASN A 1 210 ? 5.956 -9.505 -19.290 1.00 89.31 210 ASN A O 1
ATOM 1690 N N . ILE A 1 211 ? 3.927 -10.281 -19.903 1.00 90.88 211 ILE A N 1
ATOM 1691 C CA . ILE A 1 211 ? 3.146 -9.233 -19.248 1.00 90.88 211 ILE A CA 1
ATOM 1692 C C . ILE A 1 211 ? 2.216 -9.877 -18.230 1.00 90.88 211 ILE A C 1
ATOM 1694 O O . ILE A 1 211 ? 1.395 -10.723 -18.594 1.00 90.88 211 ILE A O 1
ATOM 1698 N N . THR A 1 212 ? 2.294 -9.418 -16.984 1.00 87.25 212 THR A N 1
ATOM 1699 C CA . THR A 1 212 ? 1.418 -9.871 -15.903 1.00 87.25 212 THR A CA 1
ATOM 1700 C C . THR A 1 212 ? 0.376 -8.814 -15.578 1.00 87.25 212 THR A C 1
ATOM 1702 O O . THR A 1 212 ? 0.681 -7.677 -15.229 1.00 87.25 212 THR A O 1
ATOM 1705 N N . LEU A 1 213 ? -0.893 -9.205 -15.715 1.00 88.19 213 LEU A N 1
ATOM 1706 C CA . LEU A 1 213 ? -2.057 -8.378 -15.407 1.00 88.19 213 LEU A CA 1
ATOM 1707 C C . LEU A 1 213 ? -2.798 -8.992 -14.222 1.00 88.19 213 LEU A C 1
ATOM 1709 O O . LEU A 1 213 ? -3.412 -10.054 -14.342 1.00 88.19 213 LEU A O 1
ATOM 1713 N N . THR A 1 214 ? -2.756 -8.322 -13.073 1.00 86.06 214 THR A N 1
ATOM 1714 C CA . THR A 1 214 ? -3.507 -8.742 -11.887 1.00 86.06 214 THR A CA 1
ATOM 1715 C C . THR A 1 214 ? -4.895 -8.101 -11.870 1.00 86.06 214 THR A C 1
ATOM 1717 O O . THR A 1 214 ? -5.193 -7.169 -12.619 1.00 86.06 214 THR A O 1
ATOM 1720 N N . LYS A 1 215 ? -5.783 -8.570 -10.986 1.00 86.81 215 LYS A N 1
ATOM 1721 C CA . LYS A 1 215 ? -7.069 -7.892 -10.769 1.00 86.81 215 LYS A CA 1
ATOM 1722 C C . LYS A 1 215 ? -6.860 -6.435 -10.332 1.00 86.81 215 LYS A C 1
ATOM 1724 O O . LYS A 1 215 ? -7.519 -5.547 -10.859 1.00 86.81 215 LYS A O 1
ATOM 1729 N N . THR A 1 216 ? -5.894 -6.196 -9.443 1.00 81.25 216 THR A N 1
ATOM 1730 C CA . THR A 1 216 ? -5.505 -4.855 -8.989 1.00 81.25 216 THR A CA 1
ATOM 1731 C C . THR A 1 216 ? -5.098 -3.967 -10.163 1.00 81.25 216 THR A C 1
ATOM 1733 O O . THR A 1 216 ? -5.536 -2.824 -10.236 1.00 81.25 216 THR A O 1
ATOM 1736 N N . THR A 1 217 ? -4.330 -4.499 -11.124 1.00 83.50 217 THR A N 1
ATOM 1737 C CA . THR A 1 217 ? -3.976 -3.794 -12.367 1.00 83.50 217 THR A CA 1
ATOM 1738 C C . THR A 1 217 ? -5.204 -3.336 -13.151 1.00 83.50 217 THR A C 1
ATOM 1740 O O . THR A 1 217 ? -5.262 -2.191 -13.597 1.00 83.50 217 THR A O 1
ATOM 1743 N N . LEU A 1 218 ? -6.180 -4.227 -13.337 1.00 88.44 218 LEU A N 1
ATOM 1744 C CA . LEU A 1 218 ? -7.383 -3.929 -14.114 1.00 88.44 218 LEU A CA 1
ATOM 1745 C C . LEU A 1 218 ? -8.270 -2.901 -13.405 1.00 88.44 218 LEU A C 1
ATOM 1747 O O . LEU A 1 218 ? -8.721 -1.946 -14.039 1.00 88.44 218 LEU A O 1
ATOM 1751 N N . ASP A 1 219 ? -8.469 -3.067 -12.098 1.00 85.75 219 ASP A N 1
ATOM 1752 C CA . ASP A 1 219 ? -9.262 -2.152 -11.272 1.00 85.75 219 ASP A CA 1
ATOM 1753 C C . ASP A 1 219 ? -8.619 -0.749 -11.250 1.00 85.75 219 ASP A C 1
ATOM 1755 O O . ASP A 1 219 ? -9.301 0.263 -11.438 1.00 85.75 219 ASP A O 1
ATOM 1759 N N . LEU A 1 220 ? -7.289 -0.678 -11.123 1.00 83.50 220 LEU A N 1
ATOM 1760 C CA . LEU A 1 220 ? -6.525 0.569 -11.182 1.00 83.50 220 LEU A CA 1
ATOM 1761 C C . LEU A 1 220 ? -6.612 1.235 -12.562 1.00 83.50 220 LEU A C 1
ATOM 1763 O O . LEU A 1 220 ? -6.805 2.446 -12.648 1.00 83.50 220 LEU A O 1
ATOM 1767 N N . GLY A 1 221 ? -6.533 0.457 -13.646 1.00 85.44 221 GLY A N 1
ATOM 1768 C CA . GLY A 1 221 ? -6.703 0.963 -15.010 1.00 85.44 221 GLY A CA 1
ATOM 1769 C C . GLY A 1 221 ? -8.079 1.599 -15.238 1.00 85.44 221 GLY A C 1
ATOM 1770 O O . GLY A 1 221 ? -8.171 2.701 -15.784 1.00 85.44 221 GLY A O 1
ATOM 1771 N N . GLN A 1 222 ? -9.148 0.955 -14.759 1.00 87.69 222 GLN A N 1
ATOM 1772 C CA . GLN A 1 222 ? -10.508 1.510 -14.810 1.00 87.69 222 GLN A CA 1
ATOM 1773 C C . GLN A 1 222 ? -10.641 2.785 -13.968 1.00 87.69 222 GLN A C 1
ATOM 1775 O O . GLN A 1 222 ? -11.302 3.746 -14.379 1.00 87.69 222 GLN A O 1
ATOM 1780 N N . HIS A 1 223 ? -9.990 2.818 -12.805 1.00 83.69 223 HIS A N 1
ATOM 1781 C CA . HIS A 1 223 ? -9.972 3.993 -11.944 1.00 83.69 223 HIS A CA 1
ATOM 1782 C C . HIS A 1 223 ? -9.269 5.182 -12.616 1.00 83.69 223 HIS A C 1
ATOM 1784 O O . HIS A 1 223 ? -9.868 6.253 -12.708 1.00 83.69 223 HIS A O 1
ATOM 1790 N N . ILE A 1 224 ? -8.073 4.982 -13.188 1.00 84.81 224 ILE A N 1
ATOM 1791 C CA . ILE A 1 224 ? -7.345 6.013 -13.954 1.00 84.81 224 ILE A CA 1
ATOM 1792 C C . ILE A 1 224 ? -8.205 6.531 -15.110 1.00 84.81 224 ILE A C 1
ATOM 1794 O O . ILE A 1 224 ? -8.307 7.740 -15.309 1.00 84.81 224 ILE A O 1
ATOM 1798 N N . GLN A 1 225 ? -8.857 5.635 -15.859 1.00 86.69 225 GLN A N 1
ATOM 1799 C CA . GLN A 1 225 ? -9.735 6.021 -16.963 1.00 86.69 225 GLN A CA 1
ATOM 1800 C C . GLN A 1 225 ? -10.894 6.903 -16.481 1.00 86.69 225 GLN A C 1
ATOM 1802 O O . GLN A 1 225 ? -11.234 7.899 -17.124 1.00 86.69 225 GLN A O 1
ATOM 1807 N N . THR A 1 226 ? -11.502 6.551 -15.349 1.00 86.50 226 THR A N 1
ATOM 1808 C CA . THR A 1 226 ? -12.600 7.322 -14.754 1.00 86.50 226 THR A CA 1
ATOM 1809 C C . THR A 1 226 ? -12.113 8.699 -14.312 1.00 86.50 226 THR A C 1
ATOM 1811 O O . THR A 1 226 ? -12.693 9.700 -14.726 1.00 86.50 226 THR A O 1
ATOM 1814 N N . MET A 1 227 ? -10.996 8.759 -13.583 1.00 79.25 227 MET A N 1
ATOM 1815 C CA . MET A 1 227 ? -10.368 10.005 -13.130 1.00 79.25 227 MET A CA 1
ATOM 1816 C C . MET A 1 227 ? -9.990 10.921 -14.297 1.00 79.25 227 MET A C 1
ATOM 1818 O O . MET A 1 227 ? -10.289 12.113 -14.274 1.00 79.25 227 MET A O 1
ATOM 1822 N N . PHE A 1 228 ? -9.400 10.369 -15.359 1.00 82.69 228 PHE A N 1
ATOM 1823 C CA . PHE A 1 228 ? -9.040 11.133 -16.552 1.00 82.69 228 PHE A CA 1
ATOM 1824 C C . PHE A 1 228 ? -10.278 11.693 -17.261 1.00 82.69 228 PHE A C 1
ATOM 1826 O O . PHE A 1 228 ? -10.307 12.863 -17.642 1.00 82.69 228 PHE A O 1
ATOM 1833 N N . ASN A 1 229 ? -11.334 10.887 -17.391 1.00 86.00 229 ASN A N 1
ATOM 1834 C CA . ASN A 1 229 ? -12.603 11.333 -17.962 1.00 86.00 229 ASN A CA 1
ATOM 1835 C C . ASN A 1 229 ? -13.273 12.416 -17.105 1.00 86.00 229 ASN A C 1
ATOM 1837 O O . ASN A 1 229 ? -13.870 13.344 -17.651 1.00 86.00 229 ASN A O 1
ATOM 1841 N N . GLU A 1 230 ? -13.200 12.308 -15.779 1.00 82.44 230 GLU A N 1
ATOM 1842 C CA . GLU A 1 230 ? -13.716 13.321 -14.860 1.00 82.44 230 GLU A CA 1
ATOM 1843 C C . GLU A 1 230 ? -12.932 14.630 -14.948 1.00 82.44 230 GLU A C 1
ATOM 1845 O O . GLU A 1 230 ? -13.548 15.692 -15.041 1.00 82.44 230 GLU A O 1
ATOM 1850 N N . ALA A 1 231 ? -11.599 14.564 -14.985 1.00 76.62 231 ALA A N 1
ATOM 1851 C CA . ALA A 1 231 ? -10.734 15.728 -15.159 1.00 76.62 231 ALA A CA 1
ATOM 1852 C C . ALA A 1 231 ? -10.966 16.408 -16.519 1.00 76.62 231 ALA A C 1
ATOM 1854 O O . ALA A 1 231 ? -11.111 17.628 -16.589 1.00 76.62 231 ALA A O 1
ATOM 1855 N N . TYR A 1 232 ? -11.092 15.618 -17.592 1.00 81.06 232 TYR A N 1
ATOM 1856 C CA . TYR A 1 232 ? -11.411 16.121 -18.929 1.00 81.06 232 TYR A CA 1
ATOM 1857 C C . TYR A 1 232 ? -12.769 16.837 -18.968 1.00 81.06 232 TYR A C 1
ATOM 1859 O O . TYR A 1 232 ? -12.902 17.882 -19.602 1.00 81.06 232 TYR A O 1
ATOM 1867 N N . LYS A 1 233 ? -13.778 16.301 -18.267 1.00 81.81 233 LYS A N 1
ATOM 1868 C CA . LYS A 1 233 ? -15.131 16.881 -18.206 1.00 81.81 233 LYS A CA 1
ATOM 1869 C C . LYS A 1 233 ? -15.231 18.115 -17.315 1.00 81.81 233 LYS A C 1
ATOM 1871 O O . LYS A 1 233 ? -15.983 19.024 -17.655 1.00 81.81 233 LYS A O 1
ATOM 1876 N N . LYS A 1 234 ? -14.541 18.138 -16.171 1.00 69.69 234 LYS A N 1
ATOM 1877 C CA . LYS A 1 234 ? -14.613 19.259 -15.220 1.00 69.69 234 LYS A CA 1
ATOM 1878 C C . LYS A 1 234 ? -13.888 20.504 -15.738 1.00 69.69 234 LYS A C 1
ATOM 1880 O O . LYS A 1 234 ? -14.233 21.606 -15.325 1.00 69.69 234 LYS A O 1
ATOM 1885 N N . GLY A 1 235 ? -12.941 20.364 -16.671 1.00 60.41 235 GLY A N 1
ATOM 1886 C CA . GLY A 1 235 ? -12.051 21.473 -17.017 1.00 60.41 235 GLY A CA 1
ATOM 1887 C C . GLY A 1 235 ? -11.262 21.930 -15.781 1.00 60.41 235 GLY A C 1
ATOM 1888 O O . GLY A 1 235 ? -11.435 21.408 -14.683 1.00 60.41 235 GLY A O 1
ATOM 1889 N N . SER A 1 236 ? -10.359 22.893 -15.925 1.00 55.41 236 SER A N 1
ATOM 1890 C CA . SER A 1 236 ? -9.536 23.395 -14.816 1.00 55.41 236 SER A CA 1
ATOM 1891 C C . SER A 1 236 ? -10.331 24.275 -13.830 1.00 55.41 236 SER A C 1
ATOM 1893 O O . SER A 1 236 ? -9.933 25.408 -13.564 1.00 55.41 236 SER A O 1
ATOM 1895 N N . SER A 1 237 ? -11.481 23.818 -13.326 1.00 47.81 237 SER A N 1
ATOM 1896 C CA . SER A 1 237 ? -12.216 24.503 -12.260 1.00 47.81 237 SER A CA 1
ATOM 1897 C C . SER A 1 237 ? -11.660 24.067 -10.905 1.00 47.81 237 SER A C 1
ATOM 1899 O O . SER A 1 237 ? -11.965 22.989 -10.389 1.00 47.81 237 SER A O 1
ATOM 1901 N N . SER A 1 238 ? -10.783 24.913 -10.379 1.00 54.44 238 SER A N 1
ATOM 1902 C CA . SER A 1 238 ? -10.185 24.863 -9.052 1.00 54.44 238 SER A CA 1
ATOM 1903 C C . SER A 1 238 ? -11.221 25.209 -7.984 1.00 54.44 238 SER A C 1
ATOM 1905 O O . SER A 1 238 ? -11.449 26.382 -7.730 1.00 54.44 238 SER A O 1
ATOM 1907 N N . ASP A 1 239 ? -11.831 24.203 -7.364 1.00 48.75 239 ASP A N 1
ATOM 1908 C CA . ASP A 1 239 ? -12.594 24.363 -6.120 1.00 48.75 239 ASP A CA 1
ATOM 1909 C C . ASP A 1 239 ? -12.399 23.098 -5.274 1.00 48.75 239 ASP A C 1
ATOM 1911 O O . ASP A 1 239 ? -13.151 22.136 -5.389 1.00 48.75 239 ASP A O 1
ATOM 1915 N N . ASP A 1 240 ? -11.266 23.013 -4.570 1.00 46.94 240 ASP A N 1
ATOM 1916 C CA . ASP A 1 240 ? -11.175 22.533 -3.175 1.00 46.94 240 ASP A CA 1
ATOM 1917 C C . ASP A 1 240 ? -9.688 22.451 -2.801 1.00 46.94 240 ASP A C 1
ATOM 1919 O O . ASP A 1 240 ? -9.074 21.381 -2.863 1.00 46.94 240 ASP A O 1
ATOM 1923 N N . ASP A 1 241 ? -9.086 23.591 -2.474 1.00 44.72 241 ASP A N 1
ATOM 1924 C CA . ASP A 1 241 ? -7.752 23.664 -1.866 1.00 44.72 241 ASP A CA 1
ATOM 1925 C C . ASP A 1 241 ? -7.877 23.456 -0.352 1.00 44.72 241 ASP A C 1
ATOM 1927 O O . ASP A 1 241 ? -7.495 24.292 0.463 1.00 44.72 241 ASP A O 1
ATOM 1931 N N . GLN A 1 242 ? -8.491 22.346 0.048 1.00 50.78 242 GLN A N 1
ATOM 1932 C CA . GLN A 1 242 ? -8.339 21.866 1.413 1.00 50.78 242 GLN A CA 1
ATOM 1933 C C . GLN A 1 242 ? -7.072 21.012 1.415 1.00 50.78 242 GLN A C 1
ATOM 1935 O O . GLN A 1 242 ? -7.072 19.910 0.861 1.00 50.78 242 GLN A O 1
ATOM 1940 N N . GLU A 1 243 ? -5.993 21.533 2.007 1.00 52.88 243 GLU A N 1
ATOM 1941 C CA . GLU A 1 243 ? -4.821 20.748 2.408 1.00 52.88 243 GLU A CA 1
ATOM 1942 C C . GLU A 1 243 ? -5.316 19.532 3.200 1.00 52.88 243 GLU A C 1
ATOM 1944 O O . GLU A 1 243 ? -5.769 19.630 4.339 1.00 52.88 243 GLU A O 1
ATOM 1949 N N . GLN A 1 244 ? -5.314 18.369 2.564 1.00 56.28 244 GLN A N 1
ATOM 1950 C CA . GLN A 1 244 ? -5.840 17.145 3.146 1.00 56.28 244 GLN A CA 1
ATOM 1951 C C . GLN A 1 244 ? -4.716 16.115 3.177 1.00 56.28 244 GLN A C 1
ATOM 1953 O O . GLN A 1 244 ? -4.168 15.735 2.143 1.00 56.28 244 GLN A O 1
ATOM 1958 N N . ALA A 1 245 ? -4.379 15.667 4.384 1.00 64.56 245 ALA A N 1
ATOM 1959 C CA . ALA A 1 245 ? -3.217 14.826 4.638 1.00 64.56 245 ALA A CA 1
ATOM 1960 C C . ALA A 1 245 ? -3.304 13.430 4.001 1.00 64.56 245 ALA A C 1
ATOM 1962 O O . ALA A 1 245 ? -4.360 12.790 4.002 1.00 64.56 245 ALA A O 1
ATOM 1963 N N . MET A 1 246 ? -2.157 12.944 3.516 1.00 75.19 246 MET A N 1
ATOM 1964 C CA . MET A 1 246 ? -1.992 11.666 2.809 1.00 75.19 246 MET A CA 1
ATOM 1965 C C . MET A 1 246 ? -2.382 10.445 3.660 1.00 75.19 246 MET A C 1
ATOM 1967 O O . MET A 1 246 ? -2.933 9.467 3.145 1.00 75.19 246 MET A O 1
ATOM 1971 N N . LEU A 1 247 ? -2.131 10.510 4.970 1.00 84.12 247 LEU A N 1
ATOM 1972 C CA . LEU A 1 247 ? -2.512 9.506 5.955 1.00 84.12 247 LEU A CA 1
ATOM 1973 C C . LEU A 1 247 ? -3.357 10.156 7.055 1.00 84.12 247 LEU A C 1
ATOM 1975 O O . LEU A 1 247 ? -2.984 11.172 7.634 1.00 84.12 247 LEU A O 1
ATOM 1979 N N . THR A 1 248 ? -4.492 9.545 7.383 1.00 88.25 248 THR A N 1
ATOM 1980 C CA . THR A 1 248 ? -5.314 9.952 8.529 1.00 88.25 248 THR A CA 1
ATOM 1981 C C . THR A 1 248 ? -5.542 8.775 9.468 1.00 88.25 248 THR A C 1
ATOM 1983 O O . THR A 1 248 ? -6.067 7.742 9.048 1.00 88.25 248 THR A O 1
ATOM 1986 N N . ILE A 1 249 ? -5.186 8.944 10.740 1.00 91.31 249 ILE A N 1
ATOM 1987 C CA . ILE A 1 249 ? -5.490 8.001 11.820 1.00 91.31 249 ILE A CA 1
ATOM 1988 C C . ILE A 1 249 ? -6.718 8.517 12.569 1.00 91.31 249 ILE A C 1
ATOM 1990 O O . ILE A 1 249 ? -6.725 9.642 13.053 1.00 91.31 249 ILE A O 1
ATOM 1994 N N . LEU A 1 250 ? -7.761 7.701 12.662 1.00 91.94 250 LEU A N 1
ATOM 1995 C CA . LEU A 1 250 ? -9.022 8.019 13.320 1.00 91.94 250 LEU A CA 1
ATOM 1996 C C . LEU A 1 250 ? -9.175 7.175 14.575 1.00 91.94 250 LEU A C 1
ATOM 1998 O O . LEU A 1 250 ? -9.130 5.945 14.510 1.00 91.94 250 LEU A O 1
ATOM 2002 N N . ASN A 1 251 ? -9.421 7.830 15.706 1.00 93.75 251 ASN A N 1
ATOM 2003 C CA . ASN A 1 251 ? -9.773 7.135 16.933 1.00 93.75 251 ASN A CA 1
ATOM 2004 C C . ASN A 1 251 ? -11.294 6.956 17.030 1.00 93.75 251 ASN A C 1
ATOM 2006 O O . ASN A 1 251 ? -12.031 7.921 17.189 1.00 93.75 251 ASN A O 1
ATOM 2010 N N . GLN A 1 252 ? -11.769 5.718 16.975 1.00 91.44 252 GLN A N 1
ATOM 2011 C CA . GLN A 1 252 ? -13.162 5.313 17.202 1.00 91.44 252 GLN A CA 1
ATOM 2012 C C . GLN A 1 252 ? -13.252 4.218 18.275 1.00 91.44 252 GLN A C 1
ATOM 2014 O O . GLN A 1 252 ? -14.141 3.367 18.260 1.00 91.44 252 GLN A O 1
ATOM 2019 N N . THR A 1 253 ? -12.307 4.215 19.215 1.00 88.75 253 THR A N 1
ATOM 2020 C CA . THR A 1 253 ? -12.259 3.242 20.316 1.00 88.75 253 THR A CA 1
ATOM 2021 C C . THR A 1 253 ? -13.267 3.540 21.428 1.00 88.75 253 THR A C 1
ATOM 2023 O O . THR A 1 253 ? -13.506 2.690 22.285 1.00 88.75 253 THR A O 1
ATOM 2026 N N . GLY A 1 254 ? -13.849 4.743 21.451 1.00 85.12 254 GLY A N 1
ATOM 2027 C CA . GLY A 1 254 ? -14.639 5.242 22.578 1.00 85.12 254 GLY A CA 1
ATOM 2028 C C . GLY A 1 254 ? -13.803 5.773 23.749 1.00 85.12 254 GLY A C 1
ATOM 2029 O O . GLY A 1 254 ? -14.373 6.373 24.652 1.00 85.12 254 GLY A O 1
ATOM 2030 N N . TYR A 1 255 ? -12.475 5.621 23.711 1.00 84.12 255 TYR A N 1
ATOM 2031 C CA . TYR A 1 255 ? -11.530 6.097 24.724 1.00 84.12 255 TYR A CA 1
ATOM 2032 C C . TYR A 1 255 ? -10.575 7.146 24.156 1.00 84.12 255 TYR A C 1
ATOM 2034 O O . TYR A 1 255 ? -10.418 7.270 22.944 1.00 84.12 255 TYR A O 1
ATOM 2042 N N . GLN A 1 256 ? -9.907 7.898 25.031 1.00 89.25 256 GLN A N 1
ATOM 2043 C CA . GLN A 1 256 ? -8.729 8.665 24.630 1.00 89.25 256 GLN A CA 1
ATOM 2044 C C . GLN A 1 256 ? -7.531 7.716 24.523 1.00 89.25 256 GLN A C 1
ATOM 2046 O O . GLN A 1 256 ? -7.252 6.977 25.465 1.00 89.25 256 GLN A O 1
ATOM 2051 N N . ILE A 1 257 ? -6.824 7.763 23.395 1.00 90.88 257 ILE A N 1
ATOM 2052 C CA . ILE A 1 257 ? -5.623 6.954 23.155 1.00 90.88 257 ILE A CA 1
ATOM 2053 C C . ILE A 1 257 ? -4.389 7.849 23.083 1.00 90.88 257 ILE A C 1
ATOM 2055 O O . ILE A 1 257 ? -4.485 9.004 22.661 1.00 90.88 257 ILE A O 1
ATOM 2059 N N . ASN A 1 258 ? -3.231 7.312 23.458 1.00 90.94 258 ASN A N 1
ATOM 2060 C CA . ASN A 1 258 ? -1.950 7.974 23.236 1.00 90.94 258 ASN A CA 1
ATOM 2061 C C . ASN A 1 258 ? -1.219 7.275 22.085 1.00 90.94 258 ASN A C 1
ATOM 2063 O O . ASN A 1 258 ? -1.110 6.051 22.074 1.00 90.94 258 ASN A O 1
ATOM 2067 N N . ILE A 1 259 ? -0.724 8.043 21.119 1.00 90.19 259 ILE A N 1
ATOM 2068 C CA . ILE A 1 259 ? 0.088 7.555 20.002 1.00 90.19 259 ILE A CA 1
ATOM 2069 C C . ILE A 1 259 ? 1.550 7.915 20.276 1.00 90.19 259 ILE A C 1
ATOM 2071 O O . ILE A 1 259 ? 1.868 9.076 20.532 1.00 90.19 259 ILE A O 1
ATOM 2075 N N . GLU A 1 260 ? 2.433 6.924 20.217 1.00 89.06 260 GLU A N 1
ATOM 2076 C CA . GLU A 1 260 ? 3.864 7.031 20.523 1.00 89.06 260 GLU A CA 1
ATOM 2077 C C . GLU A 1 260 ? 4.716 6.309 19.472 1.00 89.06 260 GLU A C 1
ATOM 2079 O O . GLU A 1 260 ? 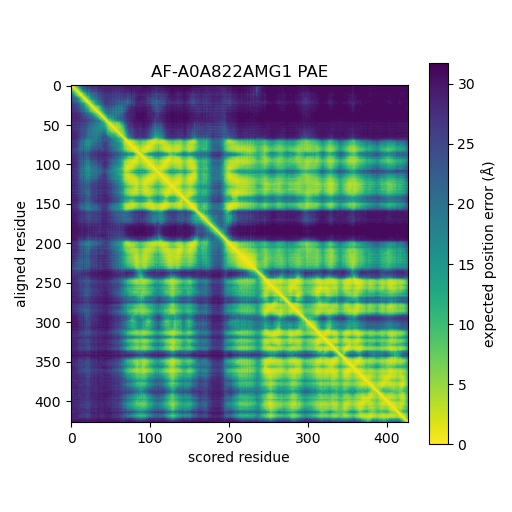4.201 5.514 18.689 1.00 89.06 260 GLU A O 1
ATOM 2084 N N . ASP A 1 261 ? 6.032 6.548 19.485 1.00 85.19 261 ASP A N 1
ATOM 2085 C CA . ASP A 1 261 ? 7.035 5.838 18.669 1.00 85.19 261 ASP A CA 1
ATOM 2086 C C . ASP A 1 261 ? 6.629 5.668 17.197 1.00 85.19 261 ASP A C 1
ATOM 2088 O O . ASP A 1 261 ? 6.615 4.563 16.652 1.00 85.19 261 ASP A O 1
ATOM 2092 N N . ILE A 1 262 ? 6.265 6.777 16.557 1.00 85.75 262 ILE A N 1
ATOM 2093 C CA . ILE A 1 262 ? 5.907 6.803 15.141 1.00 85.75 262 ILE A CA 1
ATOM 2094 C C . ILE A 1 262 ? 7.173 6.545 14.308 1.00 85.75 262 ILE A C 1
ATOM 2096 O O . ILE A 1 262 ? 8.135 7.312 14.365 1.00 85.75 262 ILE A O 1
ATOM 2100 N N . ILE A 1 263 ? 7.175 5.457 13.538 1.00 84.75 263 ILE A N 1
ATOM 2101 C CA . ILE A 1 263 ? 8.283 5.021 12.681 1.00 84.75 263 ILE A CA 1
ATOM 2102 C C . ILE A 1 263 ? 7.797 4.999 11.230 1.00 84.75 263 ILE A C 1
ATOM 2104 O O . ILE A 1 263 ? 6.740 4.443 10.933 1.00 84.75 263 ILE A O 1
ATOM 2108 N N . GLY A 1 264 ? 8.586 5.593 10.328 1.00 77.88 264 GLY A N 1
ATOM 2109 C CA . GLY A 1 264 ? 8.312 5.599 8.885 1.00 77.88 264 GLY A CA 1
ATOM 2110 C C . GLY A 1 264 ? 7.140 6.490 8.458 1.00 77.88 264 GLY A C 1
ATOM 2111 O O . GLY A 1 264 ? 6.631 6.326 7.353 1.00 77.88 264 GLY A O 1
ATOM 2112 N N . ILE A 1 265 ? 6.688 7.391 9.335 1.00 83.44 265 ILE A N 1
ATOM 2113 C CA . ILE A 1 265 ? 5.576 8.321 9.116 1.00 83.44 265 ILE A CA 1
ATOM 2114 C C . ILE A 1 265 ? 5.982 9.676 9.708 1.00 83.44 265 ILE A C 1
ATOM 2116 O O . ILE A 1 265 ? 6.606 9.726 10.771 1.00 83.44 265 ILE A O 1
ATOM 2120 N N . GLU A 1 266 ? 5.630 10.766 9.033 1.00 80.69 266 GLU A N 1
ATOM 2121 C CA . GLU A 1 266 ? 6.018 12.125 9.406 1.00 80.69 266 GLU A CA 1
ATOM 2122 C C . GLU A 1 266 ? 4.799 13.018 9.644 1.00 80.69 266 GLU A C 1
ATOM 2124 O O . GLU A 1 266 ? 3.697 12.766 9.155 1.00 80.69 266 GLU A O 1
ATOM 2129 N N . PHE A 1 267 ? 5.000 14.074 10.429 1.00 80.44 267 PHE A N 1
ATOM 2130 C CA . PHE A 1 267 ? 3.995 15.116 10.594 1.00 80.44 267 PHE A CA 1
ATOM 2131 C C . PHE A 1 267 ? 4.042 16.068 9.395 1.00 80.44 267 PHE A C 1
ATOM 2133 O O . PHE A 1 267 ? 5.140 16.340 8.890 1.00 80.44 267 PHE A O 1
ATOM 2140 N N . PRO A 1 268 ? 2.891 16.611 8.962 1.00 72.62 268 PRO A N 1
ATOM 2141 C CA . PRO A 1 268 ? 2.860 17.644 7.936 1.00 72.62 268 PRO A CA 1
ATOM 2142 C C . PRO A 1 268 ? 3.818 18.785 8.308 1.00 72.62 268 PRO A C 1
ATOM 2144 O O . PRO A 1 268 ? 3.905 19.179 9.471 1.00 72.62 268 PRO A O 1
ATOM 2147 N N . ASN A 1 269 ? 4.582 19.281 7.334 1.00 66.62 269 ASN A N 1
ATOM 2148 C CA . ASN A 1 269 ? 5.528 20.397 7.492 1.00 66.62 269 ASN A CA 1
ATOM 2149 C C . ASN A 1 269 ? 6.667 20.173 8.511 1.00 66.62 269 ASN A C 1
ATOM 2151 O O . ASN A 1 269 ? 7.338 21.121 8.917 1.00 66.62 269 ASN A O 1
ATOM 2155 N N . GLY A 1 270 ? 6.924 18.923 8.917 1.00 65.50 270 GLY A N 1
ATOM 2156 C CA . GLY A 1 270 ? 8.009 18.585 9.843 1.00 65.50 270 GLY A CA 1
ATOM 2157 C C . GLY A 1 270 ? 7.757 19.008 11.295 1.00 65.50 270 GLY A C 1
ATOM 2158 O O . GLY A 1 270 ? 8.677 18.947 12.119 1.00 65.50 270 GLY A O 1
ATOM 2159 N N . GLU A 1 271 ? 6.529 19.409 11.634 1.00 65.31 271 GLU A N 1
ATOM 2160 C CA . GLU A 1 271 ? 6.144 19.787 12.993 1.00 65.31 271 GLU A CA 1
ATOM 2161 C C . GLU A 1 271 ? 6.107 18.558 13.903 1.00 65.31 271 GLU A C 1
ATOM 2163 O O . GLU A 1 271 ? 5.121 17.830 13.984 1.00 65.31 271 GLU A O 1
ATOM 2168 N N . LYS A 1 272 ? 7.199 18.300 14.623 1.00 66.75 272 LYS A N 1
ATOM 2169 C CA . LYS A 1 272 ? 7.200 17.245 15.638 1.00 66.75 272 LYS A CA 1
ATOM 2170 C C . LYS A 1 272 ? 6.486 17.749 16.896 1.00 66.75 272 LYS A C 1
ATOM 2172 O O . LYS A 1 272 ? 6.815 18.841 17.373 1.00 66.75 272 LYS A O 1
ATOM 2177 N N . PRO A 1 273 ? 5.556 16.973 17.480 1.00 66.81 273 PRO A N 1
ATOM 2178 C CA . PRO A 1 273 ? 4.968 17.329 18.760 1.00 66.81 273 PRO A CA 1
ATOM 2179 C C . PRO A 1 273 ? 6.074 17.479 19.813 1.00 66.81 273 PRO A C 1
ATOM 2181 O O . PRO A 1 273 ? 7.045 16.721 19.839 1.00 66.81 273 PRO A O 1
ATOM 2184 N N . ARG A 1 274 ? 5.937 18.493 20.680 1.00 61.06 274 ARG A N 1
ATOM 2185 C CA . ARG A 1 274 ? 6.886 18.751 21.785 1.00 61.06 274 ARG A CA 1
ATOM 2186 C C . ARG A 1 274 ? 6.955 17.583 22.766 1.00 61.06 274 ARG A C 1
ATOM 2188 O O . ARG A 1 274 ? 7.971 17.402 23.430 1.00 61.06 274 ARG A O 1
ATOM 2195 N N . ASP A 1 275 ? 5.860 16.840 22.863 1.00 66.69 275 ASP A N 1
ATOM 2196 C CA . ASP A 1 275 ? 5.727 15.666 23.703 1.00 66.69 275 ASP A CA 1
ATOM 2197 C C . ASP A 1 275 ? 5.940 14.402 22.860 1.00 66.69 275 ASP A C 1
ATOM 2199 O O . ASP A 1 275 ? 5.530 14.342 21.701 1.00 66.69 275 ASP A O 1
ATOM 2203 N N . LYS A 1 276 ? 6.577 13.374 23.434 1.00 70.31 276 LYS A N 1
ATOM 2204 C CA . LYS A 1 276 ? 6.826 12.098 22.725 1.00 70.31 276 LYS A CA 1
ATOM 2205 C C . LYS A 1 276 ? 5.548 11.279 22.503 1.00 70.31 276 LYS A C 1
ATOM 2207 O O . LYS A 1 276 ? 5.584 10.288 21.776 1.00 70.31 276 LYS A O 1
ATOM 2212 N N . SER A 1 277 ? 4.452 11.693 23.136 1.00 77.69 277 SER A N 1
ATOM 2213 C CA . SER A 1 277 ? 3.140 11.063 23.068 1.00 77.69 277 SER A CA 1
ATOM 2214 C C . SER A 1 277 ? 2.094 12.064 22.580 1.00 77.69 277 SER A C 1
ATOM 2216 O O . SER A 1 277 ? 2.032 13.201 23.051 1.00 77.69 277 SER A O 1
ATOM 2218 N N . LEU A 1 278 ? 1.263 11.647 21.629 1.00 85.19 278 LEU A N 1
ATOM 2219 C CA . LEU A 1 278 ? 0.138 12.437 21.143 1.00 85.19 278 LEU A CA 1
ATOM 2220 C C . LEU A 1 278 ? -1.169 11.874 21.698 1.00 85.19 278 LEU A C 1
ATOM 2222 O O . LEU A 1 278 ? -1.493 10.713 21.471 1.00 85.19 278 LEU A O 1
ATOM 2226 N N . LYS A 1 279 ? -1.947 12.712 22.381 1.00 89.56 279 LYS A N 1
ATOM 2227 C CA . LYS A 1 279 ? -3.264 12.345 22.915 1.00 89.56 279 LYS A CA 1
ATOM 2228 C C . LYS A 1 279 ? -4.334 12.568 21.851 1.00 89.56 279 LYS A C 1
ATOM 2230 O O . LYS A 1 279 ? -4.527 13.704 21.435 1.00 89.56 279 LYS A O 1
ATOM 2235 N N . LEU A 1 280 ? -5.038 11.510 21.463 1.00 90.19 280 LEU A N 1
ATOM 2236 C CA . LEU A 1 280 ? -6.113 11.547 20.473 1.00 90.19 280 LEU A CA 1
ATOM 2237 C C . LEU A 1 280 ? -7.439 11.167 21.142 1.00 90.19 280 LEU A C 1
ATOM 2239 O O . LEU A 1 280 ? -7.606 10.041 21.626 1.00 90.19 280 LEU A O 1
ATOM 2243 N N . LYS A 1 281 ? -8.391 12.101 21.208 1.00 90.69 281 LYS A N 1
ATOM 2244 C CA . LYS A 1 281 ? -9.715 11.865 21.808 1.00 90.69 281 LYS A CA 1
ATOM 2245 C C . LYS A 1 281 ? -10.577 10.981 20.912 1.00 90.69 281 LYS A C 1
ATOM 2247 O O . LYS A 1 281 ? -10.290 10.782 19.733 1.00 90.69 281 LYS A O 1
ATOM 2252 N N . ASN A 1 282 ? -11.653 10.437 21.475 1.00 87.94 282 ASN A N 1
ATOM 2253 C CA . ASN A 1 282 ? -12.609 9.679 20.680 1.00 87.94 282 ASN A CA 1
ATOM 2254 C C . ASN A 1 282 ? -13.214 10.560 19.573 1.00 87.94 282 ASN A C 1
ATOM 2256 O O . ASN A 1 282 ? -13.638 11.684 19.829 1.00 87.94 282 ASN A O 1
ATOM 2260 N N . SER A 1 283 ? -13.310 10.000 18.370 1.00 87.38 283 SER A N 1
ATOM 2261 C CA . SER A 1 283 ? -13.730 10.648 17.120 1.00 87.38 283 SER A CA 1
ATOM 2262 C C . SER A 1 283 ? -12.802 11.756 16.604 1.00 87.38 283 SER A C 1
ATOM 2264 O O . SER A 1 283 ? -13.180 12.474 15.683 1.00 87.38 283 SER A O 1
ATOM 2266 N N . GLU A 1 284 ? -11.592 11.886 17.152 1.00 89.12 284 GLU A N 1
ATOM 2267 C CA . GLU A 1 284 ? -10.572 12.813 16.655 1.00 89.12 284 GLU A CA 1
ATOM 2268 C C . GLU A 1 284 ? -9.690 12.147 15.584 1.00 89.12 284 GLU A C 1
ATOM 2270 O O . GLU A 1 284 ? -9.479 10.925 15.588 1.00 89.12 284 GLU A O 1
ATOM 2275 N N . SER A 1 285 ? -9.181 12.963 14.657 1.00 89.12 285 SER A N 1
ATOM 2276 C CA . SER A 1 285 ? -8.308 12.551 13.561 1.00 89.12 285 SER A CA 1
ATOM 2277 C C . SER A 1 285 ? -6.905 13.125 13.710 1.00 89.12 285 SER A C 1
ATOM 2279 O O . SER A 1 285 ? -6.728 14.321 13.919 1.00 89.12 285 SER A O 1
ATOM 2281 N N . LEU A 1 286 ? -5.903 12.273 13.529 1.00 87.81 286 LEU A N 1
ATOM 2282 C CA . LEU A 1 286 ? -4.514 12.671 13.373 1.00 87.81 286 LEU A CA 1
ATOM 2283 C C . LEU A 1 286 ? -4.140 12.629 11.892 1.00 87.81 286 LEU A C 1
ATOM 2285 O O . LEU A 1 286 ? -4.284 11.598 11.233 1.00 87.81 286 LEU A O 1
ATOM 2289 N N . HIS A 1 287 ? -3.637 13.749 11.395 1.00 87.44 287 HIS A N 1
ATOM 2290 C CA . HIS A 1 287 ? -3.203 13.937 10.019 1.00 87.44 287 HIS A CA 1
ATOM 2291 C C . HIS A 1 287 ? -1.686 13.791 9.917 1.00 87.44 287 HIS A C 1
ATOM 2293 O O . HIS A 1 287 ? -0.949 14.449 10.649 1.00 87.44 287 HIS A O 1
ATOM 2299 N N . LEU A 1 288 ? -1.234 12.909 9.029 1.00 84.81 288 LEU A N 1
ATOM 2300 C CA . LEU A 1 288 ? 0.165 12.534 8.845 1.00 84.81 288 LEU A CA 1
ATOM 2301 C C . LEU A 1 288 ? 0.507 12.430 7.357 1.00 84.81 288 LEU A C 1
ATOM 2303 O O . LEU A 1 288 ? -0.368 12.280 6.498 1.00 84.81 288 LEU A O 1
ATOM 2307 N N . THR A 1 289 ? 1.802 12.435 7.077 1.00 77.94 289 THR A N 1
ATOM 2308 C CA . THR A 1 289 ? 2.364 12.267 5.741 1.00 77.94 289 THR A CA 1
ATOM 2309 C C . THR A 1 289 ? 3.272 11.045 5.725 1.00 77.94 289 THR A C 1
ATOM 2311 O O . THR A 1 289 ? 3.981 10.759 6.693 1.00 77.94 289 THR A O 1
ATOM 2314 N N . ILE A 1 290 ? 3.233 10.289 4.632 1.00 75.31 290 ILE A N 1
ATOM 2315 C CA . ILE A 1 290 ? 4.204 9.224 4.393 1.00 75.31 290 ILE A CA 1
ATOM 2316 C C . ILE A 1 290 ? 5.336 9.871 3.592 1.00 75.31 290 ILE A C 1
ATOM 2318 O O . ILE A 1 290 ? 5.047 10.419 2.529 1.00 75.31 290 ILE A O 1
ATOM 2322 N N . PRO A 1 291 ? 6.583 9.869 4.093 1.00 69.19 291 PRO A N 1
ATOM 2323 C CA . PRO A 1 291 ? 7.686 10.496 3.384 1.00 69.19 291 PRO A CA 1
ATOM 2324 C C . PRO A 1 291 ? 7.828 9.887 1.989 1.00 69.19 291 PRO A C 1
ATOM 2326 O O . PRO A 1 291 ? 7.823 8.663 1.824 1.00 69.19 291 PRO A O 1
ATOM 2329 N N . GLU A 1 292 ? 7.928 10.760 0.991 1.00 58.94 292 GLU A N 1
ATOM 2330 C CA . GLU A 1 292 ? 8.086 10.362 -0.398 1.00 58.94 292 GLU A CA 1
ATOM 2331 C C . GLU A 1 292 ? 9.473 9.738 -0.579 1.00 58.94 292 GLU A C 1
ATOM 2333 O O . GLU A 1 292 ? 10.512 10.376 -0.372 1.00 58.94 292 GLU A O 1
ATOM 2338 N N . GLU A 1 293 ? 9.514 8.456 -0.933 1.00 56.22 293 GLU A N 1
ATOM 2339 C CA . GLU A 1 293 ? 10.784 7.812 -1.222 1.00 56.22 293 GLU A CA 1
ATOM 2340 C C . GLU A 1 293 ? 11.236 8.191 -2.624 1.00 56.22 293 GLU A C 1
ATOM 2342 O O . GLU A 1 293 ? 10.683 7.741 -3.628 1.00 56.22 293 GLU A O 1
ATOM 2347 N N . ARG A 1 294 ? 12.313 8.979 -2.690 1.00 48.66 294 ARG A N 1
ATOM 2348 C CA . ARG A 1 294 ? 13.067 9.133 -3.930 1.00 48.66 294 ARG A CA 1
ATOM 2349 C C . ARG A 1 294 ? 13.568 7.762 -4.353 1.00 48.66 294 ARG A C 1
ATOM 2351 O O . ARG A 1 294 ? 14.411 7.169 -3.676 1.00 48.66 294 ARG A O 1
ATOM 2358 N N . LEU A 1 295 ? 13.057 7.290 -5.484 1.00 53.44 295 LEU A N 1
ATOM 2359 C CA . LEU A 1 295 ? 13.507 6.078 -6.147 1.00 53.44 295 LEU A CA 1
ATOM 2360 C C . LEU A 1 295 ? 15.001 6.232 -6.471 1.00 53.44 295 LEU A C 1
ATOM 2362 O O . LEU A 1 295 ? 15.404 6.886 -7.425 1.00 53.44 295 LEU A O 1
ATOM 2366 N N . SER A 1 296 ? 15.836 5.714 -5.573 1.00 48.56 296 SER A N 1
ATOM 2367 C CA . SER A 1 296 ? 17.300 5.762 -5.664 1.00 48.56 296 SER A CA 1
ATOM 2368 C C . SER A 1 296 ? 17.870 4.519 -6.341 1.00 48.56 296 SER A C 1
ATOM 2370 O O . SER A 1 296 ? 19.053 4.478 -6.683 1.00 48.56 296 SER A O 1
ATOM 2372 N N . ALA A 1 297 ? 17.037 3.492 -6.511 1.00 54.53 297 ALA A N 1
ATOM 2373 C CA . ALA A 1 297 ? 17.446 2.209 -7.035 1.00 54.53 297 ALA A CA 1
ATOM 2374 C C . ALA A 1 297 ? 17.387 2.189 -8.564 1.00 54.53 297 ALA A C 1
ATOM 2376 O O . ALA A 1 297 ? 16.472 2.714 -9.187 1.00 54.53 297 ALA A O 1
ATOM 2377 N N . THR A 1 298 ? 18.383 1.541 -9.157 1.00 56.66 298 THR A N 1
ATOM 2378 C CA . THR A 1 298 ? 18.578 1.448 -10.608 1.00 56.66 298 THR A CA 1
ATOM 2379 C C . THR A 1 298 ? 17.627 0.451 -11.287 1.00 56.66 298 THR A C 1
ATOM 2381 O O . THR A 1 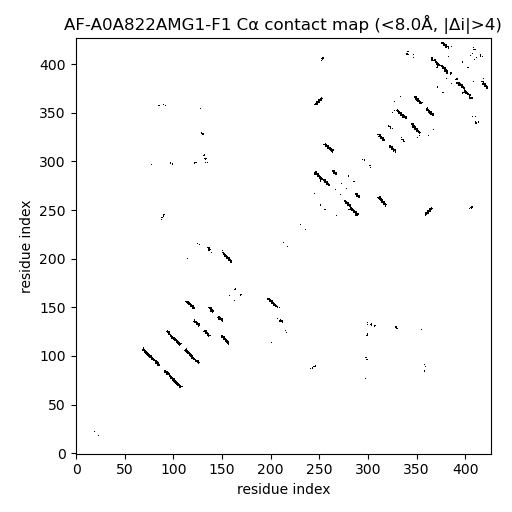298 ? 17.603 0.396 -12.511 1.00 56.66 298 THR A O 1
ATOM 2384 N N . HIS A 1 299 ? 16.870 -0.330 -10.504 1.00 62.75 299 HIS A N 1
ATOM 2385 C CA . HIS A 1 299 ? 15.995 -1.409 -10.971 1.00 62.75 299 HIS A CA 1
ATOM 2386 C C . HIS A 1 299 ? 14.726 -1.532 -10.114 1.00 62.75 299 HIS A C 1
ATOM 2388 O O . HIS A 1 299 ? 14.792 -1.439 -8.883 1.00 62.75 299 HIS A O 1
ATOM 2394 N N . LEU A 1 300 ? 13.582 -1.812 -10.746 1.00 65.88 300 LEU A N 1
ATOM 2395 C CA . LEU A 1 300 ? 12.276 -1.961 -10.079 1.00 65.88 300 LEU A CA 1
ATOM 2396 C C . LEU A 1 300 ? 12.216 -3.067 -8.997 1.00 65.88 300 LEU A C 1
ATOM 2398 O O . LEU A 1 300 ? 11.633 -2.820 -7.939 1.00 65.88 300 LEU A O 1
ATOM 2402 N N . PRO A 1 301 ? 12.859 -4.240 -9.153 1.00 62.34 301 PRO A N 1
ATOM 2403 C CA . PRO A 1 301 ? 12.925 -5.251 -8.092 1.00 62.34 301 PRO A CA 1
ATOM 2404 C C . PRO A 1 301 ? 13.625 -4.770 -6.812 1.00 62.34 301 PRO A C 1
ATOM 2406 O O . PRO A 1 301 ? 13.198 -5.097 -5.705 1.00 62.34 301 PRO A O 1
ATOM 2409 N N . ALA A 1 302 ? 14.662 -3.936 -6.938 1.00 59.59 302 ALA A N 1
ATOM 2410 C CA . ALA A 1 302 ? 15.333 -3.344 -5.782 1.00 59.59 302 ALA A CA 1
ATOM 2411 C C . ALA A 1 302 ? 14.424 -2.336 -5.056 1.00 59.59 302 ALA A C 1
ATOM 2413 O O . ALA A 1 302 ? 14.492 -2.216 -3.832 1.00 59.59 302 ALA A O 1
ATOM 2414 N N . ILE A 1 303 ? 13.530 -1.666 -5.791 1.00 60.09 303 ILE A N 1
ATOM 2415 C CA . ILE A 1 303 ? 12.483 -0.811 -5.220 1.00 60.09 303 ILE A CA 1
ATOM 2416 C C . ILE A 1 303 ? 11.471 -1.674 -4.451 1.00 60.09 303 ILE A C 1
ATOM 2418 O O . ILE A 1 303 ? 11.160 -1.365 -3.302 1.00 60.09 303 ILE A O 1
ATOM 2422 N N . ALA A 1 304 ? 11.005 -2.786 -5.032 1.00 61.66 304 ALA A N 1
ATOM 2423 C CA . ALA A 1 304 ? 10.084 -3.710 -4.363 1.00 61.66 304 ALA A CA 1
ATOM 2424 C C . ALA A 1 304 ? 10.669 -4.271 -3.048 1.00 61.66 304 ALA A C 1
ATOM 2426 O O . ALA A 1 304 ? 9.981 -4.293 -2.025 1.00 61.66 304 ALA A O 1
ATOM 2427 N N . GLU A 1 305 ? 11.955 -4.640 -3.026 1.00 63.28 305 GLU A N 1
ATOM 2428 C CA . GLU A 1 305 ? 12.638 -5.072 -1.798 1.00 63.28 305 GLU A CA 1
ATOM 2429 C C . GLU A 1 305 ? 12.769 -3.969 -0.738 1.00 63.28 305 GLU A C 1
ATOM 2431 O O . GLU A 1 305 ? 12.654 -4.250 0.460 1.00 63.28 305 GLU A O 1
ATOM 2436 N N . GLN A 1 306 ? 13.041 -2.725 -1.147 1.00 60.53 306 GLN A N 1
ATOM 2437 C CA . GLN A 1 306 ? 13.113 -1.588 -0.225 1.00 60.53 306 GLN A CA 1
ATOM 2438 C C . GLN A 1 306 ? 11.764 -1.352 0.450 1.00 60.53 306 GLN A C 1
ATOM 2440 O O . GLN A 1 306 ? 11.717 -1.197 1.672 1.00 60.53 306 GLN A O 1
ATOM 2445 N N . VAL A 1 307 ? 10.669 -1.435 -0.313 1.00 60.84 307 VAL A N 1
ATOM 2446 C CA . VAL A 1 307 ? 9.316 -1.338 0.239 1.00 60.84 307 VAL A CA 1
ATOM 2447 C C . VAL A 1 307 ? 9.048 -2.449 1.257 1.00 60.84 307 VAL A C 1
ATOM 2449 O O . VAL A 1 307 ? 8.571 -2.160 2.352 1.00 60.84 307 VAL A O 1
ATOM 2452 N N . LEU A 1 308 ? 9.391 -3.704 0.952 1.00 59.31 308 LEU A N 1
ATOM 2453 C CA . LEU A 1 308 ? 9.176 -4.828 1.876 1.00 59.31 308 LEU A CA 1
ATOM 2454 C C . LEU A 1 308 ? 9.910 -4.668 3.218 1.00 59.31 308 LEU A C 1
ATOM 2456 O O . LEU A 1 308 ? 9.487 -5.236 4.225 1.00 59.31 308 LEU A O 1
ATOM 2460 N N . LYS A 1 309 ? 11.004 -3.898 3.251 1.00 64.44 309 LYS A N 1
ATOM 2461 C CA . LYS A 1 309 ? 11.770 -3.599 4.472 1.00 64.44 309 LYS A CA 1
ATOM 2462 C C . LYS A 1 309 ? 11.229 -2.387 5.240 1.00 64.44 309 LYS A C 1
ATOM 2464 O O . LYS A 1 309 ? 11.715 -2.120 6.344 1.00 64.44 309 LYS A O 1
ATOM 2469 N N . ARG A 1 310 ? 10.238 -1.662 4.702 1.00 69.50 310 ARG A N 1
ATOM 2470 C CA . ARG A 1 310 ? 9.625 -0.514 5.381 1.00 69.50 310 ARG A CA 1
ATOM 2471 C C . ARG A 1 310 ? 8.910 -0.967 6.652 1.00 69.50 310 ARG A C 1
ATOM 2473 O O . ARG A 1 310 ? 8.226 -1.987 6.706 1.00 69.50 310 ARG A O 1
ATOM 2480 N N . LYS A 1 311 ? 9.065 -0.162 7.698 1.00 76.56 311 LYS A N 1
ATOM 2481 C CA . LYS A 1 311 ? 8.324 -0.303 8.950 1.00 76.56 311 LYS A CA 1
ATOM 2482 C C . LYS A 1 311 ? 7.506 0.958 9.157 1.00 76.56 311 LYS A C 1
ATOM 2484 O O . LYS A 1 311 ? 8.008 1.908 9.744 1.00 76.56 311 LYS A O 1
ATOM 2489 N N . GLN A 1 312 ? 6.275 0.964 8.656 1.00 84.94 312 GLN A N 1
ATOM 2490 C CA . GLN A 1 312 ? 5.289 1.987 8.993 1.00 84.94 312 GLN A CA 1
ATOM 2491 C C . GLN A 1 312 ? 4.502 1.499 10.203 1.00 84.94 312 GLN A C 1
ATOM 2493 O O . GLN A 1 312 ? 3.607 0.660 10.088 1.00 84.94 312 GLN A O 1
ATOM 2498 N N . GLN A 1 313 ? 4.884 1.972 11.381 1.00 89.56 313 GLN A N 1
ATOM 2499 C CA . GLN A 1 313 ? 4.305 1.507 12.635 1.00 89.56 313 GLN A CA 1
ATOM 2500 C C . GLN A 1 313 ? 4.286 2.616 13.676 1.00 89.56 313 GLN A C 1
ATOM 2502 O O . GLN A 1 313 ? 5.101 3.536 13.645 1.00 89.56 313 GLN A O 1
ATOM 2507 N N . PHE A 1 314 ? 3.349 2.514 14.603 1.00 91.19 314 PHE A N 1
ATOM 2508 C CA . PHE A 1 314 ? 3.241 3.396 15.753 1.00 91.19 314 PHE A CA 1
ATOM 2509 C C . PHE A 1 314 ? 2.706 2.602 16.935 1.00 91.19 314 PHE A C 1
ATOM 2511 O O . PHE A 1 314 ? 2.019 1.591 16.778 1.00 91.19 314 PHE A O 1
ATOM 2518 N N . ASN A 1 315 ? 3.014 3.061 18.134 1.00 91.00 315 ASN A N 1
ATOM 2519 C CA . ASN A 1 315 ? 2.517 2.457 19.348 1.00 91.00 315 ASN A CA 1
ATOM 2520 C C . ASN A 1 315 ? 1.245 3.165 19.807 1.00 91.00 315 ASN A C 1
ATOM 2522 O O . ASN A 1 315 ? 1.209 4.386 19.921 1.00 91.00 315 ASN A O 1
ATOM 2526 N N . VAL A 1 316 ? 0.207 2.388 20.091 1.00 90.94 316 VAL A N 1
ATOM 2527 C CA . VAL A 1 316 ? -1.040 2.857 20.689 1.00 90.94 316 VAL A CA 1
ATOM 2528 C C . VAL A 1 316 ? -1.041 2.448 22.148 1.00 90.94 316 VAL A C 1
ATOM 2530 O O . VAL A 1 316 ? -0.958 1.260 22.462 1.00 90.94 316 VAL A O 1
ATOM 2533 N N . GLN A 1 317 ? -1.145 3.429 23.034 1.00 88.69 317 GLN A N 1
ATOM 2534 C CA . GLN A 1 317 ? -1.338 3.215 24.455 1.00 88.69 317 GLN A CA 1
ATOM 2535 C C . GLN A 1 317 ? -2.776 3.551 24.855 1.00 88.69 317 GLN A C 1
ATOM 2537 O O . GLN A 1 317 ? -3.292 4.632 24.559 1.00 88.69 317 GLN A O 1
ATOM 2542 N N . ILE A 1 318 ? -3.402 2.605 25.548 1.00 84.12 318 ILE A N 1
ATOM 2543 C CA . ILE A 1 318 ? -4.715 2.736 26.176 1.00 84.12 318 ILE A CA 1
ATOM 2544 C C . ILE A 1 318 ? -4.505 2.439 27.661 1.00 84.12 318 ILE A C 1
ATOM 2546 O O . ILE A 1 318 ? -4.042 1.353 28.012 1.00 84.12 318 ILE A O 1
ATOM 2550 N N . GLU A 1 319 ? -4.794 3.422 28.516 1.00 79.00 319 GLU A N 1
ATOM 2551 C CA . GLU A 1 319 ? -4.472 3.383 29.952 1.00 79.00 319 GLU A CA 1
ATOM 2552 C C . GLU A 1 319 ? -2.984 3.045 30.196 1.00 79.00 319 GLU A C 1
ATOM 2554 O O . GLU A 1 319 ? -2.106 3.738 29.678 1.00 79.00 319 GLU A O 1
ATOM 2559 N N . ASP A 1 320 ? -2.679 1.984 30.945 1.00 74.50 320 ASP A N 1
ATOM 2560 C CA . ASP A 1 320 ? -1.309 1.597 31.311 1.00 74.50 320 ASP A CA 1
ATOM 2561 C C . ASP A 1 320 ? -0.644 0.638 30.306 1.00 74.50 320 ASP A C 1
ATOM 2563 O O . ASP A 1 320 ? 0.428 0.091 30.579 1.00 74.50 320 ASP A O 1
ATOM 2567 N N . ARG A 1 321 ? -1.267 0.372 29.147 1.00 78.00 321 ARG A N 1
ATOM 2568 C CA . ARG A 1 321 ? -0.801 -0.675 28.221 1.00 78.00 321 ARG A CA 1
ATOM 2569 C C . ARG A 1 321 ? -0.644 -0.202 26.791 1.00 78.00 321 ARG A C 1
ATOM 2571 O O . ARG A 1 321 ? -1.419 0.609 26.301 1.00 78.00 321 ARG A O 1
ATOM 2578 N N . LYS A 1 322 ? 0.363 -0.765 26.123 1.00 86.81 322 LYS A N 1
ATOM 2579 C CA . LYS A 1 322 ? 0.897 -0.312 24.838 1.00 86.81 322 LYS A CA 1
ATOM 2580 C C . LYS A 1 322 ? 0.941 -1.461 23.833 1.00 86.81 322 LYS A C 1
ATOM 2582 O O . LYS A 1 322 ? 1.392 -2.553 24.168 1.00 86.81 322 LYS A O 1
ATOM 2587 N N . VAL A 1 323 ? 0.500 -1.195 22.608 1.00 89.81 323 VAL A N 1
ATOM 2588 C CA . VAL A 1 323 ? 0.495 -2.137 21.481 1.00 89.81 323 VAL A CA 1
ATOM 2589 C C . VAL A 1 323 ? 1.116 -1.478 20.259 1.00 89.81 323 VAL A C 1
ATOM 2591 O O . VAL A 1 323 ? 0.798 -0.337 19.939 1.00 89.81 323 VAL A O 1
ATOM 2594 N N . THR A 1 324 ? 1.971 -2.211 19.551 1.00 91.38 324 THR A N 1
ATOM 2595 C CA . THR A 1 324 ? 2.545 -1.767 18.277 1.00 91.38 324 THR A CA 1
ATOM 2596 C C . THR A 1 324 ? 1.597 -2.088 17.131 1.00 91.38 324 THR A C 1
ATOM 2598 O O . THR A 1 324 ? 1.341 -3.253 16.829 1.00 91.38 324 THR A O 1
ATOM 2601 N N . VAL A 1 325 ? 1.090 -1.044 16.482 1.00 90.31 325 VAL A N 1
ATOM 2602 C CA . VAL A 1 325 ? 0.241 -1.132 15.297 1.00 90.31 325 VAL A CA 1
ATOM 2603 C C . VAL A 1 325 ? 1.111 -0.933 14.063 1.00 90.31 325 VAL A C 1
ATOM 2605 O O . VAL A 1 325 ? 1.807 0.069 13.931 1.00 90.31 325 VAL A O 1
ATOM 2608 N N . ASP A 1 326 ? 1.054 -1.898 13.151 1.00 88.44 326 ASP A N 1
ATOM 2609 C CA . ASP A 1 326 ? 1.740 -1.861 11.863 1.00 88.44 326 ASP A CA 1
ATOM 2610 C C . ASP A 1 326 ? 0.703 -1.550 10.784 1.00 88.44 326 ASP A C 1
ATOM 2612 O O . ASP A 1 326 ? -0.355 -2.183 10.696 1.00 88.44 326 ASP A O 1
ATOM 2616 N N . ILE A 1 327 ? 1.040 -0.568 9.959 1.00 85.94 327 ILE A N 1
ATOM 2617 C CA . ILE A 1 327 ? 0.251 -0.127 8.823 1.00 85.94 327 ILE A CA 1
ATOM 2618 C C . ILE A 1 327 ? 1.059 -0.309 7.538 1.00 85.94 327 ILE A C 1
ATOM 2620 O O . ILE A 1 327 ? 1.056 0.543 6.676 1.00 85.94 327 ILE A O 1
ATOM 2624 N N . ASN A 1 328 ? 1.742 -1.421 7.323 1.00 80.38 328 ASN A N 1
ATOM 2625 C CA . ASN A 1 328 ? 2.393 -1.683 6.033 1.00 80.38 328 ASN A CA 1
ATOM 2626 C C . ASN A 1 328 ? 1.411 -2.182 4.959 1.00 80.38 328 ASN A C 1
ATOM 2628 O O . ASN A 1 328 ? 1.714 -2.142 3.777 1.00 80.38 328 ASN A O 1
ATOM 2632 N N . GLN A 1 329 ? 0.217 -2.627 5.353 1.00 81.69 329 GLN A N 1
ATOM 2633 C CA . GLN A 1 329 ? -0.788 -3.176 4.438 1.00 81.69 329 GLN A CA 1
ATOM 2634 C C . GLN A 1 329 ? -2.174 -2.604 4.743 1.00 81.69 329 GLN A C 1
ATOM 2636 O O . GLN A 1 329 ? -2.472 -2.252 5.891 1.00 81.69 329 GLN A O 1
ATOM 2641 N N . THR A 1 330 ? -3.035 -2.509 3.729 1.00 81.31 330 THR A N 1
ATOM 2642 C CA . THR A 1 330 ? -4.406 -1.994 3.880 1.00 81.31 330 THR A CA 1
ATOM 2643 C C . THR A 1 330 ? -5.374 -3.137 4.185 1.00 81.31 330 THR A C 1
ATOM 2645 O O . THR A 1 330 ? -6.114 -3.628 3.331 1.00 81.31 330 THR A O 1
ATOM 2648 N N . TRP A 1 331 ? -5.324 -3.612 5.416 1.00 85.75 331 TRP A N 1
ATOM 2649 C CA . TRP A 1 331 ? -6.174 -4.692 5.892 1.00 85.75 331 TRP A CA 1
ATOM 2650 C C . TRP A 1 331 ? -6.643 -4.433 7.314 1.00 85.75 331 TRP A C 1
ATOM 2652 O O . TRP A 1 331 ? -6.164 -3.530 8.006 1.00 85.75 331 TRP A O 1
ATOM 2662 N N . ARG A 1 332 ? -7.602 -5.256 7.734 1.00 90.75 332 ARG A N 1
ATOM 2663 C CA . ARG A 1 332 ? -8.094 -5.297 9.104 1.00 90.75 332 ARG A CA 1
ATOM 2664 C C . ARG A 1 332 ? -7.211 -6.223 9.921 1.00 90.75 332 ARG A C 1
ATOM 2666 O O . ARG A 1 332 ? -7.116 -7.409 9.614 1.00 90.75 332 ARG A O 1
ATOM 2673 N N . ARG A 1 333 ? -6.605 -5.687 10.975 1.00 90.69 333 ARG A N 1
ATOM 2674 C CA . ARG A 1 333 ? -5.865 -6.462 11.972 1.00 90.69 333 ARG A CA 1
ATOM 2675 C C . ARG A 1 333 ? -6.477 -6.263 13.343 1.00 90.69 333 ARG A C 1
ATOM 2677 O O . ARG A 1 333 ? -6.849 -5.151 13.711 1.00 90.69 333 ARG A O 1
ATOM 2684 N N . VAL A 1 334 ? -6.548 -7.352 14.093 1.00 90.62 334 VAL A N 1
ATOM 2685 C CA . VAL A 1 334 ? -6.941 -7.334 15.497 1.00 90.62 334 VAL A CA 1
ATOM 2686 C C . VAL A 1 334 ? -5.679 -7.459 16.335 1.00 90.62 334 VAL A C 1
ATOM 2688 O O . VAL A 1 334 ? -4.850 -8.330 16.080 1.00 90.62 334 VAL A O 1
ATOM 2691 N N . TYR A 1 335 ? -5.539 -6.573 17.311 1.00 89.62 335 TYR A N 1
ATOM 2692 C CA . TYR A 1 335 ? -4.443 -6.567 18.261 1.00 89.62 335 TYR A CA 1
ATOM 2693 C C . TYR A 1 335 ? -4.972 -6.846 19.663 1.00 89.62 335 TYR A C 1
ATOM 2695 O O . TYR A 1 335 ? -5.893 -6.172 20.126 1.00 89.62 335 TYR A O 1
ATOM 2703 N N . ASP A 1 336 ? -4.365 -7.806 20.350 1.00 86.12 336 ASP A N 1
ATOM 2704 C CA . ASP A 1 336 ? -4.684 -8.093 21.745 1.00 86.12 336 ASP A CA 1
ATOM 2705 C C . ASP A 1 336 ? -3.993 -7.062 22.654 1.00 86.12 336 ASP A C 1
ATOM 2707 O O . ASP A 1 336 ? -2.769 -6.930 22.652 1.00 86.12 336 ASP A O 1
ATOM 2711 N N . LEU A 1 337 ? -4.779 -6.317 23.434 1.00 79.94 337 LEU A N 1
ATOM 2712 C CA . LEU A 1 337 ? -4.294 -5.306 24.379 1.00 79.94 337 LEU A CA 1
ATOM 2713 C C . LEU A 1 337 ? -3.972 -5.937 25.744 1.00 79.94 337 LEU A C 1
ATOM 2715 O O . LEU A 1 337 ? -2.893 -5.736 26.306 1.00 79.94 337 LEU A O 1
ATOM 2719 N N . PHE A 1 338 ? -4.922 -6.687 26.313 1.00 72.88 338 PHE A N 1
ATOM 2720 C CA . PHE A 1 338 ? -4.762 -7.363 27.603 1.00 72.88 338 PHE A CA 1
ATOM 2721 C C . PHE A 1 338 ? -5.727 -8.542 27.777 1.00 72.88 338 PHE A C 1
ATOM 2723 O O . PHE A 1 338 ? -6.783 -8.561 27.148 1.00 72.88 338 PHE A O 1
ATOM 2730 N N . PRO A 1 339 ? -5.408 -9.522 28.646 1.00 64.44 339 PRO A N 1
ATOM 2731 C CA . PRO A 1 339 ? -6.385 -10.518 29.080 1.00 64.44 339 PRO A CA 1
ATOM 2732 C C . PRO A 1 339 ? -7.558 -9.788 29.740 1.00 64.44 339 PRO A C 1
ATOM 2734 O O . PRO A 1 339 ? -7.327 -8.979 30.639 1.00 64.44 339 PRO A O 1
ATOM 2737 N N . SER A 1 340 ? -8.794 -10.014 29.288 1.00 61.19 340 SER A N 1
ATOM 2738 C CA . SER A 1 340 ? -9.939 -9.350 29.914 1.00 61.19 340 SER A CA 1
ATOM 2739 C C . SER A 1 340 ? -10.208 -9.927 31.310 1.00 61.19 340 SER A C 1
ATOM 2741 O O . SER A 1 340 ? -9.767 -11.028 31.648 1.00 61.19 340 SER A O 1
ATOM 2743 N N . SER A 1 341 ? -10.943 -9.180 32.133 1.00 56.19 341 SER A N 1
ATOM 2744 C CA . SER A 1 341 ? -11.418 -9.641 33.445 1.00 56.19 341 SER A CA 1
ATOM 2745 C C . SER A 1 341 ? -12.355 -10.855 33.344 1.00 56.19 341 SER A C 1
ATOM 2747 O O . SER A 1 341 ? -12.483 -11.618 34.300 1.00 56.19 341 SER A O 1
ATOM 2749 N N . ASN A 1 342 ? -12.967 -11.067 32.175 1.00 56.59 342 ASN A N 1
ATOM 2750 C CA . ASN A 1 342 ? -13.835 -12.193 31.861 1.00 56.59 342 ASN A CA 1
ATOM 2751 C C . ASN A 1 342 ? -13.086 -13.209 30.978 1.00 56.59 342 ASN A C 1
ATOM 2753 O O . ASN A 1 342 ? -12.885 -12.982 29.793 1.00 56.59 342 ASN A O 1
ATOM 2757 N N . PHE A 1 343 ? -12.755 -14.378 31.534 1.00 53.41 343 PHE A N 1
ATOM 2758 C CA . PHE A 1 343 ? -11.940 -15.484 30.976 1.00 53.41 343 PHE A CA 1
ATOM 2759 C C . PHE A 1 343 ? -12.194 -15.965 29.529 1.00 53.41 343 PHE A C 1
ATOM 2761 O O . PHE A 1 343 ? -11.499 -16.863 29.061 1.00 53.41 343 PHE A O 1
ATOM 2768 N N . SER A 1 344 ? -13.185 -15.432 28.822 1.00 59.44 344 SER A N 1
ATOM 2769 C CA . SER A 1 344 ? -13.567 -15.906 27.497 1.00 59.44 344 SER A CA 1
ATOM 2770 C C . SER A 1 344 ? -12.737 -15.303 26.352 1.00 59.44 344 SER A C 1
ATOM 2772 O O . SER A 1 344 ? -12.431 -16.044 25.422 1.00 59.44 344 SER A O 1
ATOM 2774 N N . TRP A 1 345 ? -12.332 -14.021 26.398 1.00 64.69 345 TRP A N 1
ATOM 2775 C CA . TRP A 1 345 ? -11.593 -13.368 25.292 1.00 64.69 345 TRP A CA 1
ATOM 2776 C C . TRP A 1 345 ? -10.712 -12.207 25.790 1.00 64.69 345 TRP A C 1
ATOM 2778 O O . TRP A 1 345 ? -11.117 -11.513 26.725 1.00 64.69 345 TRP A O 1
ATOM 2788 N N . PRO A 1 346 ? -9.524 -11.956 25.202 1.00 76.38 346 PRO A N 1
ATOM 2789 C CA . PRO A 1 346 ? -8.736 -10.762 25.499 1.00 76.38 346 PRO A CA 1
ATOM 2790 C C . PRO A 1 346 ? -9.433 -9.490 24.996 1.00 76.38 346 PRO A C 1
ATOM 2792 O O . PRO A 1 346 ? -10.286 -9.524 24.110 1.00 76.38 346 PRO A O 1
ATOM 2795 N N . VAL A 1 347 ? -9.052 -8.349 25.563 1.00 79.19 347 VAL A N 1
ATOM 2796 C CA . VAL A 1 347 ? -9.464 -7.029 25.085 1.00 79.19 347 VAL A CA 1
ATOM 2797 C C . VAL A 1 347 ? -8.754 -6.751 23.779 1.00 79.19 347 VAL A C 1
ATOM 2799 O O . VAL A 1 347 ? -7.525 -6.737 23.730 1.00 79.19 347 VAL A O 1
ATOM 2802 N N . GLN A 1 348 ? -9.536 -6.534 22.731 1.00 87.31 348 GLN A N 1
ATOM 2803 C CA . GLN A 1 348 ? -9.038 -6.450 21.368 1.00 87.31 348 GLN A CA 1
ATOM 2804 C C . GLN A 1 348 ? -9.274 -5.073 20.756 1.00 87.31 348 GLN A C 1
ATOM 2806 O O . GLN A 1 348 ? -10.377 -4.522 20.825 1.00 87.31 348 GLN A O 1
ATOM 2811 N N . LEU A 1 349 ? -8.230 -4.558 20.108 1.00 90.25 349 LEU A N 1
ATOM 2812 C CA . LEU A 1 349 ? -8.246 -3.360 19.279 1.00 90.25 349 LEU A CA 1
ATOM 2813 C C . LEU A 1 349 ? -8.310 -3.768 17.809 1.00 90.25 349 LEU A C 1
ATOM 2815 O O . LEU A 1 349 ? -7.438 -4.483 17.318 1.00 90.25 349 LEU A O 1
ATOM 2819 N N . LEU A 1 350 ? -9.314 -3.278 17.091 1.00 92.88 350 LEU A N 1
ATOM 2820 C CA . LEU A 1 350 ? -9.375 -3.391 15.643 1.00 92.88 350 LEU A CA 1
ATOM 2821 C C . LEU A 1 350 ? -8.637 -2.204 15.021 1.00 92.88 350 LEU A C 1
ATOM 2823 O O . LEU A 1 350 ? -8.963 -1.051 15.289 1.00 92.88 350 LEU A O 1
ATOM 2827 N N . CYS A 1 351 ? -7.671 -2.493 14.161 1.00 93.62 351 CYS A N 1
ATOM 2828 C CA . CYS A 1 351 ? -7.070 -1.529 13.254 1.00 93.62 351 CYS A CA 1
ATOM 2829 C C . CYS A 1 351 ? -7.556 -1.841 11.839 1.00 93.62 351 CYS A C 1
ATOM 2831 O O . CYS A 1 351 ? -7.192 -2.869 11.265 1.00 93.62 351 CYS A O 1
ATOM 2833 N N . ASP A 1 352 ? -8.371 -0.957 11.274 1.00 92.75 352 ASP A N 1
ATOM 2834 C CA . ASP A 1 352 ? -8.865 -1.049 9.904 1.00 92.75 352 ASP A CA 1
ATOM 2835 C C . ASP A 1 352 ? -8.113 -0.049 9.021 1.00 92.75 352 ASP A C 1
ATOM 2837 O O . ASP A 1 352 ? -8.348 1.158 9.091 1.00 92.75 352 ASP A O 1
ATOM 2841 N N . SER A 1 353 ? -7.165 -0.543 8.222 1.00 90.56 353 SER A N 1
ATOM 2842 C CA . SER A 1 353 ? -6.422 0.280 7.269 1.00 90.56 353 SER A CA 1
ATOM 2843 C C . SER A 1 353 ? -7.018 0.136 5.873 1.00 90.56 353 SER A C 1
ATOM 2845 O O . SER A 1 353 ? -7.017 -0.951 5.303 1.00 90.56 353 SER A O 1
ATOM 2847 N N . GLN A 1 354 ? -7.509 1.237 5.311 1.00 87.62 354 GLN A N 1
ATOM 2848 C CA . GLN A 1 354 ? -8.158 1.278 4.002 1.00 87.62 354 GLN A CA 1
ATOM 2849 C C . GLN A 1 354 ? -7.662 2.466 3.187 1.00 87.62 354 GLN A C 1
ATOM 2851 O O . GLN A 1 354 ? -7.123 3.436 3.725 1.00 87.62 354 GLN A O 1
ATOM 2856 N N . ILE A 1 355 ? -7.885 2.396 1.879 1.00 79.88 355 ILE A N 1
ATOM 2857 C CA . ILE A 1 355 ? -7.703 3.531 0.980 1.00 79.88 355 ILE A CA 1
ATOM 2858 C C . ILE A 1 355 ? -9.076 4.103 0.665 1.00 79.88 355 ILE A C 1
ATOM 2860 O O . ILE A 1 355 ? -9.987 3.382 0.266 1.00 79.88 355 ILE A O 1
ATOM 2864 N N . TYR A 1 356 ? -9.223 5.401 0.895 1.00 74.06 356 TYR A N 1
ATOM 2865 C CA . TYR A 1 356 ? -10.457 6.144 0.705 1.00 74.06 356 TYR A CA 1
ATOM 2866 C C . TYR A 1 356 ? -10.127 7.477 0.038 1.00 74.06 356 TYR A C 1
ATOM 2868 O O . TYR A 1 356 ? -9.347 8.250 0.594 1.00 74.06 356 TYR A O 1
ATOM 2876 N N . HIS A 1 357 ? -10.714 7.737 -1.136 1.00 71.31 357 HIS A N 1
ATOM 2877 C CA . HIS A 1 357 ? -10.408 8.908 -1.977 1.00 71.31 357 HIS A CA 1
ATOM 2878 C C . HIS A 1 357 ? -8.904 9.116 -2.165 1.00 71.31 357 HIS A C 1
ATOM 2880 O O . HIS A 1 357 ? -8.375 10.155 -1.792 1.00 71.31 357 HIS A O 1
ATOM 2886 N N . GLU A 1 358 ? -8.212 8.086 -2.666 1.00 72.94 358 GLU A N 1
ATOM 2887 C CA . GLU A 1 358 ? -6.767 8.118 -2.979 1.00 72.94 358 GLU A CA 1
ATOM 2888 C C . GLU A 1 358 ? -5.840 8.301 -1.766 1.00 72.94 358 GLU A C 1
ATOM 2890 O O . GLU A 1 358 ? -4.620 8.349 -1.907 1.00 72.94 358 GLU A O 1
ATOM 2895 N N . ARG A 1 359 ? -6.396 8.341 -0.551 1.00 77.75 359 ARG A N 1
ATOM 2896 C CA . ARG A 1 359 ? -5.644 8.547 0.686 1.00 77.75 359 ARG A CA 1
ATOM 2897 C C . ARG A 1 359 ? -5.801 7.395 1.639 1.00 77.75 359 ARG A C 1
ATOM 2899 O O . ARG A 1 359 ? -6.799 6.671 1.634 1.00 77.75 359 ARG A O 1
ATOM 2906 N N . ARG A 1 360 ? -4.815 7.248 2.515 1.00 83.69 360 ARG A N 1
ATOM 2907 C CA . ARG A 1 360 ? -4.840 6.184 3.500 1.00 83.69 360 ARG A CA 1
ATOM 2908 C C . ARG A 1 360 ? -5.587 6.616 4.749 1.00 83.69 360 ARG A C 1
ATOM 2910 O O . ARG A 1 360 ? -5.248 7.604 5.395 1.00 83.69 360 ARG A O 1
ATOM 2917 N N . ARG A 1 361 ? -6.580 5.821 5.127 1.00 88.75 361 ARG A N 1
ATOM 2918 C CA . ARG A 1 361 ? -7.353 5.989 6.352 1.00 88.75 361 ARG A CA 1
ATOM 2919 C C . ARG A 1 361 ? -7.133 4.781 7.248 1.00 88.75 361 ARG A C 1
ATOM 2921 O O . ARG A 1 361 ? -7.382 3.649 6.846 1.00 88.75 361 ARG A O 1
ATOM 2928 N N . VAL A 1 362 ? -6.670 5.030 8.464 1.00 91.88 362 VAL A N 1
ATOM 2929 C CA . VAL A 1 362 ? -6.496 4.018 9.505 1.00 91.88 362 VAL A CA 1
ATOM 2930 C C . VAL A 1 362 ? -7.513 4.307 10.593 1.00 91.88 362 VAL A C 1
ATOM 2932 O O . VAL A 1 362 ? -7.474 5.369 11.202 1.00 91.88 362 VAL A O 1
ATOM 2935 N N . VAL A 1 363 ? -8.439 3.387 10.829 1.00 93.25 363 VAL A N 1
ATOM 2936 C CA . VAL A 1 363 ? -9.446 3.502 11.885 1.00 93.25 363 VAL A CA 1
ATOM 2937 C C . VAL A 1 363 ? -9.077 2.554 13.015 1.00 93.25 363 VAL A C 1
ATOM 2939 O O . VAL A 1 363 ? -8.959 1.350 12.805 1.00 93.25 363 VAL A O 1
ATOM 2942 N N . LEU A 1 364 ? -8.897 3.103 14.211 1.00 93.81 364 LEU A N 1
ATOM 2943 C CA . LEU A 1 364 ? -8.695 2.343 15.439 1.00 93.81 364 LEU A CA 1
ATOM 2944 C C . LEU A 1 364 ? -10.032 2.259 16.166 1.00 93.81 364 LEU A C 1
ATOM 2946 O O . LEU A 1 364 ? -10.572 3.283 16.576 1.00 93.81 364 LEU A O 1
ATOM 2950 N N . SER A 1 365 ? -10.588 1.066 16.321 1.00 92.50 365 SER A N 1
ATOM 2951 C CA . SER A 1 365 ? -11.923 0.876 16.887 1.00 92.50 365 SER A CA 1
ATOM 2952 C C . SER A 1 365 ? -12.012 -0.391 17.727 1.00 92.50 365 SER A C 1
ATOM 2954 O O . SER A 1 365 ? -11.071 -1.178 17.817 1.00 92.50 365 SER A O 1
ATOM 2956 N N . SER A 1 366 ? -13.170 -0.625 18.338 1.00 89.94 366 SER A N 1
ATOM 2957 C CA . SER A 1 366 ? -13.487 -1.962 18.832 1.00 89.94 366 SER A CA 1
ATOM 2958 C C . SER A 1 366 ? -13.794 -2.928 17.683 1.00 89.94 366 SER A C 1
ATOM 2960 O O . SER A 1 366 ? -13.996 -2.521 16.534 1.00 89.94 366 SER A O 1
ATOM 2962 N N . ILE A 1 367 ? -13.860 -4.220 18.010 1.00 88.44 367 ILE A N 1
ATOM 2963 C CA . ILE A 1 367 ? -14.207 -5.278 17.052 1.00 88.44 367 ILE A CA 1
ATOM 2964 C C . ILE A 1 367 ? -15.712 -5.340 16.742 1.00 88.44 367 ILE A C 1
ATOM 2966 O O . ILE A 1 367 ? -16.100 -5.986 15.771 1.00 88.44 367 ILE A O 1
ATOM 2970 N N . ILE A 1 368 ? -16.567 -4.701 17.556 1.00 87.94 368 ILE A N 1
ATOM 2971 C CA . ILE A 1 368 ? -18.024 -4.759 17.385 1.00 87.94 368 ILE A CA 1
ATOM 2972 C C . ILE A 1 368 ? -18.538 -3.455 16.789 1.00 87.94 368 ILE A C 1
ATOM 2974 O O . ILE A 1 368 ? -18.411 -2.369 17.359 1.00 87.94 368 ILE A O 1
ATOM 2978 N N . LYS A 1 369 ? -19.198 -3.604 15.645 1.00 89.94 369 LYS A N 1
ATOM 2979 C CA . LYS A 1 369 ? -19.822 -2.528 14.890 1.00 89.94 369 LYS A CA 1
ATOM 2980 C C . LYS A 1 369 ? -21.323 -2.770 14.802 1.00 89.94 369 LYS A C 1
ATOM 2982 O O . LYS A 1 369 ? -21.761 -3.846 14.400 1.00 89.94 369 LYS A O 1
ATOM 2987 N N . VAL A 1 370 ? -22.108 -1.766 15.169 1.00 89.94 370 VAL A N 1
ATOM 2988 C CA . VAL A 1 370 ? -23.572 -1.784 15.093 1.00 89.94 370 VAL A CA 1
ATOM 2989 C C . VAL A 1 370 ? -23.998 -0.999 13.860 1.00 89.94 370 VAL A C 1
ATOM 2991 O O . VAL A 1 370 ? -23.602 0.150 13.690 1.00 89.94 370 VAL A O 1
ATOM 2994 N N . SER A 1 371 ? -24.805 -1.614 12.997 1.00 90.50 371 SER A N 1
ATOM 2995 C CA . SER A 1 371 ? -25.397 -0.964 11.824 1.00 90.50 371 SER A CA 1
ATOM 2996 C C . SER A 1 371 ? -26.896 -0.800 12.047 1.00 90.50 371 SER A C 1
ATOM 2998 O O . SER A 1 371 ? -27.607 -1.789 12.248 1.00 90.50 371 SER A O 1
ATOM 3000 N N . ASN A 1 372 ? -27.384 0.441 12.028 1.00 90.81 372 ASN A N 1
ATOM 3001 C CA . ASN A 1 372 ? -28.808 0.706 12.184 1.00 90.81 372 ASN A CA 1
ATOM 3002 C C . ASN A 1 372 ? -29.526 0.584 10.835 1.00 90.81 372 ASN A C 1
ATOM 3004 O O . ASN A 1 372 ? -29.496 1.498 10.016 1.00 90.81 372 ASN A O 1
ATOM 3008 N N . ARG A 1 373 ? -30.217 -0.538 10.626 1.00 88.50 373 ARG A N 1
ATOM 3009 C CA . ARG A 1 373 ? -31.090 -0.768 9.458 1.00 88.50 373 ARG A CA 1
ATOM 3010 C C . ARG A 1 373 ? -32.579 -0.628 9.779 1.00 88.50 373 ARG A C 1
ATOM 3012 O O . ARG A 1 373 ? -33.424 -1.114 9.031 1.00 88.50 373 ARG A O 1
ATOM 3019 N N . THR A 1 374 ? -32.911 -0.035 10.922 1.00 85.44 374 THR A N 1
ATOM 3020 C CA . THR A 1 374 ? -34.303 0.195 11.316 1.00 85.44 374 THR A CA 1
ATOM 3021 C C . THR A 1 374 ? -34.847 1.472 10.669 1.00 85.44 374 THR A C 1
ATOM 3023 O O . THR A 1 374 ? -34.103 2.266 10.096 1.00 85.44 374 THR A O 1
ATOM 3026 N N . GLN A 1 375 ? -36.161 1.684 10.763 1.00 86.50 375 GLN A N 1
ATOM 3027 C CA . GLN A 1 375 ? -36.822 2.898 10.261 1.00 86.50 375 GLN A CA 1
ATOM 3028 C C . GLN A 1 375 ? -36.721 4.087 11.236 1.00 86.50 375 GLN A C 1
ATOM 3030 O O . GLN A 1 375 ? -37.349 5.120 11.019 1.00 86.50 375 GLN A O 1
ATOM 3035 N N . MET A 1 376 ? -35.972 3.944 12.333 1.00 88.62 376 MET A N 1
ATOM 3036 C CA . MET A 1 376 ? -35.902 4.914 13.426 1.00 88.62 376 MET A CA 1
ATOM 3037 C C . MET A 1 376 ? -34.458 5.050 13.934 1.00 88.62 376 MET A C 1
ATOM 3039 O O . MET A 1 376 ? -33.646 4.144 13.743 1.00 88.62 376 MET A O 1
ATOM 3043 N N . PRO A 1 377 ? -34.088 6.168 14.579 1.00 88.81 377 PRO A N 1
ATOM 3044 C CA . PRO A 1 377 ? -32.789 6.275 15.231 1.00 88.81 377 PRO A CA 1
ATOM 3045 C C . PRO A 1 377 ? -32.687 5.290 16.403 1.00 88.81 377 PRO A C 1
ATOM 3047 O O . PRO A 1 377 ? -33.628 5.130 17.186 1.00 88.81 377 PRO A O 1
ATOM 3050 N N . LEU A 1 378 ? -31.527 4.649 16.521 1.00 90.44 378 LEU A N 1
ATOM 3051 C CA . LEU A 1 378 ? -31.216 3.688 17.572 1.00 90.44 378 LEU A CA 1
ATOM 3052 C C . LEU A 1 378 ? -30.314 4.351 18.615 1.00 90.44 378 LEU A C 1
ATOM 3054 O O . LEU A 1 378 ? -29.281 4.926 18.279 1.00 90.44 378 LEU A O 1
ATOM 3058 N N . PHE A 1 379 ? -30.700 4.277 19.882 1.00 89.31 379 PHE A N 1
ATOM 3059 C CA . PHE A 1 379 ? -29.966 4.878 20.989 1.00 89.31 379 PHE A CA 1
ATOM 3060 C C . PHE A 1 379 ? -29.227 3.792 21.763 1.00 89.31 379 PHE A C 1
ATOM 3062 O O . PHE A 1 379 ? -29.846 2.855 22.265 1.00 89.31 379 PHE A O 1
ATOM 3069 N N . VAL A 1 380 ? -27.908 3.923 21.871 1.00 88.25 380 VAL A N 1
ATOM 3070 C CA . VAL A 1 380 ? -27.068 3.083 22.730 1.00 88.25 380 VAL A CA 1
ATOM 3071 C C . VAL A 1 380 ? -27.135 3.654 24.139 1.00 88.25 380 VAL A C 1
ATOM 3073 O O . VAL A 1 380 ? -26.801 4.823 24.350 1.00 88.25 380 VAL A O 1
ATOM 3076 N N . LEU A 1 381 ? -27.594 2.853 25.094 1.00 86.69 381 LEU A N 1
ATOM 3077 C CA . LEU A 1 381 ? -27.750 3.259 26.488 1.00 86.69 381 LEU A CA 1
ATOM 3078 C C . LEU A 1 381 ? -26.579 2.773 27.335 1.00 86.69 381 LEU A C 1
ATOM 3080 O O . LEU A 1 381 ? -25.963 1.766 27.004 1.00 86.69 381 LEU A O 1
ATOM 3084 N N . ASP A 1 382 ? -26.312 3.472 28.437 1.00 82.88 382 ASP A N 1
ATOM 3085 C CA . ASP A 1 382 ? -25.328 3.061 29.439 1.00 82.88 382 ASP A CA 1
ATOM 3086 C C . ASP A 1 382 ? -25.847 1.899 30.305 1.00 82.88 382 ASP A C 1
ATOM 3088 O O . ASP A 1 382 ? -26.795 2.106 31.072 1.00 82.88 382 ASP A O 1
ATOM 3092 N N . PRO A 1 383 ? -25.240 0.699 30.218 1.00 80.50 383 PRO A N 1
ATOM 3093 C CA . PRO A 1 383 ? -25.677 -0.468 30.982 1.00 80.50 383 PRO A CA 1
ATOM 3094 C C . PRO A 1 383 ? -25.791 -0.251 32.497 1.00 80.50 383 PRO A C 1
ATOM 3096 O O . PRO A 1 383 ? -26.778 -0.683 33.090 1.00 80.50 383 PRO A O 1
ATOM 3099 N N . ASP A 1 384 ? -24.853 0.468 33.119 1.00 78.25 384 ASP A N 1
ATOM 3100 C CA . ASP A 1 384 ? -24.776 0.601 34.585 1.00 78.25 384 ASP A CA 1
ATOM 3101 C C . ASP A 1 384 ? -25.936 1.449 35.122 1.00 78.25 384 ASP A C 1
ATOM 3103 O O . ASP A 1 384 ? -26.483 1.229 36.208 1.00 78.25 384 ASP A O 1
ATOM 3107 N N . LEU A 1 385 ? -26.346 2.437 34.328 1.00 79.38 385 LEU A N 1
ATOM 3108 C CA . LEU A 1 385 ? -27.481 3.283 34.654 1.00 79.38 385 LEU A CA 1
ATOM 3109 C C . LEU A 1 385 ? -28.793 2.543 34.400 1.00 79.38 385 LEU A C 1
ATOM 3111 O O . LEU A 1 385 ? -29.692 2.630 35.236 1.00 79.38 385 LEU A O 1
ATOM 3115 N N . VAL A 1 386 ? -28.892 1.758 33.323 1.00 76.75 386 VAL A N 1
ATOM 3116 C CA . VAL A 1 386 ? -30.107 0.980 33.024 1.00 76.75 386 VAL A CA 1
ATOM 3117 C C . VAL A 1 386 ? -30.391 -0.037 34.129 1.00 76.75 386 VAL A C 1
ATOM 3119 O O . VAL A 1 386 ? -31.532 -0.151 34.576 1.00 76.75 386 VAL A O 1
ATOM 3122 N N . GLU A 1 387 ? -29.358 -0.708 34.642 1.00 72.62 387 GLU A N 1
ATOM 3123 C CA . GLU A 1 387 ? -29.483 -1.646 35.768 1.00 72.62 387 GLU A CA 1
ATOM 3124 C C . GLU A 1 387 ? -29.919 -0.959 37.078 1.00 72.62 387 GLU A C 1
ATOM 3126 O O . GLU A 1 387 ? -30.508 -1.599 37.948 1.00 72.62 387 GLU A O 1
ATOM 3131 N N . THR A 1 388 ? -29.721 0.360 37.194 1.00 77.12 388 THR A N 1
ATOM 3132 C CA . THR A 1 388 ? -30.178 1.190 38.324 1.00 77.12 388 THR A CA 1
ATOM 3133 C C . THR A 1 388 ? -31.446 2.004 38.021 1.00 77.12 388 THR A C 1
ATOM 3135 O O . THR A 1 388 ? -31.762 2.950 38.749 1.00 77.12 388 THR A O 1
ATOM 3138 N N . ASN A 1 389 ? -32.210 1.636 36.980 1.00 77.56 389 ASN A N 1
ATOM 3139 C CA . ASN A 1 389 ? -33.426 2.330 36.516 1.00 77.56 389 ASN A CA 1
ATOM 3140 C C . ASN A 1 389 ? -33.210 3.803 36.108 1.00 77.56 389 ASN A C 1
ATOM 3142 O O . ASN A 1 389 ? -34.122 4.631 36.175 1.00 77.56 389 ASN A O 1
ATOM 3146 N N . LYS A 1 390 ? -32.005 4.149 35.658 1.00 79.75 390 LYS A N 1
ATOM 3147 C CA . LYS A 1 390 ? -31.668 5.446 35.066 1.00 79.75 390 LYS A CA 1
ATOM 3148 C C . LYS A 1 390 ? -31.303 5.260 33.596 1.00 79.75 390 LYS A C 1
ATOM 3150 O O . LYS A 1 390 ? -30.713 4.266 33.203 1.00 79.75 390 LYS A O 1
ATOM 3155 N N . PHE A 1 391 ? -31.618 6.240 32.760 1.00 78.81 391 PHE A N 1
ATOM 3156 C CA . PHE A 1 391 ? -31.313 6.161 31.333 1.00 78.81 391 PHE A CA 1
ATOM 3157 C C . PHE A 1 391 ? -30.347 7.274 30.951 1.00 78.81 391 PHE A C 1
ATOM 3159 O O . PHE A 1 391 ? -30.639 8.453 31.146 1.00 78.81 391 PHE A O 1
ATOM 3166 N N . LYS A 1 392 ? -29.195 6.899 30.392 1.00 83.19 392 LYS A N 1
ATOM 3167 C CA . LYS A 1 392 ? -28.255 7.828 29.762 1.00 83.19 392 LYS A CA 1
ATOM 3168 C C . LYS A 1 392 ? -27.913 7.304 28.380 1.00 83.19 392 LYS A C 1
ATOM 3170 O O . LYS A 1 392 ? -27.475 6.166 28.234 1.00 83.19 392 LYS A O 1
ATOM 3175 N N . CYS A 1 393 ? -28.126 8.146 27.380 1.00 83.69 393 CYS A N 1
ATOM 3176 C CA . CYS A 1 393 ? -27.735 7.859 26.012 1.00 83.69 393 CYS A CA 1
ATOM 3177 C C . CYS A 1 393 ? -26.227 8.091 25.852 1.00 83.69 393 CYS A C 1
ATOM 3179 O O . CYS A 1 393 ? -25.738 9.183 26.140 1.00 83.69 393 CYS A O 1
ATOM 3181 N N . ILE A 1 394 ? -25.514 7.069 25.383 1.00 83.56 394 ILE A N 1
ATOM 3182 C CA . ILE A 1 394 ? -24.093 7.130 25.020 1.00 83.56 394 ILE A CA 1
ATOM 3183 C C . ILE A 1 394 ? -23.950 7.600 23.574 1.00 83.56 394 ILE A C 1
ATOM 3185 O O . ILE A 1 394 ? -23.135 8.471 23.284 1.00 83.56 394 ILE A O 1
ATOM 3189 N N . ALA A 1 395 ? -24.760 7.045 22.671 1.00 84.94 395 ALA A N 1
ATOM 3190 C CA . ALA A 1 395 ? -24.705 7.370 21.253 1.00 84.94 395 ALA A CA 1
ATOM 3191 C C . ALA A 1 395 ? -26.075 7.241 20.591 1.00 84.94 395 ALA A C 1
ATOM 3193 O O . ALA A 1 395 ? -26.874 6.375 20.945 1.00 84.94 395 ALA A O 1
ATOM 3194 N N . LYS A 1 396 ? -26.315 8.093 19.596 1.00 89.12 396 LYS A N 1
ATOM 3195 C CA . LYS A 1 396 ? -27.454 8.013 18.684 1.00 89.12 396 LYS A CA 1
ATOM 3196 C C . LYS A 1 396 ? -26.932 7.548 17.330 1.00 89.12 396 LYS A C 1
ATOM 3198 O O . LYS A 1 396 ? -26.007 8.154 16.800 1.00 89.12 396 LYS A O 1
ATOM 3203 N N . ILE A 1 397 ? -27.518 6.485 16.796 1.00 89.88 397 ILE A N 1
ATOM 3204 C CA . ILE A 1 397 ? -27.181 5.910 15.496 1.00 89.88 397 ILE A CA 1
ATOM 3205 C C . ILE A 1 397 ? -28.355 6.201 14.565 1.00 89.88 397 ILE A C 1
ATOM 3207 O O . ILE A 1 397 ? -29.440 5.636 14.739 1.00 89.88 397 ILE A O 1
ATOM 3211 N N . ASP A 1 398 ? -28.166 7.097 13.598 1.00 89.62 398 ASP A N 1
ATOM 3212 C CA . ASP A 1 398 ? -29.222 7.414 12.633 1.00 89.62 398 ASP A CA 1
ATOM 3213 C C . ASP A 1 398 ? -29.388 6.290 11.595 1.00 89.62 398 ASP A C 1
ATOM 3215 O O . ASP A 1 398 ? -28.678 5.282 11.600 1.00 89.62 398 ASP A O 1
ATOM 3219 N N . LEU A 1 399 ? -30.383 6.429 10.720 1.00 89.56 399 LEU A N 1
ATOM 3220 C CA . LEU A 1 399 ? -30.732 5.401 9.745 1.00 89.56 399 LEU A CA 1
ATOM 3221 C C . LEU A 1 399 ? -29.567 5.136 8.784 1.00 89.56 399 LEU A C 1
ATOM 3223 O O . LEU A 1 399 ? -28.950 6.066 8.267 1.00 89.56 399 LEU A O 1
ATOM 3227 N N . ASN A 1 400 ? -29.302 3.856 8.523 1.00 88.12 400 ASN A N 1
ATOM 3228 C CA . ASN A 1 400 ? -28.209 3.358 7.683 1.00 88.12 400 ASN A CA 1
ATOM 3229 C C . ASN A 1 400 ? -26.808 3.806 8.124 1.00 88.12 400 ASN A C 1
ATOM 3231 O O . ASN A 1 400 ? -25.850 3.638 7.370 1.00 88.12 400 ASN A O 1
ATOM 3235 N N . GLN A 1 401 ? -26.669 4.342 9.338 1.00 88.56 401 GLN A N 1
ATOM 3236 C CA . GLN A 1 401 ? -25.370 4.646 9.910 1.00 88.56 401 GLN A CA 1
ATOM 3237 C C . GLN A 1 401 ? -24.787 3.437 10.626 1.00 88.56 401 GLN A C 1
ATOM 3239 O O . GLN A 1 401 ? -25.483 2.524 11.086 1.00 88.56 401 GLN A O 1
ATOM 3244 N N . GLU A 1 402 ? -23.468 3.465 10.726 1.00 89.38 402 GLU A N 1
ATOM 3245 C CA . GLU A 1 402 ? -22.701 2.474 11.442 1.00 89.38 402 GLU A CA 1
ATOM 3246 C C . GLU A 1 402 ? -21.960 3.131 12.600 1.00 89.38 402 GLU A C 1
ATOM 3248 O O . GLU A 1 402 ? -21.457 4.248 12.482 1.00 89.38 402 GLU A O 1
ATOM 3253 N N . TYR A 1 403 ? -21.877 2.418 13.715 1.00 89.19 403 TYR A N 1
ATOM 3254 C CA . TYR A 1 403 ? -21.269 2.903 14.941 1.00 89.19 403 TYR A CA 1
ATOM 3255 C C . TYR A 1 403 ? -20.400 1.814 15.562 1.00 89.19 403 TYR A C 1
ATOM 3257 O O . TYR A 1 403 ? -20.856 0.687 15.770 1.00 89.19 403 TYR A O 1
ATOM 3265 N N . TYR A 1 404 ? -19.147 2.148 15.859 1.00 89.38 404 TYR A N 1
ATOM 3266 C CA . TYR A 1 404 ? -18.266 1.274 16.627 1.00 89.38 404 TYR A CA 1
ATOM 3267 C C . TYR A 1 404 ? -18.583 1.421 18.108 1.00 89.38 404 TYR A C 1
ATOM 3269 O O . TYR A 1 404 ? -18.606 2.534 18.635 1.00 89.38 404 TYR A O 1
ATOM 3277 N N . LEU A 1 405 ? -18.837 0.299 18.780 1.00 89.00 405 LEU A N 1
ATOM 3278 C CA . LEU A 1 405 ? -19.109 0.331 20.212 1.00 89.00 405 LEU A CA 1
ATOM 3279 C C . LEU A 1 405 ? -17.831 0.698 20.979 1.00 89.00 405 LEU A C 1
ATOM 3281 O O . LEU A 1 405 ? -16.768 0.174 20.644 1.00 89.00 405 LEU A O 1
ATOM 3285 N N . PRO A 1 406 ? -17.902 1.546 22.016 1.00 88.44 406 PRO A N 1
ATOM 3286 C CA . PRO A 1 406 ? -16.764 1.813 22.885 1.00 88.44 406 PRO A CA 1
ATOM 3287 C C . PRO A 1 406 ? -16.169 0.527 23.469 1.00 88.44 406 PRO A C 1
ATOM 3289 O O . PRO A 1 406 ? -16.906 -0.342 23.937 1.00 88.44 406 PRO A O 1
ATOM 3292 N N . ILE A 1 407 ? -14.837 0.432 23.500 1.00 85.69 407 ILE A N 1
ATOM 3293 C CA . ILE A 1 407 ? -14.097 -0.691 24.109 1.00 85.69 407 ILE A CA 1
ATOM 3294 C C . ILE A 1 407 ? -14.513 -0.878 25.581 1.00 85.69 407 ILE A C 1
ATOM 3296 O O . ILE A 1 407 ? -14.616 -2.014 26.046 1.00 85.69 407 ILE A O 1
ATOM 3300 N N . GLU A 1 408 ? -14.849 0.215 26.280 1.00 80.50 408 GLU A N 1
ATOM 3301 C CA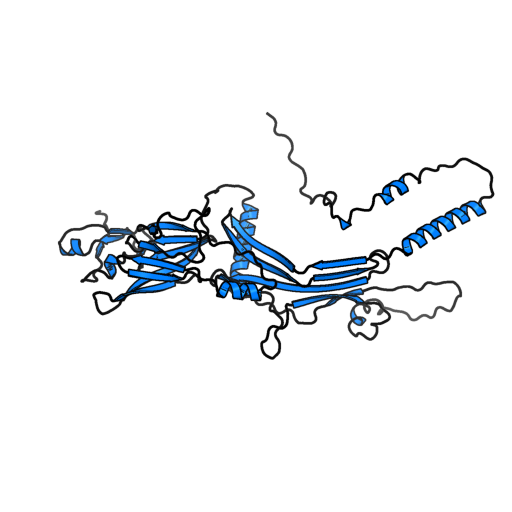 . GLU A 1 408 ? -15.370 0.202 27.655 1.00 80.50 408 GLU A CA 1
ATOM 3302 C C . GLU A 1 408 ? -16.580 -0.716 27.826 1.00 80.50 408 GLU A C 1
ATOM 3304 O O . GLU A 1 408 ? -16.618 -1.542 28.736 1.00 80.50 408 GLU A O 1
ATOM 3309 N N . LEU A 1 409 ? -17.558 -0.590 26.923 1.00 80.06 409 LEU A N 1
ATOM 3310 C CA . LEU A 1 409 ? -18.823 -1.319 26.997 1.00 80.06 409 LEU A CA 1
ATOM 3311 C C . LEU A 1 409 ? -18.646 -2.813 26.737 1.00 80.06 409 LEU A C 1
ATOM 3313 O O . LEU A 1 409 ? -19.475 -3.609 27.166 1.00 80.06 409 LEU A O 1
ATOM 3317 N N . LEU A 1 410 ? -17.595 -3.182 26.008 1.00 79.62 410 LEU A N 1
ATOM 3318 C CA . LEU A 1 410 ? -17.369 -4.552 25.566 1.00 79.62 410 LEU A CA 1
ATOM 3319 C C . LEU A 1 410 ? -16.516 -5.352 26.543 1.00 79.62 410 LEU A C 1
ATOM 3321 O O . LEU A 1 410 ? -16.786 -6.530 26.761 1.00 79.62 410 LEU A O 1
ATOM 3325 N N . TYR A 1 411 ? -15.479 -4.727 27.100 1.00 78.00 411 TYR A N 1
ATOM 3326 C CA . TYR A 1 411 ? -14.396 -5.472 27.736 1.00 78.00 411 TYR A CA 1
ATOM 3327 C C . TYR A 1 411 ? -14.097 -5.087 29.179 1.00 78.00 411 TYR A C 1
ATOM 3329 O O . TYR A 1 411 ? -13.546 -5.903 29.915 1.00 78.00 411 TYR A O 1
ATOM 3337 N N . LEU A 1 412 ? -14.418 -3.856 29.586 1.00 74.06 412 LEU A N 1
ATOM 3338 C CA . LEU A 1 412 ? -14.087 -3.356 30.924 1.00 74.06 412 LEU A CA 1
ATOM 3339 C C . LEU A 1 412 ? -15.201 -3.618 31.948 1.00 74.06 412 LEU A C 1
ATOM 3341 O O . LEU A 1 412 ? -15.021 -3.355 33.136 1.00 74.06 412 LEU A O 1
ATOM 3345 N N . ARG A 1 413 ? -16.336 -4.176 31.512 1.00 71.62 413 ARG A N 1
ATOM 3346 C CA . ARG A 1 413 ? -17.501 -4.451 32.361 1.00 71.62 413 ARG A CA 1
ATOM 3347 C C . ARG A 1 413 ? -17.587 -5.908 32.792 1.00 71.62 413 ARG A 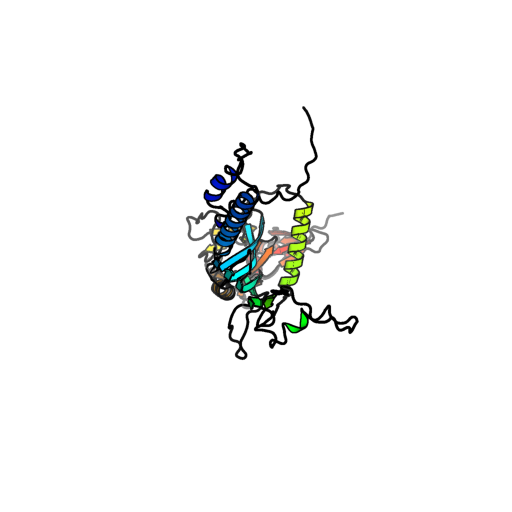C 1
ATOM 3349 O O . ARG A 1 413 ? -17.239 -6.830 32.059 1.00 71.62 413 ARG A O 1
ATOM 3356 N N . ILE A 1 414 ? -18.126 -6.097 33.995 1.00 66.25 414 ILE A N 1
ATOM 3357 C CA . ILE A 1 414 ? -18.403 -7.417 34.572 1.00 66.25 414 ILE A CA 1
ATOM 3358 C C . ILE A 1 414 ? -19.566 -8.081 33.817 1.00 66.25 414 ILE A C 1
ATOM 3360 O O . ILE A 1 414 ? -19.499 -9.272 33.513 1.00 66.25 414 ILE A O 1
ATOM 3364 N N . THR A 1 415 ? -20.605 -7.314 33.463 1.00 69.19 415 THR A N 1
ATOM 3365 C CA . THR A 1 415 ? -21.761 -7.782 32.687 1.00 69.19 415 THR A CA 1
ATOM 3366 C C . THR A 1 415 ? -21.649 -7.347 31.215 1.00 69.19 415 THR A C 1
ATOM 3368 O O . THR A 1 415 ? -21.577 -6.156 30.926 1.00 69.19 415 THR A O 1
ATOM 3371 N N . PRO A 1 416 ? -21.683 -8.277 30.240 1.00 70.19 416 PRO A N 1
ATOM 3372 C CA . PRO A 1 416 ? -21.534 -7.951 28.816 1.00 70.19 416 PRO A CA 1
ATOM 3373 C C . PRO A 1 416 ? -22.864 -7.540 28.151 1.00 70.19 416 PRO A C 1
ATOM 3375 O O . PRO A 1 416 ? -23.089 -7.801 26.969 1.00 70.19 416 PRO A O 1
ATOM 3378 N N . ARG A 1 417 ? -23.813 -6.976 28.910 1.00 81.19 417 ARG A N 1
ATOM 3379 C CA . ARG A 1 417 ? -25.148 -6.645 28.388 1.00 81.19 417 ARG A CA 1
ATOM 3380 C C . ARG A 1 417 ? -25.120 -5.299 27.677 1.00 81.19 417 ARG A C 1
ATOM 3382 O O . ARG A 1 417 ? -24.706 -4.297 28.247 1.00 81.19 417 ARG A O 1
ATOM 3389 N N . LEU A 1 418 ? -25.628 -5.280 26.449 1.00 83.62 418 LEU A N 1
ATOM 3390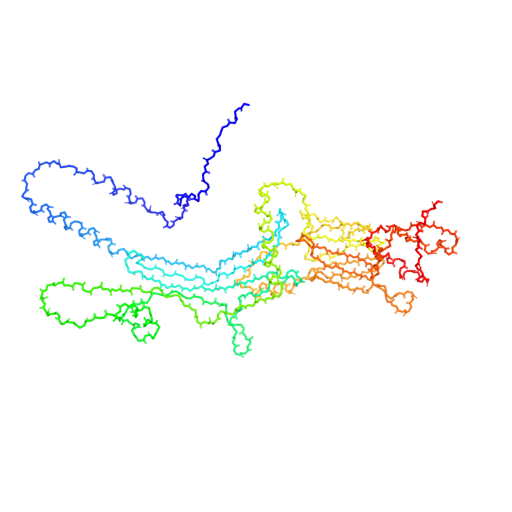 C CA . LEU A 1 418 ? -25.819 -4.065 25.664 1.00 83.62 418 LEU A CA 1
ATOM 3391 C C . LEU A 1 418 ? -27.301 -3.699 25.658 1.00 83.62 418 LEU A C 1
ATOM 3393 O O . LEU A 1 418 ? -28.153 -4.547 25.390 1.00 83.62 418 LEU A O 1
ATOM 3397 N N . TYR A 1 419 ? -27.598 -2.431 25.930 1.00 86.50 419 TYR A N 1
ATOM 3398 C CA . TYR A 1 419 ? -28.961 -1.915 25.951 1.00 86.50 419 TYR A CA 1
ATOM 3399 C C . TYR A 1 419 ? -29.153 -0.918 24.815 1.00 86.50 419 TYR A C 1
ATOM 3401 O O . TYR A 1 419 ? -28.384 0.031 24.652 1.00 86.50 419 TYR A O 1
ATOM 3409 N N . PHE A 1 420 ? -30.214 -1.134 24.045 1.00 88.69 420 PHE A N 1
ATOM 3410 C CA . PHE A 1 420 ? -30.606 -0.271 22.944 1.00 88.69 420 PHE A CA 1
ATOM 3411 C C . PHE A 1 420 ? -32.036 0.208 23.164 1.00 88.69 420 PHE A C 1
ATOM 3413 O O . PHE A 1 420 ? -32.894 -0.565 23.592 1.00 88.69 420 PHE A O 1
ATOM 3420 N N . ALA A 1 421 ? -32.296 1.471 22.851 1.00 87.31 421 ALA A N 1
ATOM 3421 C CA . ALA A 1 421 ? -33.635 2.035 22.831 1.00 87.31 421 ALA A CA 1
ATOM 3422 C C . ALA A 1 421 ? -33.970 2.554 21.436 1.00 87.31 421 ALA A C 1
ATOM 3424 O O . ALA A 1 421 ? -33.108 3.041 20.704 1.00 87.31 421 ALA A O 1
ATOM 3425 N N . VAL A 1 422 ? -35.247 2.467 21.088 1.00 85.94 422 VAL A N 1
ATOM 3426 C CA . VAL A 1 422 ? -35.807 3.071 19.882 1.00 85.94 422 VAL A CA 1
ATOM 3427 C C . VAL A 1 422 ? -36.900 4.017 20.342 1.00 85.94 422 VAL A C 1
ATOM 3429 O O . VAL A 1 422 ? -37.752 3.642 21.147 1.00 85.94 422 VAL A O 1
ATOM 3432 N N . GLN A 1 423 ? -36.860 5.260 19.873 1.00 74.50 423 GLN A N 1
ATOM 3433 C CA . GLN A 1 423 ? -37.896 6.225 20.208 1.00 74.50 423 GLN A CA 1
ATOM 3434 C C . GLN A 1 423 ? -39.138 5.913 19.375 1.00 74.50 423 GLN A C 1
ATOM 3436 O O . GLN A 1 423 ? -39.189 6.231 18.190 1.00 74.50 423 GLN A O 1
ATOM 3441 N N . GLN A 1 424 ? -40.139 5.287 19.993 1.00 65.88 424 GLN A N 1
ATOM 3442 C CA . GLN A 1 424 ? -41.469 5.217 19.404 1.00 65.88 424 GLN A CA 1
ATOM 3443 C C . GLN A 1 424 ? -42.035 6.638 19.348 1.00 65.88 424 GLN A C 1
ATOM 3445 O O . GLN A 1 424 ? -42.163 7.306 20.374 1.00 65.88 424 GLN A O 1
ATOM 3450 N N . VAL A 1 425 ? -42.348 7.110 18.142 1.00 56.75 425 VAL A N 1
ATOM 3451 C CA . VAL A 1 425 ? -43.170 8.308 17.975 1.00 56.75 425 VAL A CA 1
ATOM 3452 C C . VAL A 1 425 ? -44.540 7.935 18.528 1.00 56.75 425 VAL A C 1
ATOM 3454 O O . VAL A 1 425 ? -45.189 7.029 18.007 1.00 56.75 425 VAL A O 1
ATOM 3457 N N . ALA A 1 426 ? -44.928 8.555 19.640 1.00 52.66 426 ALA A N 1
ATOM 3458 C CA . ALA A 1 426 ? -46.288 8.441 20.139 1.00 52.66 426 ALA A CA 1
ATOM 3459 C C . ALA A 1 426 ? -47.214 9.049 19.077 1.00 52.66 426 ALA A C 1
ATOM 3461 O O . ALA A 1 426 ? -47.052 10.222 18.736 1.00 52.66 426 ALA A O 1
ATOM 3462 N N . ASN A 1 427 ? -48.102 8.223 18.520 1.00 39.66 427 ASN A N 1
ATOM 3463 C CA . ASN A 1 427 ? -49.202 8.684 17.673 1.00 39.66 427 ASN A CA 1
ATOM 3464 C C . ASN A 1 427 ? -50.204 9.499 18.486 1.00 39.66 427 ASN A C 1
ATOM 3466 O O . ASN A 1 427 ? -50.503 9.073 19.627 1.00 39.66 427 ASN A O 1
#

Solvent-accessible surface area (backbone atoms only — not comparable to full-atom values): 25937 Å² total; per-residue (Å²): 136,80,91,84,81,91,85,77,84,92,64,84,76,77,95,74,84,76,87,50,80,92,69,62,74,62,77,76,63,61,70,66,66,70,72,74,78,75,78,88,78,93,70,98,66,70,74,66,61,61,52,52,51,52,49,51,51,51,49,50,50,54,53,58,61,71,68,61,85,43,75,46,79,47,76,42,72,66,50,77,50,75,46,66,50,71,66,84,93,35,62,38,73,43,38,40,40,40,38,24,62,31,38,36,41,39,27,30,76,92,76,66,61,39,42,44,32,38,36,27,46,41,35,28,34,48,38,71,53,64,60,30,58,44,56,31,42,47,59,40,60,46,101,84,73,46,78,74,47,59,41,48,43,37,35,38,53,48,52,77,83,83,42,74,81,41,79,73,58,57,68,84,70,55,90,81,78,87,75,83,78,93,77,94,78,78,92,72,93,75,89,75,84,86,73,86,78,68,74,42,82,45,78,47,58,92,61,85,87,47,72,55,82,51,72,65,54,53,55,50,51,53,48,52,52,49,53,51,52,49,51,67,70,60,48,97,72,89,82,76,92,66,92,61,59,40,28,34,42,33,31,38,29,62,46,64,35,33,42,29,72,67,34,71,53,40,43,65,95,71,60,71,70,95,52,80,56,45,80,40,45,52,77,35,74,48,66,26,31,66,75,83,76,76,85,81,59,90,44,71,70,60,46,30,53,54,46,73,69,57,59,33,31,32,28,45,29,52,88,98,41,76,42,81,47,72,61,56,44,49,45,77,46,78,42,78,71,44,81,32,90,55,93,85,54,57,34,54,41,24,38,40,27,42,77,56,92,94,22,40,38,35,38,37,22,26,81,51,69,50,68,34,82,52,101,52,52,39,29,37,40,41,49,76,37,47,79,67,81,36,90,46,78,76,44,78,37,46,64,75,32,73,45,56,44,35,41,59,66,66,45,75,47,93,64,77,64,84,45,76,46,67,77,76,79,83,128

Nearest PDB structures (foldseek):
  7p23-assembly2_B  TM=3.415E-01  e=9.149E-01  Puccinia graminis f. sp. tritici CRL 75-36-700-3

Mean predicted aligned error: 17.3 Å

Sequence (427 aa):
ESLNGFGSNIYPKPFKDSTFWFIQNSEERKELLEDTDLLEITTGLPSQKKNELKQKQKQKSIQKYQNLSQQLIVNFKIIQIQLELGKGDATRPVVALCLSNIVAQIENWSTDILVNSSVQLELALFNDHLLAWEPLIEPIIDERGIVQCPWTITCETLQDKEDENDPKCRYLLRDEKDSSSSEKSKETEGGGANIDFKKVISIRAEHLLNITLTKTTLDLGQHIQTMFNEAYKKGSSSDDDQEQAMLTILNQTGYQINIEDIIGIEFPNGEKPRDKSLKLKNSESLHLTIPEERLSATHLPAIAEQVLKRKQQFNVQIEDRKVTVDINQTWRRVYDLFPSSNFSWPVQLLCDSQIYHERRRVVLSSIIKVSNRTQMPLFVLDPDLVETNKFKCIAKIDLNQEYYLPIELLYLRITPRLYFAVQQVAN

Foldseek 3Di:
DDDDDDDDDPDPDPDDPDPDVVPPDPPVVVVVVVPPPDDDDDDDDDPPVVVVVVVVVVVVVVVVVVPPKDKDWDFDQKDKDWDWDDDDPQIDTFKIKIKGGWIWIWIPVVHDTWTWIKIFIWIWGQDQQLSFTDTQWDADADPVRHRDGGWMKIKGKDKPPPCVVVPVVVPVPPPPPPDDDDDDDDDDDDDDPPDPTDIDTDIDTPDDGDGDADPSNVVSVVVVVVVVVVCVVVDPDDPDPPPAAQEKEFEQQQAWKKKADFFQKAAPPRDDPPDRIDIAGHGGMDGIYRDDDDPPDNDRVVRRVVLVPGFGWIWIDDPPWIDIDTDSGQAKDKDFTAQFPDNPDGLIWIWGWHQDPNGIYTYIAGPDKDFAQDPFKKFWWDPVQVVVVHTDTPDIAGHRGMGGDHSCQCGVDPDNDTDMDTDDDDD

pLDDT: mean 70.67, std 19.79, range [26.19, 93.81]

Secondary structure (DSSP, 8-state):
----------PPPPS-S---TTT---GGGTHHHHTT----------HHHHHHHHHHHHHHHHHHHTT---EEEEEEEEEEEEEEEEETTEEEEEEEEEEEEEEEEEE-TTSS-EEEEEEEEEEEEEETTTTEEEESBPPEE-TTS-EEE-EEEEEEEE-TTT-TT-TTTTSSS-TTS-S----------S---------EEEEEESS---B---HHHHHHHHHHHHHHHHHHHH-S---------SEEEEEESSS-EEEEEEES-B-GGG---SSSEEEE-TT-EEEEBPPP-----SSHHHHHHHHHT---EEEEEETTEEEEEE-SSSSEEEEEEE--SSTT--EEEEEEEEEETTEEEEEEE-S-EEE--SSS-EEEE-HHHHHTT---EEEEE-TT-EEEPPHHHHHS-SS---EEEE-----

Radius of gyration: 36.97 Å; Cα contacts (8 Å, |Δi|>4): 675; chains: 1; bounding box: 86×70×112 Å